Protein AF-A0A357L5W2-F1 (afdb_monomer_lite)

Secondary structure (DSSP, 8-state):
--SS--HHHHHHHHHHS--HHHHHHHHTTT--GGGSB-TTTSSSBS-S--B-SSEEEEEEE--GGG-TT------SS----EEEEEEESSHHHHHHHHHHTTSSS--SS-----TTTTTT-HHHHHHHHHHS--TTHHHHHHHHHHTT--HHHHHHHH---HHHHHHHHHHHHHHHHHHHH-S-SSHHHHHHHHHTT--HHHHHHHTT--HHHHHHHHHHTT---EEEE--SBTTSS---S-EEEEE-PPPSSSS--------SSEEEEEE---S-BTTB-HHHHHHHHHHHHHHHHTT-EEEEE---TTSSTTSTTSSSEEE----SHHHHHHHHHHHTTSSEEEEEE-SSSTHHHHHHHHHHHHTT--B-SS-HHHHHT-

pLDDT: mean 95.58, std 4.85, range [59.09, 98.94]

Sequence (382 aa):
MNPRVSRSSALASKATGFPIARIAAKLAVGYTLDELENDITGATPAAFEPAIDYVVVKIPRFAFEKFPGSEPALTTAMKSVGEAMAIGRSFPEALQKALRSLETGLSGLDPISVPGLGEGDDANAFRAALAGVTPDRIRVVAEALRRGAPIEQVRAITQYDPWFLDQIAGIIAAEADVAANGVPATAERLRALKAMGFSDRRLAMLAGGGEAQMRAHRLSLGVMPVFKRIDTCAAEFAAKTPYLYSTYEAPFGDAPECEARVSDAKKVIILGGGPNRIGQGIEFDYCCCHAAFALADLGVESIMVNCNPETVSTDFDTSDRLYFEPLTAEDVLEIVRVERSKGTLLGVIVQYGGQTPLKLAATLDAEGVPLLGTSFDAIDLA

Structure (mmCIF, N/CA/C/O backbone):
data_AF-A0A357L5W2-F1
#
_entry.id   AF-A0A357L5W2-F1
#
loop_
_atom_site.group_PDB
_atom_site.id
_atom_site.type_symbol
_atom_site.label_atom_id
_atom_site.label_alt_id
_atom_site.label_comp_id
_atom_site.label_asym_id
_atom_site.label_entity_id
_atom_site.label_seq_id
_atom_site.pdbx_PDB_ins_code
_atom_site.Cartn_x
_atom_site.Cartn_y
_atom_site.Cartn_z
_atom_site.occupancy
_atom_site.B_iso_or_equiv
_atom_site.auth_seq_id
_atom_site.auth_comp_id
_atom_site.auth_asym_id
_atom_site.auth_atom_id
_atom_site.pdbx_PDB_model_num
ATOM 1 N N . MET A 1 1 ? 18.872 -18.117 13.351 1.00 92.75 1 MET A N 1
ATOM 2 C CA . MET A 1 1 ? 17.687 -17.723 14.148 1.00 92.75 1 MET A CA 1
ATOM 3 C C . MET A 1 1 ? 17.970 -16.386 14.831 1.00 92.75 1 MET A C 1
ATOM 5 O O . MET A 1 1 ? 19.142 -16.095 15.038 1.00 92.75 1 MET A O 1
ATOM 9 N N . ASN A 1 2 ? 16.948 -15.577 15.135 1.00 94.94 2 ASN A N 1
ATOM 10 C CA . ASN A 1 2 ? 17.090 -14.314 15.876 1.00 94.94 2 ASN A CA 1
ATOM 11 C C . ASN A 1 2 ? 16.220 -14.393 17.147 1.00 94.94 2 ASN A C 1
ATOM 13 O O . ASN A 1 2 ? 15.000 -14.410 17.001 1.00 94.94 2 ASN A O 1
ATOM 17 N N . PRO A 1 3 ? 16.787 -14.452 18.368 1.00 95.44 3 PRO A N 1
ATOM 18 C CA . PRO A 1 3 ? 16.033 -14.725 19.599 1.00 95.44 3 PRO A CA 1
ATOM 19 C C . PRO A 1 3 ? 15.378 -13.456 20.177 1.00 95.44 3 PRO A C 1
ATOM 21 O O . PRO A 1 3 ? 15.584 -13.105 21.334 1.00 95.44 3 PRO A O 1
ATOM 24 N N . ARG A 1 4 ? 14.655 -12.705 19.338 1.00 97.00 4 ARG A N 1
ATOM 25 C CA . ARG A 1 4 ? 13.966 -11.453 19.692 1.00 97.00 4 ARG A CA 1
ATOM 26 C C . ARG A 1 4 ? 12.933 -11.076 18.631 1.00 97.00 4 ARG A C 1
ATOM 28 O O . ARG A 1 4 ? 12.977 -11.588 17.511 1.00 97.00 4 ARG A O 1
ATOM 35 N N . VAL A 1 5 ? 12.093 -10.088 18.939 1.00 96.94 5 VAL A N 1
ATOM 36 C CA . VAL A 1 5 ? 11.323 -9.366 17.913 1.00 96.94 5 VAL A CA 1
ATOM 37 C C . VAL A 1 5 ? 12.259 -8.730 16.877 1.00 96.94 5 VAL A C 1
ATOM 39 O O . VAL A 1 5 ? 13.422 -8.409 17.150 1.00 96.94 5 VAL A O 1
ATOM 42 N N . SER A 1 6 ? 11.774 -8.582 15.651 1.00 96.88 6 SER A N 1
ATOM 43 C CA . SER A 1 6 ? 12.529 -8.113 14.492 1.00 96.88 6 SER A CA 1
ATOM 44 C C . SER A 1 6 ? 11.634 -7.328 13.534 1.00 96.88 6 SER A C 1
ATOM 46 O O . SER A 1 6 ? 10.413 -7.361 13.659 1.00 96.88 6 SER A O 1
ATOM 48 N N . ARG A 1 7 ? 12.226 -6.696 12.514 1.00 95.81 7 ARG A N 1
ATOM 49 C CA . ARG A 1 7 ? 11.455 -6.107 11.405 1.00 95.81 7 ARG A CA 1
ATOM 50 C C . ARG A 1 7 ? 10.487 -7.120 10.777 1.00 95.81 7 ARG A C 1
ATOM 52 O O . ARG A 1 7 ? 9.354 -6.801 10.463 1.00 95.81 7 ARG A O 1
ATOM 59 N N . SER A 1 8 ? 10.903 -8.388 10.697 1.00 97.25 8 SER A N 1
ATOM 60 C CA . SER A 1 8 ? 10.075 -9.468 10.165 1.00 97.25 8 SER A CA 1
ATOM 61 C C . SER A 1 8 ? 8.930 -9.856 11.097 1.00 97.25 8 SER A C 1
ATOM 63 O O . SER A 1 8 ? 7.879 -10.234 10.599 1.00 97.25 8 SER A O 1
ATOM 65 N N . SER A 1 9 ? 9.085 -9.747 12.424 1.00 97.31 9 SER A N 1
ATOM 66 C CA . SER A 1 9 ? 7.950 -9.965 13.331 1.00 97.31 9 SER A CA 1
ATOM 67 C C . SER A 1 9 ? 6.971 -8.793 13.302 1.00 97.31 9 SER A C 1
ATOM 69 O O . SER A 1 9 ? 5.775 -9.024 13.418 1.00 97.31 9 SER A O 1
ATOM 71 N N . ALA A 1 10 ? 7.448 -7.555 13.125 1.00 96.94 10 ALA A N 1
ATOM 72 C CA . ALA A 1 10 ? 6.572 -6.399 12.916 1.00 96.94 10 ALA A CA 1
ATOM 73 C C . ALA A 1 10 ? 5.757 -6.570 11.624 1.00 96.94 10 ALA A C 1
ATOM 75 O O . ALA A 1 10 ? 4.530 -6.587 11.680 1.00 96.94 10 ALA A O 1
ATOM 76 N N . LEU A 1 11 ? 6.435 -6.852 10.504 1.00 97.94 11 LEU A N 1
ATOM 77 C CA . LEU A 1 11 ? 5.796 -7.170 9.227 1.00 97.94 11 LEU A CA 1
ATOM 78 C C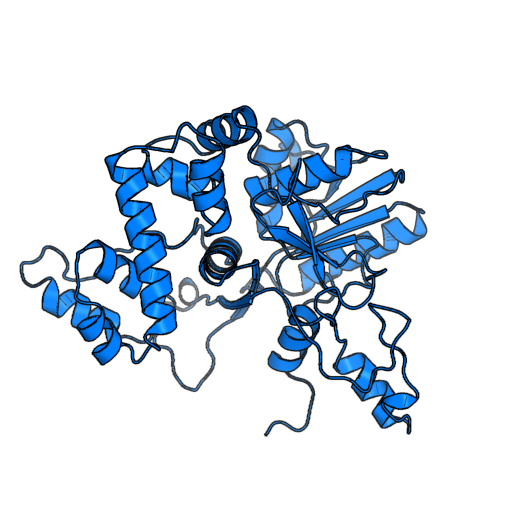 . LEU A 1 11 ? 4.785 -8.316 9.357 1.00 97.94 11 LEU A C 1
ATOM 80 O O . LEU A 1 11 ? 3.656 -8.179 8.904 1.00 97.94 11 LEU A O 1
ATOM 84 N N . ALA A 1 12 ? 5.163 -9.428 9.996 1.00 98.12 12 ALA A N 1
ATOM 85 C CA . ALA A 1 12 ? 4.262 -10.560 10.196 1.00 98.12 12 ALA A CA 1
ATOM 86 C C . ALA A 1 12 ? 3.041 -10.180 11.044 1.00 98.12 12 ALA A C 1
ATOM 88 O O . ALA A 1 12 ? 1.936 -10.575 10.699 1.00 98.12 12 ALA A O 1
ATOM 89 N N . SER A 1 13 ? 3.221 -9.373 12.096 1.00 97.81 13 SER A N 1
ATOM 90 C CA . SER A 1 13 ? 2.107 -8.927 12.943 1.00 97.81 13 SER A CA 1
ATOM 91 C C . SER A 1 13 ? 1.107 -8.083 12.156 1.00 97.81 13 SER A C 1
ATOM 93 O O . SER A 1 13 ? -0.098 -8.276 12.275 1.00 97.81 13 SER A O 1
ATOM 95 N N . LYS A 1 14 ? 1.604 -7.183 11.299 1.00 98.12 14 LYS A N 1
ATOM 96 C CA . LYS A 1 14 ? 0.759 -6.371 10.416 1.00 98.12 14 LYS A CA 1
ATOM 9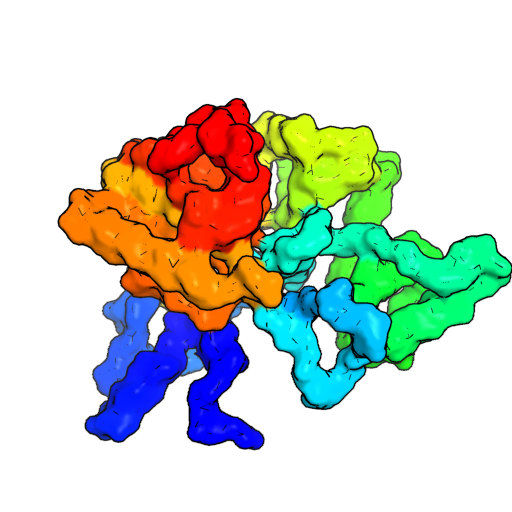7 C C . LYS A 1 14 ? 0.100 -7.206 9.324 1.00 98.12 14 LYS A C 1
ATOM 99 O O . LYS A 1 14 ? -1.055 -6.960 8.999 1.00 98.12 14 LYS A O 1
ATOM 104 N N . ALA A 1 15 ? 0.814 -8.185 8.775 1.00 97.88 15 ALA A N 1
ATOM 105 C CA . ALA A 1 15 ? 0.314 -9.056 7.721 1.00 97.88 15 ALA A CA 1
ATOM 106 C C . ALA A 1 15 ? -0.817 -9.971 8.205 1.00 97.88 15 ALA A C 1
ATOM 108 O O . ALA A 1 15 ? -1.775 -10.191 7.472 1.00 97.88 15 ALA A O 1
ATOM 109 N N . THR A 1 16 ? -0.714 -10.516 9.417 1.00 97.69 16 THR A N 1
ATOM 110 C CA . THR A 1 16 ? -1.684 -11.495 9.926 1.00 97.69 16 THR A CA 1
ATOM 111 C C . THR A 1 16 ? -2.732 -10.885 10.846 1.00 97.69 16 THR A C 1
ATOM 113 O O . THR A 1 16 ? -3.776 -11.493 11.033 1.00 97.69 16 THR A O 1
ATOM 116 N N . GLY A 1 17 ? -2.458 -9.721 11.443 1.00 95.50 17 GLY A N 1
ATOM 117 C CA . GLY A 1 17 ? -3.236 -9.168 12.554 1.00 95.50 17 GLY A CA 1
ATOM 118 C C . GLY A 1 17 ? -2.846 -9.739 13.925 1.00 95.50 17 GLY A C 1
ATOM 119 O O . GLY A 1 17 ? -3.384 -9.298 14.935 1.00 95.50 17 GLY A O 1
ATOM 120 N N . PHE A 1 18 ? -1.903 -10.688 13.997 1.00 96.88 18 PHE A N 1
ATOM 121 C CA . PHE A 1 18 ? -1.475 -11.306 15.256 1.00 96.88 18 PHE A CA 1
ATOM 122 C C . PHE A 1 18 ? -0.369 -10.475 15.938 1.00 96.88 18 PHE A C 1
ATOM 124 O O . PHE A 1 18 ? 0.737 -10.380 15.401 1.00 96.88 18 PHE A O 1
ATOM 131 N N . PRO A 1 19 ? -0.583 -9.900 17.136 1.00 96.25 19 PRO A N 1
ATOM 132 C CA . PRO A 1 19 ? 0.352 -8.945 17.731 1.00 96.25 19 PRO A CA 1
ATOM 133 C C . PRO A 1 19 ? 1.522 -9.644 18.452 1.00 96.25 19 PRO A C 1
ATOM 135 O O . PRO A 1 19 ? 1.561 -9.739 19.682 1.00 96.25 19 PRO A O 1
ATOM 138 N N . ILE A 1 20 ? 2.523 -10.106 17.690 1.00 97.56 20 ILE A N 1
ATOM 139 C CA . ILE A 1 20 ? 3.627 -10.958 18.182 1.00 97.56 20 ILE A CA 1
ATOM 140 C C . ILE A 1 20 ? 4.329 -10.357 19.406 1.00 97.56 20 ILE A C 1
ATOM 142 O O . ILE A 1 20 ? 4.575 -11.065 20.379 1.00 97.56 20 ILE A O 1
ATOM 146 N N . ALA A 1 21 ? 4.653 -9.060 19.383 1.00 96.94 21 ALA A N 1
ATOM 147 C CA . ALA A 1 21 ? 5.371 -8.414 20.484 1.00 96.94 21 ALA A CA 1
ATOM 148 C C . ALA A 1 21 ? 4.542 -8.367 21.781 1.00 96.94 21 ALA A C 1
ATOM 150 O O . ALA A 1 21 ? 5.078 -8.614 22.862 1.00 96.94 21 ALA A O 1
ATOM 151 N N . ARG A 1 22 ? 3.232 -8.106 21.670 1.00 96.06 22 ARG A N 1
ATOM 152 C CA . ARG A 1 22 ? 2.294 -8.081 22.802 1.00 96.06 22 ARG A CA 1
ATOM 153 C C . ARG A 1 22 ? 2.151 -9.464 23.426 1.00 96.06 22 ARG A C 1
ATOM 155 O O . ARG A 1 22 ? 2.248 -9.593 24.644 1.00 96.06 22 ARG A O 1
ATOM 162 N N . ILE A 1 23 ? 1.965 -10.492 22.598 1.00 97.06 23 ILE A N 1
ATOM 163 C CA . ILE A 1 23 ? 1.866 -11.881 23.059 1.00 97.06 23 ILE A CA 1
ATOM 164 C C . ILE A 1 23 ? 3.185 -12.324 23.701 1.00 97.06 23 ILE A C 1
ATOM 166 O O . ILE A 1 23 ? 3.178 -12.817 24.826 1.00 97.06 23 ILE A O 1
ATOM 170 N N . ALA A 1 24 ? 4.327 -12.056 23.061 1.00 97.62 24 ALA A N 1
ATOM 171 C CA . ALA A 1 24 ? 5.643 -12.393 23.604 1.00 97.62 24 ALA A CA 1
ATOM 172 C C . ALA A 1 24 ? 5.916 -11.733 24.968 1.00 97.62 24 ALA A C 1
ATOM 174 O O . ALA A 1 24 ? 6.493 -12.370 25.848 1.00 97.62 24 ALA A O 1
ATOM 175 N N . ALA A 1 25 ? 5.474 -10.487 25.173 1.00 98.12 25 ALA A N 1
ATOM 176 C CA . ALA A 1 25 ? 5.599 -9.804 26.460 1.00 98.12 25 ALA A CA 1
ATOM 177 C C . ALA A 1 25 ? 4.780 -10.487 27.571 1.00 98.12 25 ALA A C 1
ATOM 179 O O . ALA A 1 25 ? 5.272 -10.620 28.690 1.00 98.12 25 ALA A O 1
ATOM 180 N N . LYS A 1 26 ? 3.564 -10.964 27.267 1.00 97.75 26 LYS A N 1
ATOM 181 C CA . LYS A 1 26 ? 2.740 -11.720 28.225 1.00 97.75 26 LYS A CA 1
ATOM 182 C C . LYS A 1 26 ? 3.354 -13.091 28.537 1.00 97.75 26 LYS A C 1
ATOM 184 O O . LYS A 1 26 ? 3.470 -13.453 29.704 1.00 97.75 26 LYS A O 1
ATOM 189 N N . LEU A 1 27 ? 3.842 -13.816 27.529 1.00 97.81 27 LEU A N 1
ATOM 190 C CA . LEU A 1 27 ? 4.538 -15.095 27.740 1.00 97.81 27 LEU A CA 1
ATOM 191 C C . LEU A 1 27 ? 5.771 -14.939 28.651 1.00 97.81 27 LEU A C 1
ATOM 193 O O . LEU A 1 27 ? 6.037 -15.791 29.495 1.00 97.81 27 LEU A O 1
ATOM 197 N N . ALA A 1 28 ? 6.503 -13.826 28.532 1.00 98.19 28 ALA A N 1
ATOM 198 C CA . ALA A 1 28 ? 7.692 -13.557 29.345 1.00 98.19 28 ALA A CA 1
ATOM 199 C C . ALA A 1 28 ? 7.406 -13.429 30.854 1.00 98.19 28 ALA A C 1
ATOM 201 O O . ALA A 1 28 ? 8.329 -13.573 31.656 1.00 98.19 28 ALA A O 1
ATOM 202 N N . VAL A 1 29 ? 6.152 -13.177 31.246 1.00 97.94 29 VAL A N 1
ATOM 203 C CA . VAL A 1 29 ? 5.723 -13.104 32.654 1.00 97.94 29 VAL A CA 1
ATOM 204 C C . VAL A 1 29 ? 4.933 -14.338 33.107 1.00 97.94 29 VAL A C 1
ATOM 206 O O . VAL A 1 29 ? 4.311 -14.306 34.164 1.00 97.94 29 VAL A O 1
ATOM 209 N N . GLY A 1 30 ? 5.000 -15.436 32.345 1.00 97.94 30 GLY A N 1
ATOM 210 C CA . GLY A 1 30 ? 4.535 -16.760 32.769 1.00 97.94 30 GLY A CA 1
ATOM 211 C C . GLY A 1 30 ? 3.226 -17.244 32.147 1.00 97.94 30 GLY A C 1
ATOM 212 O O . GLY A 1 30 ? 2.823 -18.356 32.468 1.00 97.94 30 GLY A O 1
ATOM 213 N N . TYR A 1 31 ? 2.595 -16.460 31.266 1.00 98.31 31 TYR A N 1
ATOM 214 C CA . TYR A 1 31 ? 1.409 -16.917 30.535 1.00 98.31 31 TYR A CA 1
ATOM 215 C C . TYR A 1 31 ? 1.754 -18.016 29.522 1.00 98.31 31 TYR A C 1
ATOM 217 O O . TYR A 1 31 ? 2.871 -18.059 28.991 1.00 98.31 31 TYR A O 1
ATOM 225 N N . THR A 1 32 ? 0.768 -18.837 29.176 1.00 98.00 32 THR A N 1
ATOM 226 C CA . THR A 1 32 ? 0.794 -19.732 28.010 1.00 98.00 32 THR A CA 1
ATOM 227 C C . THR A 1 32 ? -0.105 -19.206 26.886 1.00 98.00 32 THR A C 1
ATOM 229 O O . THR A 1 32 ? -0.915 -18.303 27.079 1.00 98.00 32 THR A O 1
ATOM 232 N N . LEU A 1 33 ? 0.057 -19.714 25.659 1.00 97.25 33 LEU A N 1
ATOM 233 C CA . LEU A 1 33 ? -0.703 -19.215 24.500 1.00 97.25 33 LEU A CA 1
ATOM 234 C C . LEU A 1 33 ? -2.215 -19.480 24.608 1.00 97.25 33 LEU A C 1
ATOM 236 O O . LEU A 1 33 ? -3.008 -18.706 24.080 1.00 97.25 33 LEU A O 1
ATOM 240 N N . ASP A 1 34 ? -2.608 -20.565 25.269 1.00 96.19 34 ASP A N 1
ATOM 241 C CA . ASP A 1 34 ? -3.999 -20.962 25.500 1.00 96.19 34 ASP A CA 1
ATOM 242 C C . ASP A 1 34 ? -4.703 -20.117 26.575 1.00 96.19 34 ASP A C 1
ATOM 244 O O . ASP A 1 34 ? -5.929 -20.053 26.589 1.00 96.19 34 ASP A O 1
ATOM 248 N N . GLU A 1 35 ? -3.945 -19.402 27.412 1.00 96.00 35 GLU A N 1
ATOM 249 C CA . GLU A 1 35 ? -4.468 -18.451 28.405 1.00 96.00 35 GLU A CA 1
ATOM 250 C C . GLU A 1 35 ? -4.725 -17.049 27.827 1.00 96.00 35 GLU A C 1
ATOM 252 O O . GLU A 1 35 ? -5.315 -16.195 28.491 1.00 96.00 35 GLU A O 1
ATOM 257 N N . LEU A 1 36 ? -4.247 -16.774 26.610 1.00 95.25 36 LEU A N 1
ATOM 258 C CA . LEU A 1 36 ? -4.326 -15.461 25.974 1.00 95.25 36 LEU A CA 1
ATOM 259 C C . LEU A 1 36 ? -5.407 -15.454 24.895 1.00 95.25 36 LEU A C 1
ATOM 261 O O . LEU A 1 36 ? -5.487 -16.378 24.096 1.00 95.25 36 LEU A O 1
ATOM 265 N N . GLU A 1 37 ? -6.206 -14.393 24.827 1.00 92.00 37 GLU A N 1
ATOM 266 C CA . GLU A 1 37 ? -7.205 -14.212 23.767 1.00 92.00 37 GLU A CA 1
ATOM 267 C C . GLU A 1 37 ? -6.585 -13.635 22.482 1.00 92.00 37 GLU A C 1
ATOM 269 O O . GLU A 1 37 ? -5.604 -12.887 22.518 1.00 92.00 37 GLU A O 1
ATOM 274 N N . ASN A 1 38 ? -7.178 -13.971 21.334 1.00 89.06 38 ASN A N 1
ATOM 275 C CA . ASN A 1 38 ? -6.884 -13.362 20.041 1.00 89.06 38 ASN A CA 1
ATOM 276 C C . ASN A 1 38 ? -7.580 -11.994 19.921 1.00 89.06 38 ASN A C 1
ATOM 278 O O . ASN A 1 38 ? -8.799 -11.931 19.760 1.00 89.06 38 ASN A O 1
ATOM 282 N N . ASP A 1 39 ? -6.793 -10.914 19.931 1.00 82.81 39 ASP A N 1
ATOM 283 C CA . ASP A 1 39 ? -7.267 -9.521 19.927 1.00 82.81 39 ASP A CA 1
ATOM 284 C C . ASP A 1 39 ? -8.207 -9.166 18.751 1.00 82.81 39 ASP A C 1
ATOM 286 O O . ASP A 1 39 ? -9.053 -8.283 18.888 1.00 82.81 39 ASP A O 1
ATOM 290 N N . ILE A 1 40 ? -8.085 -9.830 17.594 1.00 82.50 40 ILE A N 1
ATOM 291 C CA . ILE A 1 40 ? -8.850 -9.483 16.382 1.00 82.50 40 ILE A CA 1
ATOM 292 C C . ILE A 1 40 ? -10.245 -10.126 16.360 1.00 82.50 40 ILE A C 1
ATOM 294 O O . ILE A 1 40 ? -11.240 -9.482 15.999 1.00 82.50 40 ILE A O 1
ATOM 298 N N . THR A 1 41 ? -10.331 -11.401 16.749 1.00 83.69 41 THR A N 1
ATOM 299 C CA . THR A 1 41 ? -11.597 -12.156 16.774 1.00 83.69 41 THR A CA 1
ATOM 300 C C . THR A 1 41 ? -12.312 -12.017 18.121 1.00 83.69 41 THR A C 1
ATOM 302 O O . THR A 1 41 ? -13.543 -11.970 18.180 1.00 83.69 41 THR A O 1
ATOM 305 N N . GLY A 1 42 ? -11.554 -11.932 19.220 1.00 83.50 42 GLY A N 1
ATOM 306 C CA . GLY A 1 42 ? -12.064 -11.914 20.593 1.00 83.50 42 GLY A CA 1
ATOM 307 C C . GLY A 1 42 ? -12.908 -13.143 20.943 1.00 83.50 42 GLY A C 1
ATOM 308 O O . GLY A 1 42 ? -13.828 -13.033 21.751 1.00 83.50 42 GLY A O 1
ATOM 309 N N . ALA A 1 43 ? -12.681 -14.263 20.250 1.00 82.31 43 ALA A N 1
ATOM 310 C CA . ALA A 1 43 ? -13.455 -15.500 20.390 1.00 82.31 43 ALA A CA 1
ATOM 311 C C . ALA A 1 43 ? -12.585 -16.770 20.367 1.00 82.31 43 ALA A C 1
ATOM 313 O O . ALA A 1 43 ? -13.088 -17.864 20.607 1.00 82.31 43 ALA A O 1
ATOM 314 N N . THR A 1 44 ? -11.293 -16.632 20.062 1.00 88.94 44 THR A N 1
ATOM 315 C CA . THR A 1 44 ? -10.327 -17.733 19.944 1.00 88.94 44 THR A CA 1
ATOM 316 C C . THR A 1 44 ? -9.102 -17.448 20.822 1.00 88.94 44 THR A C 1
ATOM 318 O O . THR A 1 44 ? -8.825 -16.276 21.100 1.00 88.94 44 THR A O 1
ATOM 321 N N . PRO A 1 45 ? -8.375 -18.476 21.297 1.00 93.81 45 PRO A N 1
ATOM 322 C CA . PRO A 1 45 ? -7.118 -18.274 22.015 1.00 93.81 45 PRO A CA 1
ATOM 323 C C . PRO A 1 45 ? -6.008 -17.792 21.066 1.00 93.81 45 PRO A C 1
ATOM 325 O O . PRO A 1 45 ? -6.126 -17.910 19.850 1.00 93.81 45 PRO A O 1
ATOM 328 N N . ALA A 1 46 ? -4.886 -17.320 21.609 1.00 95.06 46 ALA A N 1
ATOM 329 C CA . ALA A 1 46 ? -3.678 -16.989 20.853 1.00 95.06 46 ALA A CA 1
ATOM 330 C C . ALA A 1 46 ? -2.879 -18.241 20.427 1.00 95.06 46 ALA A C 1
ATOM 332 O O . ALA A 1 46 ? -1.902 -18.130 19.688 1.00 95.06 46 ALA A O 1
ATOM 333 N N . ALA A 1 47 ? -3.288 -19.431 20.879 1.00 96.12 47 ALA A N 1
ATOM 334 C CA . ALA A 1 47 ? -2.729 -20.730 20.508 1.00 96.12 47 ALA A CA 1
ATOM 335 C C . ALA A 1 47 ? -3.274 -21.240 19.159 1.00 96.12 47 ALA A C 1
ATOM 337 O O . ALA A 1 47 ? -3.980 -22.245 19.102 1.00 96.12 47 ALA A O 1
ATOM 338 N N . PHE A 1 48 ? -2.951 -20.544 18.070 1.00 96.25 48 PHE A N 1
ATOM 339 C CA . PHE A 1 48 ? -3.319 -20.933 16.707 1.00 96.25 48 PHE A CA 1
ATOM 340 C C . PHE A 1 48 ? -2.276 -20.445 15.697 1.00 96.25 48 PHE A C 1
ATOM 342 O O . PHE A 1 48 ? -1.424 -19.613 16.014 1.00 96.25 48 PHE A O 1
ATOM 349 N N . GLU A 1 49 ? -2.355 -20.954 14.471 1.00 97.38 49 GLU A N 1
ATOM 350 C CA . GLU A 1 49 ? -1.598 -20.422 13.340 1.00 97.38 49 GLU A CA 1
ATOM 351 C C . GLU A 1 49 ? -2.528 -19.558 12.482 1.00 97.38 49 GLU A C 1
ATOM 353 O O . GLU A 1 49 ? -3.564 -20.060 12.039 1.00 97.38 49 GLU A O 1
ATOM 358 N N . PRO A 1 50 ? -2.205 -18.272 12.247 1.00 96.31 50 PRO A N 1
ATOM 359 C CA . PRO A 1 50 ? -3.053 -17.426 11.427 1.00 96.31 50 PRO A CA 1
ATOM 360 C C . PRO A 1 50 ? -3.202 -17.950 9.999 1.00 96.31 50 PRO A C 1
ATOM 362 O O . PRO A 1 50 ? -2.213 -18.294 9.348 1.00 96.31 50 PRO A O 1
ATOM 365 N N . ALA A 1 51 ? -4.430 -17.919 9.494 1.00 97.31 51 ALA A N 1
ATOM 366 C CA . ALA A 1 51 ? -4.742 -18.117 8.087 1.00 97.31 51 ALA A CA 1
ATOM 367 C C . ALA A 1 51 ? -5.107 -16.765 7.468 1.00 97.31 51 ALA A C 1
ATOM 369 O O . ALA A 1 51 ? -5.857 -15.986 8.052 1.00 97.31 51 ALA A O 1
ATOM 370 N N . ILE A 1 52 ? -4.561 -16.479 6.288 1.00 97.44 52 ILE A N 1
ATOM 371 C CA . ILE A 1 52 ? -4.870 -15.264 5.530 1.00 97.44 52 ILE A CA 1
ATOM 372 C C . ILE A 1 52 ? -5.453 -15.656 4.177 1.00 97.44 52 ILE A C 1
ATOM 374 O O . ILE A 1 52 ? -4.985 -16.598 3.539 1.00 97.44 52 ILE A O 1
ATOM 378 N N . ASP A 1 53 ? -6.457 -14.918 3.726 1.00 97.69 53 ASP A N 1
ATOM 379 C CA . ASP A 1 53 ? -7.127 -15.095 2.434 1.00 97.69 53 ASP A CA 1
ATOM 380 C C . ASP A 1 53 ? -6.705 -14.018 1.413 1.00 97.69 53 ASP A C 1
ATOM 382 O O . ASP A 1 53 ? -7.375 -13.754 0.416 1.00 97.69 53 ASP A O 1
ATOM 386 N N . TYR A 1 54 ? -5.545 -13.409 1.651 1.00 98.56 54 TYR A N 1
ATOM 387 C CA . TYR A 1 54 ? -4.935 -12.361 0.842 1.00 98.56 54 TYR A CA 1
ATOM 388 C C . TYR A 1 54 ? -3.416 -12.548 0.746 1.00 98.56 54 TYR A C 1
ATOM 390 O O . TYR A 1 54 ? -2.806 -13.365 1.436 1.00 98.56 54 TYR A O 1
ATOM 398 N N . VAL A 1 55 ? -2.783 -11.758 -0.118 1.00 98.81 55 VAL A N 1
ATOM 399 C CA . VAL A 1 55 ? -1.334 -11.696 -0.314 1.00 98.81 55 VAL A CA 1
ATOM 400 C C . VAL A 1 55 ? -0.801 -10.384 0.245 1.00 98.81 55 VAL A C 1
ATOM 402 O O . VAL A 1 55 ? -1.353 -9.313 -0.008 1.00 98.81 55 VAL A O 1
ATOM 405 N N . VAL A 1 56 ? 0.317 -10.466 0.965 1.00 98.81 56 VAL A N 1
ATOM 406 C CA . VAL A 1 56 ? 1.045 -9.304 1.480 1.00 98.81 56 VAL A CA 1
ATOM 407 C C . VAL A 1 56 ? 2.373 -9.169 0.746 1.00 98.81 56 VAL A C 1
ATOM 409 O O . VAL A 1 56 ? 3.158 -10.116 0.683 1.00 98.81 56 VAL A O 1
ATOM 412 N N . VAL A 1 57 ? 2.645 -7.981 0.208 1.00 98.88 57 VAL A N 1
ATOM 413 C CA . VAL A 1 57 ? 3.921 -7.649 -0.436 1.00 98.88 57 VAL A CA 1
ATOM 414 C C . VAL A 1 57 ? 4.591 -6.524 0.334 1.00 98.88 57 VAL A C 1
ATOM 416 O O . VAL A 1 57 ? 3.980 -5.496 0.615 1.00 98.88 57 VAL A O 1
ATOM 419 N N . LYS A 1 58 ? 5.875 -6.709 0.644 1.00 98.75 58 LYS A N 1
ATOM 420 C CA . LYS A 1 58 ? 6.730 -5.688 1.248 1.00 98.75 58 LYS A CA 1
ATOM 421 C C . LYS A 1 58 ? 7.852 -5.309 0.288 1.00 98.75 58 LYS A C 1
ATOM 423 O O . LYS A 1 58 ? 8.571 -6.186 -0.191 1.00 98.75 58 LYS A O 1
ATOM 428 N N . ILE A 1 59 ? 8.050 -4.010 0.059 1.00 98.69 59 ILE A N 1
ATOM 429 C CA . ILE A 1 59 ? 9.147 -3.488 -0.767 1.00 98.69 59 ILE A CA 1
ATOM 430 C C . ILE A 1 59 ? 10.009 -2.522 0.063 1.00 98.69 59 ILE A C 1
ATOM 432 O O . ILE A 1 59 ? 9.482 -1.599 0.686 1.00 98.69 59 ILE A O 1
ATOM 436 N N . PRO A 1 60 ? 11.340 -2.727 0.128 1.00 98.44 60 PRO A N 1
ATOM 437 C CA . PRO A 1 60 ? 12.237 -1.816 0.834 1.00 98.44 60 PRO A CA 1
ATOM 438 C C . PRO A 1 60 ? 12.355 -0.453 0.132 1.00 98.44 60 PRO A C 1
ATOM 440 O O . PRO A 1 60 ? 12.460 -0.375 -1.091 1.00 98.44 60 PRO A O 1
ATOM 443 N N . ARG A 1 61 ? 12.435 0.619 0.925 1.00 98.12 61 ARG A N 1
ATOM 444 C CA . ARG A 1 61 ? 12.734 1.984 0.479 1.00 98.12 61 ARG A CA 1
ATOM 445 C C . ARG A 1 61 ? 14.228 2.264 0.630 1.00 98.12 61 ARG A C 1
ATOM 447 O O . ARG A 1 61 ? 14.802 2.034 1.690 1.00 98.12 61 ARG A O 1
ATOM 454 N N . PHE A 1 62 ? 14.867 2.785 -0.413 1.00 97.94 62 PHE A N 1
ATOM 455 C CA . PHE A 1 62 ? 16.288 3.178 -0.423 1.00 97.94 62 PHE A CA 1
ATOM 456 C C . PHE A 1 62 ? 16.426 4.683 -0.613 1.00 97.94 62 PHE A C 1
ATOM 458 O O . PHE A 1 62 ? 15.473 5.291 -1.065 1.00 97.94 62 PHE A O 1
ATOM 465 N N . ALA A 1 63 ? 17.576 5.282 -0.303 1.00 96.25 63 ALA A N 1
ATOM 466 C CA . ALA A 1 63 ? 17.817 6.717 -0.508 1.00 96.25 63 ALA A CA 1
ATOM 467 C C . ALA A 1 63 ? 19.219 6.993 -1.087 1.00 96.25 63 ALA A C 1
ATOM 469 O O . ALA A 1 63 ? 19.944 7.860 -0.597 1.00 96.25 63 ALA A O 1
ATOM 470 N N . PHE A 1 64 ? 19.640 6.205 -2.086 1.00 95.75 64 PHE A N 1
ATOM 471 C CA . PHE A 1 64 ? 20.978 6.298 -2.692 1.00 95.75 64 PHE A CA 1
ATOM 472 C C . PHE A 1 64 ? 21.270 7.667 -3.316 1.00 95.75 64 PHE A C 1
ATOM 474 O O . PHE A 1 64 ? 22.420 8.092 -3.329 1.00 95.75 64 PHE A O 1
ATOM 481 N N . GLU A 1 65 ? 20.240 8.399 -3.745 1.00 93.94 65 GLU A N 1
ATOM 482 C CA . GLU A 1 65 ? 20.340 9.771 -4.249 1.00 93.94 65 GLU A CA 1
ATOM 483 C C . GLU A 1 65 ? 20.979 10.745 -3.244 1.00 93.94 65 GLU A C 1
ATOM 485 O O . GLU A 1 65 ? 21.526 11.771 -3.640 1.00 93.94 65 GLU A O 1
ATOM 490 N N . LYS A 1 66 ? 20.957 10.415 -1.945 1.00 94.69 66 LYS A N 1
ATOM 491 C CA . LYS A 1 66 ? 21.605 11.201 -0.883 1.00 94.69 66 LYS A CA 1
ATOM 492 C C . LYS A 1 66 ? 23.068 10.819 -0.637 1.00 94.69 66 LYS A C 1
ATOM 494 O O . LYS A 1 66 ? 23.726 11.449 0.187 1.00 94.69 66 LYS A O 1
ATOM 499 N N . PHE A 1 67 ? 23.585 9.811 -1.339 1.00 95.94 67 PHE A N 1
ATOM 500 C CA . PHE A 1 67 ? 24.925 9.258 -1.148 1.00 95.94 67 PHE A CA 1
ATOM 501 C C . PHE A 1 67 ? 25.653 9.114 -2.499 1.00 95.94 67 PHE A C 1
ATOM 503 O O . PHE A 1 67 ? 25.845 7.996 -2.972 1.00 95.94 67 PHE A O 1
ATOM 510 N N . PRO A 1 68 ? 26.105 10.217 -3.128 1.00 90.88 68 PRO A N 1
ATOM 511 C CA . PRO A 1 68 ? 26.623 10.217 -4.505 1.00 90.88 68 PRO A CA 1
ATOM 512 C C . PRO A 1 68 ? 27.862 9.333 -4.742 1.00 90.88 68 PRO A C 1
ATOM 514 O O . PRO A 1 68 ? 28.139 8.970 -5.878 1.00 90.88 68 PRO A O 1
ATOM 517 N N . GLY A 1 69 ? 28.602 8.964 -3.692 1.00 92.69 69 GLY A N 1
ATOM 518 C CA . GLY A 1 69 ? 29.727 8.022 -3.777 1.00 92.69 69 GLY A CA 1
ATOM 519 C C . GLY A 1 69 ? 29.357 6.553 -3.540 1.00 92.69 69 GLY A C 1
ATOM 520 O O . GLY A 1 69 ? 30.247 5.711 -3.472 1.00 92.69 69 GLY A O 1
ATOM 521 N N . SER A 1 70 ? 28.076 6.237 -3.334 1.00 93.62 70 SER A N 1
ATOM 522 C CA . SER A 1 70 ? 27.616 4.881 -3.025 1.00 93.62 70 SER A CA 1
ATOM 523 C C . SER A 1 70 ? 27.012 4.196 -4.241 1.00 93.62 70 SER A C 1
ATOM 525 O O . SER A 1 70 ? 26.137 4.739 -4.909 1.00 93.62 70 SER A O 1
ATOM 527 N N . GLU A 1 71 ? 27.406 2.946 -4.466 1.00 92.94 71 GLU A N 1
ATOM 528 C CA . GLU A 1 71 ? 26.783 2.111 -5.487 1.00 92.94 71 GLU A CA 1
ATOM 529 C C . GLU A 1 71 ? 25.450 1.515 -4.992 1.00 92.94 71 GLU A C 1
ATOM 531 O O . GLU A 1 71 ? 25.399 0.948 -3.884 1.00 92.94 71 GLU A O 1
ATOM 536 N N . PRO A 1 72 ? 24.387 1.538 -5.823 1.00 93.94 72 PRO A N 1
ATOM 537 C CA . PRO A 1 72 ? 23.074 0.984 -5.494 1.00 93.94 72 PRO A CA 1
ATOM 538 C C . PRO A 1 72 ? 23.024 -0.554 -5.572 1.00 93.94 72 PRO A C 1
ATOM 540 O O . PRO A 1 72 ? 21.954 -1.138 -5.725 1.00 93.94 72 PRO A O 1
ATOM 543 N N . ALA A 1 73 ? 24.169 -1.231 -5.465 1.00 95.06 73 ALA A N 1
ATOM 544 C CA . ALA A 1 73 ? 24.249 -2.685 -5.424 1.00 95.06 73 ALA A CA 1
ATOM 545 C C . ALA A 1 73 ? 23.724 -3.224 -4.083 1.00 95.06 73 ALA A C 1
ATOM 547 O O . ALA A 1 73 ? 24.186 -2.832 -3.003 1.00 95.06 73 ALA A O 1
ATOM 548 N N . LEU A 1 74 ? 22.768 -4.143 -4.152 1.00 97.25 74 LEU A N 1
ATOM 549 C CA . LEU A 1 74 ? 22.201 -4.851 -3.015 1.00 97.25 74 LEU A CA 1
ATOM 550 C C . LEU A 1 74 ? 23.035 -6.095 -2.713 1.00 97.25 74 LEU A C 1
ATOM 552 O O . LEU A 1 74 ? 23.466 -6.821 -3.604 1.00 97.25 74 LEU A O 1
ATOM 556 N N . THR A 1 75 ? 23.261 -6.331 -1.429 1.00 96.69 75 THR A N 1
ATOM 557 C CA . THR A 1 75 ? 24.084 -7.428 -0.920 1.00 96.69 75 THR A CA 1
ATOM 558 C C . THR A 1 75 ? 23.504 -7.906 0.413 1.00 96.69 75 THR A C 1
ATOM 560 O O . THR A 1 75 ? 22.415 -7.495 0.813 1.00 96.69 75 THR A O 1
ATOM 563 N N . THR A 1 76 ? 24.214 -8.778 1.117 1.00 96.94 76 THR A N 1
ATOM 564 C CA . THR A 1 76 ? 23.818 -9.307 2.428 1.00 96.94 76 THR A CA 1
ATOM 565 C C . THR A 1 76 ? 23.767 -8.231 3.520 1.00 96.94 76 THR A C 1
ATOM 567 O O . THR A 1 76 ? 23.048 -8.388 4.506 1.00 96.94 76 THR A O 1
ATOM 570 N N . ALA A 1 77 ? 24.487 -7.121 3.341 1.00 97.12 77 ALA A N 1
ATOM 571 C CA . ALA A 1 77 ? 24.403 -5.936 4.187 1.00 97.12 77 ALA A CA 1
ATOM 572 C C . ALA A 1 77 ? 23.245 -5.019 3.755 1.00 97.12 77 ALA A C 1
ATOM 574 O O . ALA A 1 77 ? 23.159 -4.599 2.599 1.00 97.12 77 ALA A O 1
ATOM 575 N N . MET A 1 78 ? 22.367 -4.679 4.702 1.00 97.44 78 MET A N 1
ATOM 576 C CA . MET A 1 78 ? 21.214 -3.812 4.448 1.00 97.44 78 MET A CA 1
ATOM 577 C C . MET A 1 78 ? 21.628 -2.374 4.128 1.00 97.44 78 MET A C 1
ATOM 579 O O . MET A 1 78 ? 22.455 -1.789 4.821 1.00 97.44 78 MET A O 1
ATOM 583 N N . LYS A 1 79 ? 20.976 -1.798 3.112 1.00 97.88 79 LYS A N 1
ATOM 584 C CA . LYS A 1 79 ? 21.121 -0.391 2.695 1.00 97.88 79 LYS A CA 1
ATOM 585 C C . LYS A 1 79 ? 19.780 0.359 2.599 1.00 97.88 79 LYS A C 1
ATOM 587 O O . LYS A 1 79 ? 19.754 1.534 2.248 1.00 97.88 79 LYS A O 1
ATOM 592 N N . SER A 1 80 ? 18.659 -0.320 2.853 1.00 97.69 80 SER A N 1
ATOM 593 C CA . SER A 1 80 ? 17.324 0.287 2.854 1.00 97.69 80 SER A CA 1
ATOM 594 C C . SER A 1 80 ? 17.115 1.145 4.101 1.00 97.69 80 SER A C 1
ATOM 596 O O . SER A 1 80 ? 17.586 0.789 5.178 1.00 97.69 80 SER A O 1
ATOM 598 N N . VAL A 1 81 ? 16.374 2.239 3.954 1.00 98.00 81 VAL A N 1
ATOM 599 C CA . VAL A 1 81 ? 16.076 3.232 5.001 1.00 98.00 81 VAL A CA 1
ATOM 600 C C . VAL A 1 81 ? 14.648 3.126 5.552 1.00 98.00 81 VAL A C 1
ATOM 602 O O . VAL A 1 81 ? 14.318 3.821 6.505 1.00 98.00 81 VAL A O 1
ATOM 605 N N . GLY A 1 82 ? 13.822 2.266 4.956 1.00 98.19 82 GLY A N 1
ATOM 606 C CA . GLY A 1 82 ? 12.460 1.969 5.391 1.00 98.19 82 GLY A CA 1
ATOM 607 C C . GLY A 1 82 ? 11.824 0.902 4.505 1.00 98.19 82 GLY A C 1
ATOM 608 O O . GLY A 1 82 ? 12.506 0.259 3.695 1.00 98.19 82 GLY A O 1
ATOM 609 N N . GLU A 1 83 ? 10.515 0.722 4.630 1.00 98.44 83 GLU A N 1
ATOM 610 C CA . GLU A 1 83 ? 9.745 -0.250 3.860 1.00 98.44 83 GLU A CA 1
ATOM 611 C C . GLU A 1 83 ? 8.278 0.150 3.724 1.00 98.44 83 GLU A C 1
ATOM 613 O O . GLU A 1 83 ? 7.706 0.765 4.617 1.00 98.44 83 GLU A O 1
ATOM 618 N N . ALA A 1 84 ? 7.687 -0.202 2.584 1.00 98.25 84 ALA A N 1
ATOM 619 C CA . ALA A 1 84 ? 6.251 -0.132 2.362 1.00 98.25 84 ALA A CA 1
ATOM 620 C C . ALA A 1 84 ? 5.689 -1.554 2.338 1.00 98.25 84 ALA A C 1
ATOM 622 O O . ALA A 1 84 ? 6.321 -2.463 1.787 1.00 98.25 84 ALA A O 1
ATOM 623 N N . MET A 1 85 ? 4.502 -1.734 2.905 1.00 98.75 85 MET A N 1
ATOM 624 C CA . MET A 1 85 ? 3.722 -2.961 2.804 1.00 98.75 85 MET A CA 1
ATOM 625 C C . MET A 1 85 ? 2.418 -2.665 2.057 1.00 98.75 85 MET A C 1
ATOM 627 O O . MET A 1 85 ? 1.889 -1.557 2.112 1.00 98.75 85 MET A O 1
ATOM 631 N N . ALA A 1 86 ? 1.902 -3.647 1.331 1.00 98.81 86 ALA A N 1
ATOM 632 C CA . ALA A 1 86 ? 0.560 -3.589 0.783 1.00 98.81 86 ALA A CA 1
ATOM 633 C C . ALA A 1 86 ? -0.096 -4.965 0.782 1.00 98.81 86 ALA A C 1
ATOM 635 O O . ALA A 1 86 ? 0.581 -5.996 0.793 1.00 98.81 86 ALA A O 1
ATOM 636 N N . ILE A 1 87 ? -1.424 -4.945 0.747 1.00 98.88 87 ILE A N 1
ATOM 637 C CA . ILE A 1 87 ? -2.282 -6.121 0.836 1.00 98.88 87 ILE A CA 1
ATOM 638 C C . ILE A 1 87 ? -3.220 -6.129 -0.370 1.00 98.88 87 ILE A C 1
ATOM 640 O O . ILE A 1 87 ? -3.768 -5.085 -0.731 1.00 98.88 87 ILE A O 1
ATOM 644 N N . GLY A 1 88 ? -3.391 -7.289 -0.995 1.00 98.62 88 GLY A N 1
ATOM 645 C CA . GLY A 1 88 ? -4.335 -7.506 -2.092 1.00 98.62 88 GLY A CA 1
ATOM 646 C C . GLY A 1 88 ? -4.788 -8.963 -2.149 1.00 98.62 88 GLY A C 1
ATOM 647 O O . GLY A 1 88 ? -4.129 -9.842 -1.602 1.00 98.62 88 GLY A O 1
ATOM 648 N N . ARG A 1 89 ? -5.898 -9.245 -2.833 1.00 98.00 89 ARG A N 1
ATOM 649 C CA . ARG A 1 89 ? -6.445 -10.607 -3.009 1.00 98.00 89 ARG A CA 1
ATOM 650 C C . ARG A 1 89 ? -5.630 -11.454 -3.984 1.00 98.00 89 ARG A C 1
ATOM 652 O O . ARG A 1 89 ? -5.836 -12.657 -4.097 1.00 98.00 89 ARG A O 1
ATOM 659 N N . SER A 1 90 ? -4.689 -10.830 -4.686 1.00 98.56 90 SER A N 1
ATOM 660 C CA . SER A 1 90 ? -3.756 -11.483 -5.593 1.00 98.56 90 SER A CA 1
ATOM 661 C C . SER A 1 90 ? -2.363 -10.863 -5.476 1.00 98.56 90 SER A C 1
ATOM 663 O O . SER A 1 90 ? -2.203 -9.722 -5.035 1.00 98.56 90 SER A O 1
ATOM 665 N N . PHE A 1 91 ? -1.335 -11.603 -5.899 1.00 98.81 91 PHE A N 1
ATOM 666 C CA . PHE A 1 91 ? 0.022 -11.061 -5.947 1.00 98.81 91 PHE A CA 1
ATOM 667 C C . PHE A 1 91 ? 0.155 -9.841 -6.871 1.00 98.81 91 PHE A C 1
ATOM 669 O O . PHE A 1 91 ? 0.766 -8.869 -6.425 1.00 98.81 91 PHE A O 1
ATOM 676 N N . PRO A 1 92 ? -0.417 -9.817 -8.097 1.00 98.81 92 PRO A N 1
ATOM 677 C CA . PRO A 1 92 ? -0.415 -8.612 -8.922 1.00 98.81 92 PRO A CA 1
ATOM 678 C C . PRO A 1 92 ? -0.974 -7.393 -8.187 1.00 98.81 92 PRO A C 1
ATOM 680 O O . PRO A 1 92 ? -0.339 -6.336 -8.184 1.00 98.81 92 PRO A O 1
ATOM 683 N N . GLU A 1 93 ? -2.105 -7.561 -7.494 1.00 98.88 93 GLU A N 1
ATOM 684 C CA . GLU A 1 93 ? -2.735 -6.476 -6.747 1.00 98.88 93 GLU A CA 1
ATOM 685 C C . GLU A 1 93 ? -1.828 -5.942 -5.637 1.00 98.88 93 GLU A C 1
ATOM 687 O O . GLU A 1 93 ? -1.522 -4.747 -5.596 1.00 98.88 93 GLU A O 1
ATOM 692 N N . ALA A 1 94 ? -1.342 -6.839 -4.776 1.00 98.88 94 ALA A N 1
ATOM 693 C CA . ALA A 1 94 ? -0.471 -6.485 -3.662 1.00 98.88 94 ALA A CA 1
ATOM 694 C C . ALA A 1 94 ? 0.851 -5.860 -4.142 1.00 98.88 94 ALA A C 1
ATOM 696 O O . ALA A 1 94 ? 1.311 -4.872 -3.568 1.00 98.88 94 ALA A O 1
ATOM 697 N N . LEU A 1 95 ? 1.446 -6.381 -5.222 1.00 98.88 95 LEU A N 1
ATOM 698 C CA . LEU A 1 95 ? 2.683 -5.854 -5.798 1.00 98.88 95 LEU A CA 1
ATOM 699 C C . LEU A 1 95 ? 2.500 -4.430 -6.329 1.00 98.88 95 LEU A C 1
ATOM 701 O O . LEU A 1 95 ? 3.298 -3.549 -6.005 1.00 98.88 95 LEU A O 1
ATOM 705 N N . GLN A 1 96 ? 1.466 -4.188 -7.139 1.00 98.81 96 GLN A N 1
ATOM 706 C CA . GLN A 1 96 ? 1.237 -2.863 -7.719 1.00 98.81 96 GLN A CA 1
ATOM 707 C C . GLN A 1 96 ? 0.852 -1.828 -6.655 1.00 98.81 96 GLN A C 1
ATOM 709 O O . GLN A 1 96 ? 1.293 -0.680 -6.744 1.00 98.81 96 GLN A O 1
ATOM 714 N N . LYS A 1 97 ? 0.107 -2.229 -5.613 1.00 98.88 97 LYS A N 1
ATOM 715 C CA . LYS A 1 97 ? -0.129 -1.394 -4.425 1.00 98.88 97 LYS A CA 1
ATOM 716 C C . LYS A 1 97 ? 1.180 -1.063 -3.709 1.00 98.88 97 LYS A C 1
ATOM 718 O O . LYS A 1 97 ? 1.457 0.106 -3.466 1.00 98.88 97 LYS A O 1
ATOM 723 N N . ALA A 1 98 ? 2.027 -2.059 -3.448 1.00 98.81 98 ALA A N 1
ATOM 724 C CA . ALA A 1 98 ? 3.300 -1.842 -2.767 1.00 98.81 98 ALA A CA 1
ATOM 725 C C . ALA A 1 98 ? 4.235 -0.910 -3.555 1.00 98.81 98 ALA A C 1
ATOM 727 O O . ALA A 1 98 ? 4.895 -0.068 -2.952 1.00 98.81 98 ALA A O 1
ATOM 728 N N . LEU A 1 99 ? 4.270 -1.015 -4.890 1.00 98.69 99 LEU A N 1
ATOM 729 C CA . LEU A 1 99 ? 5.078 -0.140 -5.748 1.00 98.69 99 LEU A CA 1
ATOM 730 C C . LEU A 1 99 ? 4.631 1.323 -5.663 1.00 98.69 99 LEU A C 1
ATOM 732 O O . LEU A 1 99 ? 5.482 2.199 -5.497 1.00 98.69 99 LEU A O 1
ATOM 736 N N . ARG A 1 100 ? 3.320 1.596 -5.719 1.00 98.38 100 ARG A N 1
ATOM 737 C CA . ARG A 1 100 ? 2.811 2.972 -5.587 1.00 98.38 100 ARG A CA 1
ATOM 738 C C . ARG A 1 100 ? 2.863 3.513 -4.153 1.00 98.38 100 ARG A C 1
ATOM 740 O O . ARG A 1 100 ? 2.917 4.723 -3.981 1.00 98.38 100 ARG A O 1
ATOM 747 N N . SER A 1 101 ? 2.964 2.644 -3.145 1.00 98.38 101 SER A N 1
ATOM 748 C CA . SER A 1 101 ? 3.226 3.024 -1.748 1.00 98.38 101 SER A CA 1
ATOM 749 C C . SER A 1 101 ? 4.669 3.465 -1.466 1.00 98.38 101 SER A C 1
ATOM 751 O O . SER A 1 101 ? 4.958 3.915 -0.363 1.00 98.38 101 SER A O 1
ATOM 753 N N . LEU A 1 102 ? 5.619 3.315 -2.400 1.00 97.56 102 LEU A N 1
ATOM 754 C CA . LEU A 1 102 ? 7.044 3.571 -2.123 1.00 97.56 102 LEU A CA 1
ATOM 755 C C . LEU A 1 102 ? 7.422 5.050 -1.976 1.00 97.56 102 LEU A C 1
ATOM 757 O O . LEU A 1 102 ? 8.570 5.358 -1.626 1.00 97.56 102 LEU A O 1
ATOM 761 N N . GLU A 1 103 ? 6.511 5.973 -2.281 1.00 96.38 103 GLU A N 1
ATOM 762 C CA . GLU A 1 103 ? 6.790 7.409 -2.267 1.00 96.38 103 GLU A CA 1
ATOM 763 C C . GLU A 1 103 ? 8.000 7.772 -3.149 1.00 96.38 103 GLU A C 1
ATOM 765 O O . GLU A 1 103 ? 8.883 8.559 -2.786 1.00 96.38 103 GLU A O 1
ATOM 770 N N . THR A 1 104 ? 8.079 7.130 -4.315 1.00 95.75 104 THR A N 1
ATOM 771 C CA . THR A 1 104 ? 9.094 7.342 -5.364 1.00 95.75 104 THR A CA 1
ATOM 772 C C . THR A 1 104 ? 8.488 7.872 -6.665 1.00 95.75 104 THR A C 1
ATOM 774 O O . THR A 1 104 ? 9.215 8.094 -7.627 1.00 95.75 104 THR A O 1
ATOM 777 N N . GLY A 1 105 ? 7.170 8.107 -6.692 1.00 95.56 105 GLY A N 1
ATOM 778 C CA . GLY A 1 105 ? 6.438 8.571 -7.873 1.00 95.56 105 GLY A CA 1
ATOM 779 C C . GLY A 1 105 ? 5.989 7.459 -8.824 1.00 95.56 105 GLY A C 1
ATOM 780 O O . GLY A 1 105 ? 5.458 7.773 -9.887 1.00 95.56 105 GLY A O 1
ATOM 781 N N . LEU A 1 106 ? 6.189 6.192 -8.449 1.00 97.81 106 LEU A N 1
ATOM 782 C CA . LEU A 1 106 ? 5.705 5.039 -9.203 1.00 97.81 106 LEU A CA 1
ATOM 783 C C . LEU A 1 106 ? 4.177 4.941 -9.145 1.00 97.81 106 LEU A C 1
ATOM 785 O O . LEU A 1 106 ? 3.556 5.209 -8.119 1.00 97.81 106 LEU A O 1
ATOM 789 N N . SER A 1 107 ? 3.589 4.521 -10.259 1.00 98.00 107 SER A N 1
ATOM 790 C CA . SER A 1 107 ? 2.169 4.209 -10.422 1.00 98.00 107 SER A CA 1
ATOM 791 C C . SER A 1 107 ? 1.904 2.699 -10.541 1.00 98.00 107 SER A C 1
ATOM 793 O O . SER A 1 107 ? 0.748 2.270 -10.523 1.00 98.00 107 SER A O 1
ATOM 795 N N . GLY A 1 108 ? 2.968 1.897 -10.636 1.00 97.88 108 GLY A N 1
ATOM 796 C CA . GLY A 1 108 ? 2.959 0.441 -10.715 1.00 97.88 108 GLY A CA 1
ATOM 797 C C . GLY A 1 108 ? 4.331 -0.053 -11.175 1.00 97.88 108 GLY A C 1
ATOM 798 O O . GLY A 1 108 ? 5.367 0.388 -10.674 1.00 97.88 108 GLY A O 1
ATOM 799 N N . LEU A 1 109 ? 4.357 -0.954 -12.158 1.00 98.25 109 LEU A N 1
ATOM 800 C CA . LEU A 1 109 ? 5.589 -1.322 -12.860 1.00 98.25 109 LEU A CA 1
ATOM 801 C C . LEU A 1 109 ? 5.927 -0.260 -13.919 1.00 98.25 109 LEU A C 1
ATOM 803 O O . LEU A 1 109 ? 5.894 -0.530 -15.112 1.00 98.25 109 LEU A O 1
ATOM 807 N N . ASP A 1 110 ? 6.241 0.970 -13.519 1.00 98.25 110 ASP A N 1
ATOM 808 C CA . ASP A 1 110 ? 6.568 2.032 -14.476 1.00 98.25 110 ASP A CA 1
ATOM 809 C C . ASP A 1 110 ? 7.812 1.668 -15.316 1.00 98.25 110 ASP A C 1
ATOM 811 O O . ASP A 1 110 ? 8.770 1.094 -14.769 1.00 98.25 110 ASP A O 1
ATOM 815 N N . PRO A 1 111 ? 7.840 2.023 -16.619 1.00 96.62 111 PRO A N 1
ATOM 816 C CA . PRO A 1 111 ? 9.010 1.848 -17.469 1.00 96.62 111 PRO A CA 1
ATOM 817 C C . PRO A 1 111 ? 10.265 2.448 -16.841 1.00 96.62 111 PRO A C 1
ATOM 819 O O . PRO A 1 111 ? 10.211 3.391 -16.043 1.00 96.62 111 PRO A O 1
ATOM 822 N N . ILE A 1 112 ? 11.414 1.886 -17.195 1.00 95.38 112 ILE A N 1
ATOM 823 C CA . ILE A 1 112 ? 12.711 2.359 -16.725 1.00 95.38 112 ILE A CA 1
ATOM 824 C C . ILE A 1 112 ? 13.703 2.356 -17.880 1.00 95.38 112 ILE A C 1
ATOM 826 O O . ILE A 1 112 ? 13.727 1.429 -18.687 1.00 95.38 112 ILE A O 1
ATOM 830 N N . SER A 1 113 ? 14.528 3.397 -17.955 1.00 92.50 113 SER A N 1
ATOM 831 C CA . SER A 1 113 ? 15.628 3.444 -18.912 1.00 92.50 113 SER A CA 1
ATOM 832 C C . SER A 1 113 ? 16.703 2.437 -18.518 1.00 92.50 113 SER A C 1
ATOM 834 O O . SER A 1 113 ? 17.175 2.439 -17.380 1.00 92.50 113 SER A O 1
ATOM 836 N N . VAL A 1 114 ? 17.114 1.602 -19.468 1.00 91.12 114 VAL A N 1
ATOM 837 C CA . VAL A 1 114 ? 18.220 0.657 -19.294 1.00 91.12 114 VAL A CA 1
ATOM 838 C C . VAL A 1 114 ? 19.446 1.197 -20.038 1.00 91.12 114 VAL A C 1
ATOM 840 O O . VAL A 1 114 ? 19.336 1.474 -21.232 1.00 91.12 114 VAL A O 1
ATOM 843 N N . PRO A 1 115 ? 20.601 1.388 -19.372 1.00 87.19 115 PRO A N 1
ATOM 844 C CA . PRO A 1 115 ? 21.826 1.827 -20.041 1.00 87.19 115 PRO A CA 1
ATOM 845 C C . PRO A 1 115 ? 22.240 0.886 -21.183 1.00 87.19 115 PRO A C 1
ATOM 847 O O . PRO A 1 115 ? 22.178 -0.331 -21.021 1.00 87.19 115 PRO A O 1
ATOM 850 N N . GLY A 1 116 ? 22.674 1.448 -22.316 1.00 83.62 116 GLY A N 1
ATOM 851 C CA . GLY A 1 116 ? 23.070 0.693 -23.516 1.00 83.62 116 GLY A CA 1
ATOM 852 C C . GLY A 1 116 ? 21.906 0.223 -24.399 1.00 83.62 116 GLY A C 1
ATOM 853 O O . GLY A 1 116 ? 22.128 -0.404 -25.432 1.00 83.62 116 GLY A O 1
ATOM 854 N N . LEU A 1 117 ? 20.661 0.513 -24.014 1.00 85.44 117 LEU A N 1
ATOM 855 C CA . LEU A 1 117 ? 19.478 0.157 -24.793 1.00 85.44 117 LEU A CA 1
ATOM 856 C C . LEU A 1 117 ? 19.299 1.098 -25.993 1.00 85.44 117 LEU A C 1
ATOM 858 O O . LEU A 1 117 ? 19.305 2.317 -25.836 1.00 85.44 117 LEU A O 1
ATOM 862 N N . GLY A 1 118 ? 19.082 0.535 -27.182 1.00 80.62 118 GLY A N 1
ATOM 863 C CA . GLY A 1 118 ? 18.988 1.268 -28.447 1.00 80.62 118 GLY A CA 1
ATOM 864 C C . GLY A 1 118 ? 20.340 1.546 -29.114 1.00 80.62 118 GLY A C 1
ATOM 865 O O . GLY A 1 118 ? 20.370 2.144 -30.186 1.00 80.62 118 GLY A O 1
ATOM 866 N N . GLU A 1 119 ? 21.451 1.094 -28.519 1.00 85.19 119 GLU A N 1
ATOM 867 C CA . GLU A 1 119 ? 22.818 1.302 -29.030 1.00 85.19 119 GLU A CA 1
ATOM 868 C C . GLU A 1 119 ? 23.325 0.138 -29.910 1.00 85.19 119 GLU A C 1
ATOM 870 O O . GLU A 1 119 ? 24.481 0.126 -30.327 1.00 85.19 119 GLU A O 1
ATOM 875 N N . GLY A 1 120 ? 22.459 -0.831 -30.235 1.00 78.94 120 GLY A N 1
ATOM 876 C CA . GLY A 1 120 ? 22.739 -1.921 -31.183 1.00 78.94 120 GLY A CA 1
ATOM 877 C C . GLY A 1 120 ? 22.938 -3.307 -30.558 1.00 78.94 120 GLY A C 1
ATOM 878 O O . GLY A 1 120 ? 22.998 -4.285 -31.301 1.00 78.94 120 GLY A O 1
ATOM 879 N N . ASP A 1 121 ? 22.983 -3.414 -29.224 1.00 85.62 121 ASP A N 1
ATOM 880 C CA . ASP A 1 121 ? 23.088 -4.688 -28.490 1.00 85.62 121 ASP A CA 1
ATOM 881 C C . ASP A 1 121 ? 22.181 -4.725 -27.245 1.00 85.62 121 ASP A C 1
ATOM 883 O O . ASP A 1 121 ? 22.605 -4.897 -26.097 1.00 85.62 121 ASP A O 1
ATOM 887 N N . ASP A 1 122 ? 20.882 -4.555 -27.489 1.00 84.81 122 ASP A N 1
ATOM 888 C CA . ASP A 1 122 ? 19.842 -4.522 -26.454 1.00 84.81 122 ASP A CA 1
ATOM 889 C C . ASP A 1 122 ? 19.827 -5.797 -25.594 1.00 84.81 122 ASP A C 1
ATOM 891 O O . ASP A 1 122 ? 19.540 -5.751 -24.395 1.00 84.81 122 ASP A O 1
ATOM 895 N N . ALA A 1 123 ? 20.175 -6.943 -26.187 1.00 84.69 123 ALA A N 1
ATOM 896 C CA . ALA A 1 123 ? 20.233 -8.219 -25.484 1.00 84.69 123 ALA A CA 1
ATOM 897 C C . ALA A 1 123 ? 21.311 -8.218 -24.388 1.00 84.69 123 ALA A C 1
ATOM 899 O O . ALA A 1 123 ? 21.045 -8.659 -23.263 1.00 84.69 123 ALA A O 1
ATOM 900 N N . ASN A 1 124 ? 22.512 -7.703 -24.679 1.00 88.38 124 ASN A N 1
ATOM 901 C CA . ASN A 1 124 ? 23.558 -7.578 -23.666 1.00 88.38 124 ASN A CA 1
ATOM 902 C C . ASN A 1 124 ? 23.267 -6.457 -22.661 1.00 88.38 124 ASN A C 1
ATOM 904 O O . ASN A 1 124 ? 23.538 -6.651 -21.473 1.00 88.38 124 ASN A O 1
ATOM 908 N N . ALA A 1 125 ? 22.647 -5.351 -23.087 1.00 90.69 125 ALA A N 1
ATOM 909 C CA . ALA A 1 125 ? 22.203 -4.288 -22.182 1.00 90.69 125 ALA A CA 1
ATOM 910 C C . ALA A 1 125 ? 21.245 -4.826 -21.102 1.00 90.69 125 ALA A C 1
ATOM 912 O O . ALA A 1 125 ? 21.485 -4.656 -19.901 1.00 90.69 125 ALA A O 1
ATOM 913 N N . PHE A 1 126 ? 20.212 -5.580 -21.500 1.00 90.06 126 PHE A N 1
ATOM 914 C CA . PHE A 1 126 ? 19.307 -6.223 -20.544 1.00 90.06 126 PHE A CA 1
ATOM 915 C C . PHE A 1 126 ? 19.996 -7.277 -19.694 1.00 90.06 126 PHE A C 1
ATOM 917 O O . PHE A 1 126 ? 19.724 -7.359 -18.498 1.00 90.06 126 PHE A O 1
ATOM 924 N N . ARG A 1 127 ? 20.901 -8.074 -20.269 1.00 91.31 127 ARG A N 1
ATOM 925 C CA . ARG A 1 127 ? 21.636 -9.082 -19.501 1.00 91.31 127 ARG A CA 1
ATOM 926 C C . ARG A 1 127 ? 22.439 -8.449 -18.367 1.00 91.31 127 ARG A C 1
ATOM 928 O O . ARG A 1 127 ? 22.377 -8.941 -17.243 1.00 91.31 127 ARG A O 1
ATOM 935 N N . ALA A 1 128 ? 23.149 -7.358 -18.649 1.00 92.38 128 ALA A N 1
ATOM 936 C CA . ALA A 1 128 ? 23.919 -6.619 -17.655 1.00 92.38 128 ALA A CA 1
ATOM 937 C C . ALA A 1 128 ? 23.010 -5.990 -16.586 1.00 92.38 128 ALA A C 1
ATOM 939 O O . ALA A 1 128 ? 23.250 -6.163 -15.390 1.00 92.38 128 ALA A O 1
ATOM 940 N N . ALA A 1 129 ? 21.928 -5.328 -17.003 1.00 93.62 129 ALA A N 1
ATOM 941 C CA . ALA A 1 129 ? 20.997 -4.678 -16.084 1.00 93.62 129 ALA A CA 1
ATOM 942 C C . ALA A 1 129 ? 20.256 -5.680 -15.182 1.00 93.62 129 ALA A C 1
ATOM 944 O O . ALA A 1 129 ? 20.113 -5.444 -13.985 1.00 93.62 129 ALA A O 1
ATOM 945 N N . LEU A 1 130 ? 19.837 -6.826 -15.728 1.00 95.69 130 LEU A N 1
ATOM 946 C CA . LEU A 1 130 ? 19.216 -7.908 -14.965 1.00 95.69 130 LEU A CA 1
ATOM 947 C C . LEU A 1 130 ? 20.210 -8.597 -14.032 1.00 95.69 130 LEU A C 1
ATOM 949 O O . LEU A 1 130 ? 19.801 -9.052 -12.968 1.00 95.69 130 LEU A O 1
ATOM 953 N N . ALA A 1 131 ? 21.494 -8.696 -14.389 1.00 95.00 131 ALA A N 1
ATOM 954 C CA . ALA A 1 131 ? 22.516 -9.269 -13.512 1.00 95.00 131 ALA A CA 1
ATOM 955 C C . ALA A 1 131 ? 22.787 -8.379 -12.286 1.00 95.00 131 ALA A C 1
ATOM 957 O O . ALA A 1 131 ? 23.072 -8.894 -11.204 1.00 95.00 131 ALA A O 1
ATOM 958 N N . GLY A 1 132 ? 22.634 -7.059 -12.431 1.00 93.19 132 GLY A N 1
ATOM 959 C CA . GLY A 1 132 ? 22.704 -6.112 -11.325 1.00 93.19 132 GLY A CA 1
ATOM 960 C C . GLY A 1 132 ? 21.601 -6.352 -10.292 1.00 93.19 132 GLY A C 1
ATOM 961 O O . GLY A 1 132 ? 20.412 -6.232 -10.582 1.00 93.19 132 GLY A O 1
ATOM 962 N N . VAL A 1 133 ? 21.982 -6.661 -9.051 1.00 95.38 133 VAL A N 1
ATOM 963 C CA . VAL A 1 133 ? 21.031 -6.728 -7.934 1.00 95.38 133 VAL A CA 1
ATOM 964 C C . VAL A 1 133 ? 20.843 -5.315 -7.386 1.00 95.38 133 VAL A C 1
ATOM 966 O O . VAL A 1 133 ? 21.610 -4.874 -6.541 1.00 95.38 133 VAL A O 1
ATOM 969 N N . THR A 1 134 ? 19.861 -4.579 -7.902 1.00 95.75 134 THR A N 1
ATOM 970 C CA . THR A 1 134 ? 19.598 -3.167 -7.559 1.00 95.75 134 THR A CA 1
ATOM 971 C C . THR A 1 134 ? 18.158 -2.969 -7.062 1.00 95.75 134 THR A C 1
ATOM 973 O O . THR A 1 134 ? 17.318 -3.849 -7.274 1.00 95.75 134 THR A O 1
ATOM 976 N N . PRO A 1 135 ? 17.829 -1.833 -6.411 1.00 96.38 135 PRO A N 1
ATOM 977 C CA . PRO A 1 135 ? 16.456 -1.517 -6.005 1.00 96.38 135 PRO A CA 1
ATOM 978 C C . PRO A 1 135 ? 15.428 -1.613 -7.140 1.00 96.38 135 PRO A C 1
ATOM 980 O O . PRO A 1 135 ? 14.336 -2.137 -6.941 1.00 96.38 135 PRO A O 1
ATOM 983 N N . ASP A 1 136 ? 15.792 -1.161 -8.342 1.00 95.81 136 ASP A N 1
ATOM 984 C CA . ASP A 1 136 ? 14.902 -1.130 -9.505 1.00 95.81 136 ASP A CA 1
ATOM 985 C C . ASP A 1 136 ? 14.897 -2.434 -10.320 1.00 95.81 136 ASP A C 1
ATOM 987 O O . ASP A 1 136 ? 14.246 -2.502 -11.364 1.00 95.81 136 ASP A O 1
ATOM 991 N N . ARG A 1 137 ? 15.580 -3.499 -9.872 1.00 97.12 137 ARG A N 1
ATOM 992 C CA . ARG A 1 137 ? 15.714 -4.752 -10.643 1.00 97.12 137 ARG A CA 1
ATOM 993 C C . ARG A 1 137 ? 14.365 -5.336 -11.073 1.00 97.12 137 ARG A C 1
ATOM 995 O O . ARG A 1 137 ? 14.256 -5.853 -12.178 1.00 97.12 137 ARG A O 1
ATOM 1002 N N . ILE A 1 138 ? 13.320 -5.202 -10.252 1.00 97.38 138 ILE A N 1
ATOM 1003 C CA . ILE A 1 138 ? 11.962 -5.651 -10.606 1.00 97.38 138 ILE A CA 1
ATOM 1004 C C . ILE A 1 138 ? 11.354 -4.856 -11.774 1.00 97.38 138 ILE A C 1
ATOM 1006 O O . ILE A 1 138 ? 10.668 -5.426 -12.620 1.00 97.38 138 ILE A O 1
ATOM 1010 N N . ARG A 1 139 ? 11.652 -3.556 -11.881 1.00 97.81 139 ARG A N 1
ATOM 1011 C CA . ARG A 1 139 ? 11.242 -2.723 -13.021 1.00 97.81 139 ARG A CA 1
ATOM 1012 C C . ARG A 1 139 ? 12.055 -3.047 -14.268 1.00 97.81 139 ARG A C 1
ATOM 1014 O O . ARG A 1 139 ? 11.496 -3.037 -15.358 1.00 97.81 139 ARG A O 1
ATOM 1021 N N . VAL A 1 140 ? 13.336 -3.394 -14.111 1.00 97.69 140 VAL A N 1
ATOM 1022 C CA . VAL A 1 140 ? 14.176 -3.895 -15.214 1.00 97.69 140 VAL A CA 1
ATOM 1023 C C . VAL A 1 140 ? 13.642 -5.230 -15.741 1.00 97.69 140 VAL A C 1
ATOM 1025 O O . VAL A 1 140 ? 13.561 -5.404 -16.952 1.00 97.69 140 VAL A O 1
ATOM 1028 N N . VAL A 1 141 ? 13.213 -6.145 -14.862 1.00 98.12 141 VAL A N 1
ATOM 1029 C CA . VAL A 1 141 ? 12.509 -7.385 -15.249 1.00 98.12 141 VAL A CA 1
ATOM 1030 C C . VAL A 1 141 ? 11.265 -7.064 -16.069 1.00 98.12 141 VAL A C 1
ATOM 1032 O O . VAL A 1 141 ? 11.092 -7.596 -17.162 1.00 98.12 141 VAL A O 1
ATOM 1035 N N . ALA A 1 142 ? 10.427 -6.161 -15.567 1.00 98.19 142 ALA A N 1
ATOM 1036 C CA . ALA A 1 142 ? 9.203 -5.755 -16.238 1.00 98.19 142 ALA A CA 1
ATOM 1037 C C . ALA A 1 142 ? 9.479 -5.107 -17.614 1.00 98.19 142 ALA A C 1
ATOM 1039 O O . ALA A 1 142 ? 8.796 -5.414 -18.587 1.00 98.19 142 ALA A O 1
ATOM 1040 N N . GLU A 1 143 ? 10.520 -4.276 -17.729 1.00 97.56 143 GLU A N 1
ATOM 1041 C CA . GLU A 1 143 ? 10.943 -3.663 -18.997 1.00 97.56 143 GLU A CA 1
ATOM 1042 C C . GLU A 1 143 ? 11.517 -4.683 -19.987 1.00 97.56 143 GLU A C 1
ATOM 1044 O O . GLU A 1 143 ? 11.204 -4.625 -21.174 1.00 97.56 143 GLU A O 1
ATOM 1049 N N . ALA A 1 144 ? 12.297 -5.657 -19.513 1.00 96.31 144 ALA A N 1
ATOM 1050 C CA . ALA A 1 144 ? 12.791 -6.742 -20.354 1.00 96.31 144 ALA A CA 1
ATOM 1051 C C . ALA A 1 144 ? 11.624 -7.550 -20.946 1.00 96.31 144 ALA A C 1
ATOM 1053 O O . ALA A 1 144 ? 11.588 -7.798 -22.152 1.00 96.31 144 ALA A O 1
ATOM 1054 N N . LEU A 1 145 ? 10.631 -7.898 -20.119 1.00 96.75 145 LEU A N 1
ATOM 1055 C CA . LEU A 1 145 ? 9.429 -8.608 -20.565 1.00 96.75 145 LEU A CA 1
ATOM 10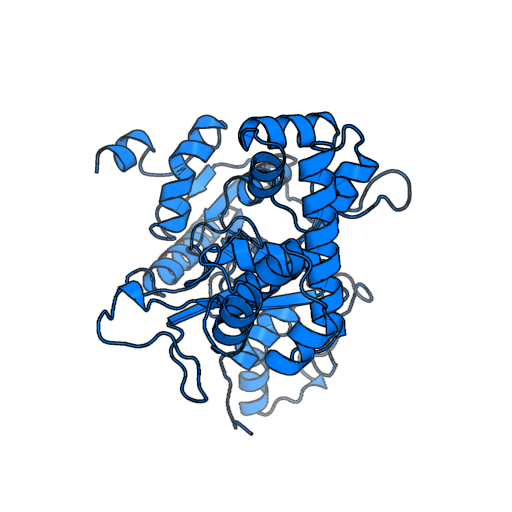56 C C . LEU A 1 145 ? 8.592 -7.767 -21.541 1.00 96.75 145 LEU A C 1
ATOM 1058 O O . LEU A 1 145 ? 8.152 -8.299 -22.558 1.00 96.75 145 LEU A O 1
ATOM 1062 N N . ARG A 1 146 ? 8.438 -6.453 -21.306 1.00 95.88 146 ARG A N 1
ATOM 1063 C CA . ARG A 1 146 ? 7.768 -5.538 -22.257 1.00 95.88 146 ARG A CA 1
ATOM 1064 C C . ARG A 1 146 ? 8.398 -5.563 -23.641 1.00 95.88 146 ARG A C 1
ATOM 1066 O O . ARG A 1 146 ? 7.695 -5.408 -24.633 1.00 95.88 146 ARG A O 1
ATOM 1073 N N . ARG A 1 147 ? 9.715 -5.760 -23.714 1.00 93.38 147 ARG A N 1
ATOM 1074 C CA . ARG A 1 147 ? 10.468 -5.823 -24.974 1.00 93.38 147 ARG A CA 1
ATOM 1075 C C . ARG A 1 147 ? 10.600 -7.229 -25.548 1.00 93.38 147 ARG A C 1
ATOM 1077 O O . ARG A 1 147 ? 11.349 -7.430 -26.498 1.00 93.38 147 ARG A O 1
ATOM 1084 N N . GLY A 1 148 ? 9.866 -8.192 -24.996 1.00 92.25 148 GLY A N 1
ATOM 1085 C CA . GLY A 1 148 ? 9.822 -9.558 -25.503 1.00 92.25 148 GLY A CA 1
ATOM 1086 C C . GLY A 1 148 ? 11.023 -10.414 -25.105 1.00 92.25 148 GLY A C 1
ATOM 1087 O O . GLY A 1 148 ? 11.275 -11.427 -25.756 1.00 92.25 148 GLY A O 1
ATOM 1088 N N . ALA A 1 149 ? 11.769 -10.045 -24.055 1.00 92.62 149 ALA A N 1
ATOM 1089 C CA . ALA A 1 149 ? 12.804 -10.923 -23.520 1.00 92.62 149 ALA A CA 1
ATOM 1090 C C . ALA A 1 149 ? 12.179 -12.261 -23.068 1.00 92.62 149 ALA A C 1
ATOM 1092 O O . ALA A 1 149 ? 11.181 -12.248 -22.340 1.00 92.62 149 ALA A O 1
ATOM 1093 N N . PRO A 1 150 ? 12.754 -13.419 -23.445 1.00 93.31 150 PRO A N 1
ATOM 1094 C CA . PRO A 1 150 ? 12.253 -14.712 -23.000 1.00 93.31 150 PRO A CA 1
ATOM 1095 C C . PRO A 1 150 ? 12.268 -14.825 -21.472 1.00 93.31 150 PRO A C 1
ATOM 1097 O O . PRO A 1 150 ? 13.298 -14.593 -20.834 1.00 93.31 150 PRO A O 1
ATOM 1100 N N . ILE A 1 151 ? 11.149 -15.247 -20.881 1.00 95.06 151 ILE A N 1
ATOM 1101 C CA . ILE A 1 151 ? 11.013 -15.383 -19.422 1.00 95.06 151 ILE A CA 1
ATOM 1102 C C . ILE A 1 151 ? 12.072 -16.319 -18.819 1.00 95.06 151 ILE A C 1
ATOM 1104 O O . ILE A 1 151 ? 12.633 -16.017 -17.769 1.00 95.06 151 ILE A O 1
ATOM 1108 N N . GLU A 1 152 ? 12.444 -17.390 -19.529 1.00 94.69 152 GLU A N 1
ATOM 1109 C CA . GLU A 1 152 ? 13.504 -18.315 -19.105 1.00 94.69 152 GLU A CA 1
ATOM 1110 C C . GLU A 1 152 ? 14.885 -17.651 -19.056 1.00 94.69 152 GLU A C 1
ATOM 1112 O O . GLU A 1 152 ? 15.698 -17.963 -18.186 1.00 94.69 152 GLU A O 1
ATOM 1117 N N . GLN A 1 153 ? 15.157 -16.688 -19.943 1.00 94.50 153 GLN A N 1
ATOM 1118 C CA . GLN A 1 153 ? 16.396 -15.911 -19.889 1.00 94.50 153 GLN A CA 1
ATOM 1119 C C . GLN A 1 153 ? 16.400 -14.993 -18.665 1.00 94.50 153 GLN A C 1
ATOM 1121 O O . GLN A 1 153 ? 17.403 -14.925 -17.952 1.00 94.50 153 GLN A O 1
ATOM 1126 N N . VAL A 1 154 ? 15.280 -14.311 -18.403 1.00 96.38 154 VAL A N 1
ATOM 1127 C CA . VAL A 1 154 ? 15.125 -13.466 -17.212 1.00 96.38 154 VAL A CA 1
ATOM 1128 C C . VAL A 1 154 ? 15.330 -14.305 -15.955 1.00 96.38 154 VAL A C 1
ATOM 1130 O O . VAL A 1 154 ? 16.164 -13.952 -15.126 1.00 96.38 154 VAL A O 1
ATOM 1133 N N . ARG A 1 155 ? 14.657 -15.455 -15.858 1.00 96.12 155 ARG A N 1
ATOM 1134 C CA . ARG A 1 155 ? 14.794 -16.421 -14.763 1.00 96.12 155 ARG A CA 1
ATOM 1135 C C . ARG A 1 155 ? 16.238 -16.864 -14.560 1.00 96.12 155 ARG A C 1
ATOM 1137 O O . ARG A 1 155 ? 16.733 -16.819 -13.437 1.00 96.12 155 ARG A O 1
ATOM 1144 N N . ALA A 1 156 ? 16.927 -17.262 -15.628 1.00 96.44 156 ALA A N 1
ATOM 1145 C CA . ALA A 1 156 ? 18.308 -17.730 -15.542 1.00 96.44 156 ALA A CA 1
ATOM 1146 C C . ALA A 1 156 ? 19.260 -16.659 -14.978 1.00 96.44 156 ALA A C 1
ATOM 1148 O O . ALA A 1 156 ? 20.228 -16.993 -14.296 1.00 96.44 156 ALA A O 1
ATOM 1149 N N . ILE A 1 157 ? 18.987 -15.374 -15.224 1.00 96.69 157 ILE A N 1
ATOM 1150 C CA . ILE A 1 157 ? 19.816 -14.265 -14.733 1.00 96.69 157 ILE A CA 1
ATOM 1151 C C . ILE A 1 157 ? 19.400 -13.831 -13.321 1.00 96.69 157 ILE A C 1
ATOM 1153 O O . ILE A 1 157 ? 20.251 -13.596 -12.461 1.00 96.69 157 ILE A O 1
ATOM 1157 N N . THR A 1 158 ? 18.099 -13.681 -13.074 1.00 97.31 158 THR A N 1
ATOM 1158 C CA . THR A 1 158 ? 17.594 -13.121 -11.814 1.00 97.31 158 THR A CA 1
ATOM 1159 C C . THR A 1 158 ? 17.505 -14.139 -10.697 1.00 97.31 158 THR A C 1
ATOM 1161 O O . THR A 1 158 ? 17.605 -13.747 -9.533 1.00 97.31 158 THR A O 1
ATOM 1164 N N . GLN A 1 159 ? 17.340 -15.415 -11.057 1.00 97.19 159 GLN A N 1
ATOM 1165 C CA . GLN A 1 159 ? 16.998 -16.514 -10.157 1.00 97.19 159 GLN A CA 1
ATOM 1166 C C . GLN A 1 159 ? 15.672 -16.278 -9.412 1.00 97.19 159 GLN A C 1
ATOM 1168 O O . GLN A 1 159 ? 15.429 -16.879 -8.369 1.00 97.19 159 GLN A O 1
ATOM 1173 N N . TYR A 1 160 ? 14.812 -15.389 -9.926 1.00 97.56 160 TYR A N 1
ATOM 1174 C CA . TYR A 1 160 ? 13.453 -15.236 -9.411 1.00 97.56 160 TYR A CA 1
ATOM 1175 C C . TYR A 1 160 ? 12.647 -16.495 -9.717 1.00 97.56 160 TYR A C 1
ATOM 1177 O O . TYR A 1 160 ? 12.806 -17.099 -10.781 1.00 97.56 160 TYR A O 1
ATOM 1185 N N . ASP A 1 161 ? 11.791 -16.884 -8.774 1.00 98.25 161 ASP A N 1
ATOM 1186 C CA . ASP A 1 161 ? 10.927 -18.043 -8.953 1.00 98.25 161 ASP A CA 1
ATOM 1187 C C . ASP A 1 161 ? 10.011 -17.841 -10.178 1.00 98.25 161 ASP A C 1
ATOM 1189 O O . ASP A 1 161 ? 9.476 -16.733 -10.345 1.00 98.25 161 ASP A O 1
ATOM 1193 N N . PRO A 1 162 ? 9.823 -18.871 -11.030 1.00 97.44 162 PRO A N 1
ATOM 1194 C CA . PRO A 1 162 ? 8.945 -18.798 -12.196 1.00 97.44 162 PRO A CA 1
ATOM 1195 C C . PRO A 1 162 ? 7.564 -18.245 -11.878 1.00 97.44 162 PRO A C 1
ATOM 1197 O O . PRO A 1 162 ? 7.060 -17.423 -12.635 1.00 97.44 162 PRO A O 1
ATOM 1200 N N . TRP A 1 163 ? 6.998 -18.607 -10.724 1.00 98.44 163 TRP A N 1
ATOM 1201 C CA . TRP A 1 163 ? 5.665 -18.165 -10.347 1.00 98.44 163 TRP A CA 1
ATOM 1202 C C . TRP A 1 163 ? 5.561 -16.636 -10.303 1.00 98.44 163 TRP A C 1
ATOM 1204 O O . TRP A 1 163 ? 4.635 -16.069 -10.876 1.00 98.44 163 TRP A O 1
ATOM 1214 N N . PHE A 1 164 ? 6.534 -15.941 -9.701 1.00 98.62 164 PHE A N 1
ATOM 1215 C CA . PHE A 1 164 ? 6.531 -14.473 -9.660 1.00 98.62 164 PHE A CA 1
ATOM 1216 C C . PHE A 1 164 ? 6.748 -13.855 -11.041 1.00 98.62 164 PHE A C 1
ATOM 1218 O O . PHE A 1 164 ? 6.148 -12.826 -11.356 1.00 98.62 164 PHE A O 1
ATOM 1225 N N . LEU A 1 165 ? 7.608 -14.463 -11.861 1.00 98.50 165 LEU A N 1
ATOM 1226 C CA . LEU A 1 165 ? 7.863 -13.986 -13.217 1.00 98.50 165 LEU A CA 1
ATOM 1227 C C . LEU A 1 165 ? 6.615 -14.117 -14.096 1.00 98.50 165 LEU A C 1
ATOM 1229 O O . LEU A 1 165 ? 6.320 -13.183 -14.838 1.00 98.50 165 LEU A O 1
ATOM 1233 N N . ASP A 1 166 ? 5.850 -15.200 -13.953 1.00 98.44 166 ASP A N 1
ATOM 1234 C CA . ASP A 1 166 ? 4.582 -15.405 -14.658 1.00 98.44 166 ASP A CA 1
ATOM 1235 C C . ASP A 1 166 ? 3.544 -14.350 -14.255 1.00 98.44 166 ASP A C 1
ATOM 1237 O O . ASP A 1 166 ? 2.868 -13.780 -15.114 1.00 98.44 166 ASP A O 1
ATOM 1241 N N . GLN A 1 167 ? 3.455 -14.013 -12.962 1.00 98.69 167 GLN A N 1
ATOM 1242 C CA . GLN A 1 167 ? 2.569 -12.937 -12.504 1.00 98.69 167 GLN A CA 1
ATOM 1243 C C . GLN A 1 167 ? 2.973 -11.573 -13.084 1.00 98.69 167 GLN A C 1
ATOM 1245 O O . GLN A 1 167 ? 2.115 -10.815 -13.538 1.00 98.69 167 GLN A O 1
ATOM 1250 N N . ILE A 1 168 ? 4.275 -11.255 -13.103 1.00 98.75 168 ILE A N 1
ATOM 1251 C CA . ILE A 1 168 ? 4.782 -10.010 -13.703 1.00 98.75 168 ILE A CA 1
ATOM 1252 C C . ILE A 1 168 ? 4.498 -9.998 -15.210 1.00 98.75 168 ILE A C 1
ATOM 1254 O O . ILE A 1 168 ? 4.028 -8.987 -15.727 1.00 98.75 168 ILE A O 1
ATOM 1258 N N . ALA A 1 169 ? 4.722 -11.112 -15.911 1.00 98.62 169 ALA A N 1
ATOM 1259 C CA . ALA A 1 169 ? 4.408 -11.243 -17.331 1.00 98.62 169 ALA A CA 1
ATOM 1260 C C . ALA A 1 169 ? 2.910 -11.032 -17.607 1.00 98.62 169 ALA A C 1
ATOM 1262 O O . ALA A 1 169 ? 2.565 -10.348 -18.569 1.00 98.62 169 ALA A O 1
ATOM 1263 N N . GLY A 1 170 ? 2.027 -11.528 -16.734 1.00 98.62 170 GLY A N 1
ATOM 1264 C CA . GLY A 1 170 ? 0.588 -11.264 -16.795 1.00 98.62 170 GLY A CA 1
ATOM 1265 C C . GLY A 1 170 ? 0.245 -9.776 -16.677 1.00 98.62 170 GLY A C 1
ATOM 1266 O O . GLY A 1 170 ? -0.554 -9.270 -17.465 1.00 98.62 170 GLY A O 1
ATOM 1267 N N . ILE A 1 171 ? 0.893 -9.047 -15.757 1.00 98.81 171 ILE A N 1
ATOM 1268 C CA . ILE A 1 171 ? 0.749 -7.583 -15.657 1.00 98.81 171 ILE A CA 1
ATOM 1269 C C . ILE A 1 171 ? 1.199 -6.925 -16.963 1.00 98.81 171 ILE A C 1
ATOM 1271 O O . ILE A 1 171 ? 0.462 -6.119 -17.520 1.00 98.81 171 ILE A O 1
ATOM 1275 N N . ILE A 1 172 ? 2.364 -7.299 -17.494 1.00 98.69 172 ILE A N 1
ATOM 1276 C CA . ILE A 1 172 ? 2.895 -6.728 -18.740 1.00 98.69 172 ILE A CA 1
ATOM 1277 C C . ILE A 1 172 ? 1.999 -7.010 -19.951 1.00 98.69 172 ILE A C 1
ATOM 1279 O O . ILE A 1 172 ? 1.802 -6.125 -20.783 1.00 98.69 172 ILE A O 1
ATOM 1283 N N . ALA A 1 173 ? 1.411 -8.201 -20.044 1.00 98.62 173 ALA A N 1
ATOM 1284 C CA . ALA A 1 173 ? 0.451 -8.522 -21.095 1.00 98.62 173 ALA A CA 1
ATOM 1285 C C . ALA A 1 173 ? -0.801 -7.631 -21.012 1.00 98.62 173 ALA A C 1
ATOM 1287 O O . ALA A 1 173 ? -1.272 -7.134 -22.034 1.00 98.62 173 ALA A O 1
ATOM 1288 N N . ALA A 1 174 ? -1.302 -7.369 -19.800 1.00 98.69 174 ALA A N 1
ATOM 1289 C CA . ALA A 1 174 ? -2.408 -6.439 -19.586 1.00 98.69 174 ALA A CA 1
ATOM 1290 C C . ALA A 1 174 ? -2.023 -4.981 -19.906 1.00 98.69 174 ALA A C 1
ATOM 1292 O O . ALA A 1 174 ? -2.829 -4.255 -20.485 1.00 98.69 174 ALA A O 1
ATOM 1293 N N . GLU A 1 175 ? -0.788 -4.555 -19.602 1.00 98.62 175 GLU A N 1
ATOM 1294 C CA . GLU A 1 175 ? -0.277 -3.241 -20.028 1.00 98.62 175 GLU A CA 1
ATOM 1295 C C . GLU A 1 175 ? -0.298 -3.101 -21.552 1.00 98.62 175 GLU A C 1
ATOM 1297 O O . GLU A 1 175 ? -0.736 -2.073 -22.069 1.00 98.62 175 GLU A O 1
ATOM 1302 N N . ALA A 1 176 ? 0.147 -4.138 -22.266 1.00 98.38 176 ALA A N 1
ATOM 1303 C CA . ALA A 1 176 ? 0.160 -4.158 -23.723 1.00 98.38 176 ALA A CA 1
ATOM 1304 C C . ALA A 1 176 ? -1.258 -4.101 -24.320 1.00 98.38 176 ALA A C 1
ATOM 1306 O O . ALA A 1 176 ? -1.467 -3.369 -25.286 1.00 98.38 176 ALA A O 1
ATOM 1307 N N . ASP A 1 177 ? -2.234 -4.807 -23.729 1.00 98.25 177 ASP A N 1
ATOM 1308 C CA . ASP A 1 177 ? -3.643 -4.729 -24.151 1.00 98.25 177 ASP A CA 1
ATOM 1309 C C . ASP A 1 177 ? -4.191 -3.304 -24.007 1.00 98.25 177 ASP A C 1
ATOM 1311 O O . ASP A 1 177 ? -4.753 -2.764 -24.957 1.00 98.25 177 ASP A O 1
ATOM 1315 N N . VAL A 1 178 ? -3.971 -2.656 -22.857 1.00 98.25 178 VAL A N 1
ATOM 1316 C CA . VAL A 1 178 ? -4.440 -1.278 -22.617 1.00 98.25 178 VAL A CA 1
ATOM 1317 C C . VAL A 1 178 ? -3.735 -0.278 -23.533 1.00 98.25 178 VAL A C 1
ATOM 1319 O O . VAL A 1 178 ? -4.378 0.633 -24.048 1.00 98.25 178 VAL A O 1
ATOM 1322 N N . ALA A 1 179 ? -2.434 -0.438 -23.774 1.00 97.75 179 ALA A N 1
ATOM 1323 C CA . ALA A 1 179 ? -1.695 0.439 -24.680 1.00 97.75 179 ALA A CA 1
ATOM 1324 C C . ALA A 1 179 ? -2.166 0.306 -26.140 1.00 97.75 179 ALA A C 1
ATOM 1326 O O . ALA A 1 179 ? -2.199 1.295 -26.869 1.00 97.75 179 ALA A O 1
ATOM 1327 N N . ALA A 1 180 ? -2.546 -0.902 -26.571 1.00 97.75 180 ALA A N 1
ATOM 1328 C CA . ALA A 1 180 ? -3.017 -1.156 -27.932 1.00 97.75 180 ALA A CA 1
ATOM 1329 C C . ALA A 1 180 ? -4.492 -0.775 -28.139 1.00 97.75 180 ALA A C 1
ATOM 1331 O O . ALA A 1 180 ? -4.850 -0.243 -29.190 1.00 97.75 180 ALA A O 1
ATOM 1332 N N . ASN A 1 181 ? -5.345 -1.054 -27.150 1.00 97.31 181 ASN A N 1
ATOM 1333 C CA . ASN A 1 181 ? -6.803 -0.999 -27.287 1.00 97.31 181 ASN A CA 1
ATOM 1334 C C . ASN A 1 181 ? -7.462 0.116 -26.458 1.00 97.31 181 ASN A C 1
ATOM 1336 O O . ASN A 1 181 ? -8.677 0.308 -26.542 1.00 97.31 181 ASN A O 1
ATOM 1340 N N . GLY A 1 182 ? -6.683 0.858 -25.670 1.00 96.56 182 GLY A N 1
ATOM 1341 C CA . GLY A 1 182 ? -7.182 1.839 -24.715 1.00 96.56 182 GLY A CA 1
ATOM 1342 C C . GLY A 1 182 ? -7.777 1.202 -23.456 1.00 96.56 182 GLY A C 1
ATOM 1343 O O . GLY A 1 182 ? -7.774 -0.014 -23.255 1.00 96.56 182 GLY A O 1
ATOM 1344 N N . VAL A 1 183 ? -8.304 2.050 -22.574 1.00 96.12 183 VAL A N 1
ATOM 1345 C CA . VAL A 1 183 ? -8.967 1.600 -21.343 1.00 96.12 183 VAL A CA 1
ATOM 1346 C C . VAL A 1 183 ? -10.291 0.904 -21.689 1.00 96.12 183 VAL A C 1
ATOM 1348 O O . VAL A 1 183 ? -11.078 1.455 -22.463 1.00 96.12 183 VAL A O 1
ATOM 1351 N N . PRO A 1 184 ? -10.606 -0.263 -21.093 1.00 96.31 184 PRO A N 1
ATOM 1352 C CA . PRO A 1 184 ? -11.868 -0.944 -21.349 1.00 96.31 184 PRO A CA 1
ATOM 1353 C C . PRO A 1 184 ? -13.103 -0.086 -21.042 1.00 96.31 184 PRO A C 1
ATOM 1355 O O . PRO A 1 184 ? -13.182 0.583 -20.011 1.00 96.31 184 PRO A O 1
ATOM 1358 N N . ALA A 1 185 ? -14.112 -0.176 -21.912 1.00 95.56 185 ALA A N 1
ATOM 1359 C CA . ALA A 1 185 ? -15.386 0.531 -21.765 1.00 95.56 185 ALA A CA 1
ATOM 1360 C C . ALA A 1 185 ? -16.429 -0.221 -20.914 1.00 95.56 185 ALA A C 1
ATOM 1362 O O . ALA A 1 185 ? -17.516 0.299 -20.682 1.00 95.56 185 ALA A O 1
ATOM 1363 N N . THR A 1 186 ? -16.136 -1.448 -20.469 1.00 96.56 186 THR A N 1
ATOM 1364 C CA . THR A 1 186 ? -17.062 -2.268 -19.674 1.00 96.56 186 THR A CA 1
ATOM 1365 C C . THR A 1 186 ? -16.581 -2.416 -18.237 1.00 96.56 186 THR A C 1
ATOM 1367 O O . THR A 1 186 ? -15.387 -2.589 -17.980 1.00 96.56 186 THR A O 1
ATOM 1370 N N . ALA A 1 187 ? -17.526 -2.393 -17.291 1.00 95.69 187 ALA A N 1
ATOM 1371 C CA . ALA A 1 187 ? -17.233 -2.506 -15.864 1.00 95.69 187 ALA A CA 1
ATOM 1372 C C . ALA A 1 187 ? -16.491 -3.806 -15.518 1.00 95.69 187 ALA A C 1
ATOM 1374 O O . ALA A 1 187 ? -15.587 -3.792 -14.694 1.00 95.69 187 ALA A O 1
ATOM 1375 N N . GLU A 1 188 ? -16.845 -4.922 -16.159 1.00 95.25 188 GLU A N 1
ATOM 1376 C CA . GLU A 1 188 ? -16.202 -6.226 -15.960 1.00 95.25 188 GLU A CA 1
ATOM 1377 C C . GLU A 1 188 ? -14.708 -6.198 -16.309 1.00 95.25 188 GLU A C 1
ATOM 1379 O O . GLU A 1 188 ? -13.870 -6.508 -15.463 1.00 95.25 188 GLU A O 1
ATOM 1384 N N . ARG A 1 189 ? -14.360 -5.762 -17.528 1.00 96.31 189 ARG A N 1
ATOM 1385 C CA . ARG A 1 189 ? -12.964 -5.721 -17.986 1.00 96.31 189 ARG A CA 1
ATOM 1386 C C . ARG A 1 189 ? -12.144 -4.694 -17.220 1.00 96.31 189 ARG A C 1
ATOM 1388 O O . ARG A 1 189 ? -11.000 -4.970 -16.871 1.00 96.31 189 ARG A O 1
ATOM 1395 N N . LEU A 1 190 ? -12.717 -3.522 -16.939 1.00 97.88 190 LEU A N 1
ATOM 1396 C CA . LEU A 1 190 ? -12.018 -2.522 -16.140 1.00 97.88 190 LEU A CA 1
ATOM 1397 C C . LEU A 1 190 ? -11.788 -3.032 -14.714 1.00 97.88 190 LEU A C 1
ATOM 1399 O O . LEU A 1 190 ? -10.679 -2.913 -14.203 1.00 97.88 190 LEU A O 1
ATOM 1403 N N . ARG A 1 191 ? -12.788 -3.666 -14.091 1.00 97.56 191 ARG A N 1
ATOM 1404 C CA . ARG A 1 191 ? -12.636 -4.275 -12.765 1.00 97.56 191 ARG A CA 1
ATOM 1405 C C . ARG A 1 191 ? -11.565 -5.360 -12.757 1.00 97.56 191 ARG A C 1
ATOM 1407 O O . ARG A 1 191 ? -10.803 -5.400 -11.803 1.00 97.56 191 ARG A O 1
ATOM 1414 N N . ALA A 1 192 ? -11.449 -6.172 -13.808 1.00 97.44 192 ALA A N 1
ATOM 1415 C CA . ALA A 1 192 ? -10.377 -7.161 -13.920 1.00 97.44 192 ALA A CA 1
ATOM 1416 C C . ALA A 1 192 ? -8.980 -6.509 -13.892 1.00 97.44 192 ALA A C 1
ATOM 1418 O O . ALA A 1 192 ? -8.108 -6.970 -13.162 1.00 97.44 192 ALA A O 1
ATOM 1419 N N . LEU A 1 193 ? -8.780 -5.387 -14.597 1.00 98.50 193 LEU A N 1
ATOM 1420 C CA . LEU A 1 193 ? -7.527 -4.622 -14.512 1.00 98.50 193 LEU A CA 1
ATOM 1421 C C . LEU A 1 193 ? -7.309 -4.046 -13.106 1.00 98.50 193 LEU A C 1
ATOM 1423 O O . LEU A 1 193 ? -6.218 -4.146 -12.546 1.00 98.50 193 LEU A O 1
ATOM 1427 N N . LYS A 1 194 ? -8.347 -3.471 -12.493 1.00 98.69 194 LYS A N 1
ATOM 1428 C CA . LYS A 1 194 ? -8.247 -2.941 -11.126 1.00 98.69 194 LYS A CA 1
ATOM 1429 C C . LYS A 1 194 ? -7.938 -4.041 -10.098 1.00 98.69 194 LYS A C 1
ATOM 1431 O O . LYS A 1 194 ? -7.125 -3.804 -9.213 1.00 98.69 194 LYS A O 1
ATOM 1436 N N . ALA A 1 195 ? -8.471 -5.252 -10.279 1.00 98.31 195 ALA A N 1
ATOM 1437 C CA . ALA A 1 195 ? -8.193 -6.443 -9.465 1.00 98.31 195 ALA A CA 1
ATOM 1438 C C . ALA A 1 195 ? -6.770 -6.999 -9.650 1.00 98.31 195 ALA A C 1
ATOM 1440 O O . ALA A 1 195 ? -6.283 -7.761 -8.818 1.00 98.31 195 ALA A O 1
ATOM 1441 N N . MET A 1 196 ? -6.073 -6.598 -10.718 1.00 98.62 196 MET A N 1
ATOM 1442 C CA . MET A 1 196 ? -4.630 -6.812 -10.870 1.00 98.62 196 MET A CA 1
ATOM 1443 C C . MET A 1 196 ? -3.798 -5.722 -10.176 1.00 98.62 196 MET A C 1
ATOM 1445 O O . MET A 1 196 ? -2.573 -5.787 -10.212 1.00 98.62 196 MET A O 1
ATOM 1449 N N . GLY A 1 197 ? -4.428 -4.712 -9.567 1.00 98.62 197 GLY A N 1
ATOM 1450 C CA . GLY A 1 197 ? -3.782 -3.617 -8.838 1.00 98.62 197 GLY A CA 1
ATOM 1451 C C . GLY A 1 197 ? -3.412 -2.390 -9.660 1.00 98.62 197 GLY A C 1
ATOM 1452 O O . GLY A 1 197 ? -2.735 -1.510 -9.123 1.00 98.62 197 GLY A O 1
ATOM 1453 N N . PHE A 1 198 ? -3.829 -2.305 -10.928 1.00 98.81 198 PHE A N 1
ATOM 1454 C CA . PHE A 1 198 ? -3.533 -1.145 -11.767 1.00 98.81 198 PHE A CA 1
ATOM 1455 C C . PHE A 1 198 ? -4.136 0.134 -11.175 1.00 98.81 198 PHE A C 1
ATOM 1457 O O . PHE A 1 198 ? -5.348 0.215 -10.967 1.00 98.81 198 PHE A O 1
ATOM 1464 N N . SER A 1 199 ? -3.305 1.152 -10.947 1.00 98.75 199 SER A N 1
ATOM 1465 C CA . SER A 1 199 ? -3.776 2.488 -10.563 1.00 98.75 199 SER A CA 1
ATOM 1466 C C . SER A 1 199 ? -4.438 3.204 -11.743 1.00 98.75 199 SER A C 1
ATOM 1468 O O . SER A 1 199 ? -4.129 2.937 -12.909 1.00 98.75 199 SER A O 1
ATOM 1470 N N . ASP A 1 200 ? -5.332 4.144 -11.447 1.00 98.62 200 ASP A N 1
ATOM 1471 C CA . ASP A 1 200 ? -5.938 5.043 -12.431 1.00 98.62 200 ASP A CA 1
ATOM 1472 C C . ASP A 1 200 ? -4.842 5.820 -13.170 1.00 98.62 200 ASP A C 1
ATOM 1474 O O . ASP A 1 200 ? -4.883 5.943 -14.393 1.00 98.62 200 ASP A O 1
ATOM 1478 N N . ARG A 1 201 ? -3.791 6.241 -12.457 1.00 98.38 201 ARG A N 1
ATOM 1479 C CA . ARG A 1 201 ? -2.613 6.873 -13.058 1.00 98.38 201 ARG A CA 1
ATOM 1480 C C . ARG A 1 201 ? -1.914 5.968 -14.072 1.00 98.38 201 ARG A C 1
ATOM 1482 O O . ARG A 1 201 ? -1.600 6.424 -15.171 1.00 98.38 201 ARG A O 1
ATOM 1489 N N . ARG A 1 202 ? -1.682 4.691 -13.742 1.00 98.56 202 ARG A N 1
ATOM 1490 C CA . ARG A 1 202 ? -0.994 3.756 -14.648 1.00 98.56 202 ARG A CA 1
ATOM 1491 C C . ARG A 1 202 ? -1.821 3.486 -15.902 1.00 98.56 202 ARG A C 1
ATOM 1493 O O . ARG A 1 202 ? -1.277 3.544 -17.002 1.00 98.56 202 ARG A O 1
ATOM 1500 N N . LEU A 1 203 ? -3.123 3.243 -15.745 1.00 98.69 203 LEU A N 1
ATOM 1501 C CA . LEU A 1 203 ? -4.041 3.032 -16.870 1.00 98.69 203 LEU A CA 1
ATOM 1502 C C . LEU A 1 203 ? -4.146 4.276 -17.757 1.00 98.69 203 LEU A C 1
ATOM 1504 O O . LEU A 1 203 ? -4.092 4.155 -18.980 1.00 98.69 203 LEU A O 1
ATOM 1508 N N . ALA A 1 204 ? -4.221 5.465 -17.153 1.00 98.19 204 ALA A N 1
ATOM 1509 C CA . ALA A 1 204 ? -4.221 6.729 -17.879 1.00 98.19 204 ALA A CA 1
ATOM 1510 C C . ALA A 1 204 ? -2.946 6.897 -18.717 1.00 98.19 204 ALA A C 1
ATOM 1512 O O . ALA A 1 204 ? -3.033 7.183 -19.907 1.00 98.19 204 ALA A O 1
ATOM 1513 N N . MET A 1 205 ? -1.771 6.649 -18.129 1.00 97.69 205 MET A N 1
ATOM 1514 C CA . MET A 1 205 ? -0.491 6.744 -18.838 1.00 97.69 205 MET A CA 1
ATOM 1515 C C . MET A 1 205 ? -0.398 5.768 -20.015 1.00 97.69 205 MET A C 1
ATOM 1517 O O . MET A 1 205 ? 0.078 6.152 -21.080 1.00 97.69 205 MET A O 1
ATOM 1521 N N . LEU A 1 206 ? -0.858 4.525 -19.841 1.00 97.94 206 LEU A N 1
ATOM 1522 C CA . LEU A 1 206 ? -0.860 3.515 -20.905 1.00 97.94 206 LEU A CA 1
ATOM 1523 C C . LEU A 1 206 ? -1.778 3.904 -22.070 1.00 97.94 206 LEU A C 1
ATOM 1525 O O . LEU A 1 206 ? -1.421 3.688 -23.222 1.00 97.94 206 LEU A O 1
ATOM 1529 N N . ALA A 1 207 ? -2.926 4.513 -21.773 1.00 96.94 207 ALA A N 1
ATOM 1530 C CA . ALA A 1 207 ? -3.897 4.947 -22.773 1.00 96.94 207 ALA A CA 1
ATOM 1531 C C . ALA A 1 207 ? -3.663 6.378 -23.305 1.00 96.94 207 ALA A C 1
ATOM 1533 O O . ALA A 1 207 ? -4.470 6.873 -24.090 1.00 96.94 207 ALA A O 1
ATOM 1534 N N . GLY A 1 208 ? -2.596 7.063 -22.874 1.00 94.75 208 GLY A N 1
ATOM 1535 C CA . GLY A 1 208 ? -2.294 8.441 -23.284 1.00 94.75 208 GLY A CA 1
ATOM 1536 C C . GLY A 1 208 ? -3.268 9.504 -22.749 1.00 94.75 208 GLY A C 1
ATOM 1537 O O . GLY A 1 208 ? -3.426 10.551 -23.372 1.00 94.75 208 GLY A O 1
ATOM 1538 N N . GLY A 1 209 ? -3.937 9.238 -21.622 1.00 94.19 209 GLY A N 1
ATOM 1539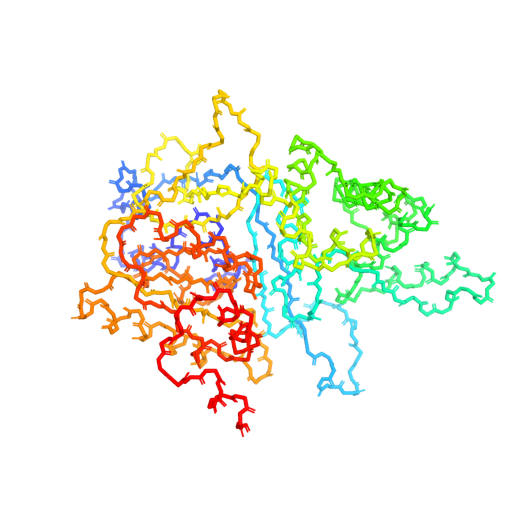 C CA . GLY A 1 209 ? -4.916 10.122 -20.979 1.00 94.19 209 GLY A CA 1
ATOM 1540 C C . GLY A 1 209 ? -4.469 10.676 -19.620 1.00 94.19 209 GLY A C 1
ATOM 1541 O O . GLY A 1 209 ? -3.349 10.452 -19.161 1.00 94.19 209 GLY A O 1
ATOM 1542 N N . GLY A 1 210 ? -5.371 11.407 -18.956 1.00 95.44 210 GLY A N 1
ATOM 1543 C CA . GLY A 1 210 ? -5.152 11.965 -17.615 1.00 95.44 210 GLY A CA 1
ATOM 1544 C C . GLY A 1 210 ? -5.762 11.119 -16.493 1.00 95.44 210 GLY A C 1
ATOM 1545 O O . GLY A 1 210 ? -6.818 10.512 -16.665 1.00 95.44 210 GLY A O 1
ATOM 1546 N N . GLU A 1 211 ? -5.134 11.125 -15.314 1.00 95.88 211 GLU A N 1
ATOM 1547 C CA . GLU A 1 211 ? -5.589 10.366 -14.134 1.00 95.88 211 GLU A CA 1
ATOM 1548 C C . GLU A 1 211 ? -7.023 10.728 -13.712 1.00 95.88 211 GLU A C 1
ATOM 1550 O O . GLU A 1 211 ? -7.844 9.840 -13.499 1.00 95.88 211 GLU A O 1
ATOM 1555 N N . ALA A 1 212 ? -7.370 12.020 -13.679 1.00 94.50 212 ALA A N 1
ATOM 1556 C CA . ALA A 1 212 ? -8.724 12.468 -13.336 1.00 94.50 212 ALA A CA 1
ATOM 1557 C C . ALA A 1 212 ? -9.786 11.965 -14.333 1.00 94.50 212 ALA A C 1
ATOM 1559 O O . ALA A 1 212 ? -10.883 11.574 -13.932 1.00 94.50 212 ALA A O 1
ATOM 1560 N N . GLN A 1 213 ? -9.453 11.917 -15.629 1.00 96.06 213 GLN A N 1
ATOM 1561 C CA . GLN A 1 213 ? -10.339 11.374 -16.662 1.00 96.06 213 GLN A CA 1
ATOM 1562 C C . GLN A 1 213 ? -10.509 9.859 -16.502 1.00 96.06 213 GLN A C 1
ATOM 1564 O O . GLN A 1 213 ? -11.625 9.352 -16.610 1.00 96.06 213 GLN A O 1
ATOM 1569 N N . MET A 1 214 ? -9.421 9.145 -16.201 1.00 97.75 214 MET A N 1
ATOM 1570 C CA . MET A 1 214 ? -9.457 7.709 -15.934 1.00 97.75 214 MET A CA 1
ATOM 1571 C C . MET A 1 214 ? -10.313 7.389 -14.704 1.00 97.75 214 MET A C 1
ATOM 1573 O O . MET A 1 214 ? -11.172 6.508 -14.763 1.00 97.75 214 MET A O 1
ATOM 1577 N N . ARG A 1 215 ? -10.163 8.161 -13.622 1.00 97.44 215 ARG A N 1
ATOM 1578 C CA . ARG A 1 215 ? -11.005 8.051 -12.426 1.00 97.44 215 ARG A CA 1
ATOM 1579 C C . ARG A 1 215 ? -12.477 8.309 -12.746 1.00 97.44 215 ARG A C 1
ATOM 1581 O O . ARG A 1 215 ? -13.329 7.514 -12.364 1.00 97.44 215 ARG A O 1
ATOM 1588 N N . ALA A 1 216 ? -12.791 9.375 -13.485 1.00 97.00 216 ALA A N 1
ATOM 1589 C CA . ALA A 1 216 ? -14.165 9.681 -13.888 1.00 97.00 216 ALA A CA 1
ATOM 1590 C C . ALA A 1 216 ? -14.793 8.551 -14.726 1.00 97.00 216 ALA A C 1
ATOM 1592 O O . ALA A 1 216 ? -15.943 8.179 -14.493 1.00 97.00 216 ALA A O 1
ATOM 1593 N N . HIS A 1 217 ? -14.028 7.962 -15.652 1.00 98.00 217 HIS A N 1
ATOM 1594 C CA . HIS A 1 217 ? -14.446 6.792 -16.434 1.00 98.00 217 HIS A CA 1
ATOM 1595 C C . HIS A 1 217 ? -14.686 5.561 -15.553 1.00 98.00 217 HIS A C 1
ATOM 1597 O O . HIS A 1 217 ? -15.698 4.877 -15.673 1.00 98.00 217 HIS A O 1
ATOM 1603 N N . ARG A 1 218 ? -13.785 5.296 -14.605 1.00 98.00 218 ARG A N 1
ATOM 1604 C CA . ARG A 1 218 ? -13.937 4.198 -13.648 1.00 98.00 218 ARG A CA 1
ATOM 1605 C C . ARG A 1 218 ? -15.210 4.342 -12.806 1.00 98.00 218 ARG A C 1
ATOM 1607 O O . ARG A 1 218 ? -15.955 3.372 -12.643 1.00 98.00 218 ARG A O 1
ATOM 1614 N N . LEU A 1 219 ? -15.477 5.548 -12.308 1.00 97.06 219 LEU A N 1
ATOM 1615 C CA . LEU A 1 219 ? -16.665 5.850 -11.510 1.00 97.06 219 LEU A CA 1
ATOM 1616 C C . LEU A 1 219 ? -17.958 5.792 -12.336 1.00 97.06 219 LEU A C 1
ATOM 1618 O O . LEU A 1 219 ? -18.959 5.284 -11.834 1.00 97.06 219 LEU A O 1
ATOM 1622 N N . SER A 1 220 ? -17.949 6.233 -13.601 1.00 97.81 220 SER A N 1
ATOM 1623 C CA . SER A 1 220 ? -19.133 6.159 -14.475 1.00 97.81 220 SER A CA 1
ATOM 1624 C C . SER A 1 220 ? -19.564 4.717 -14.773 1.00 97.81 220 SER A C 1
ATOM 1626 O O . SER A 1 220 ? -20.748 4.455 -14.977 1.00 97.81 220 SER A O 1
ATOM 1628 N N . LEU A 1 221 ? -18.620 3.772 -14.725 1.00 96.69 221 LEU A N 1
ATOM 1629 C CA . LEU A 1 221 ? -18.866 2.334 -14.850 1.00 96.69 221 LEU A CA 1
ATOM 1630 C C . LEU A 1 221 ? -19.206 1.643 -13.518 1.00 96.69 221 LEU A C 1
ATOM 1632 O O . LEU A 1 221 ? -19.386 0.425 -13.493 1.00 96.69 221 LEU A O 1
ATOM 1636 N N . GLY A 1 222 ? -19.261 2.379 -12.403 1.00 95.50 222 GLY A N 1
ATOM 1637 C CA . GLY A 1 222 ? -19.510 1.808 -11.077 1.00 95.50 222 GLY A CA 1
ATOM 1638 C C . GLY A 1 222 ? -18.396 0.871 -10.594 1.00 95.50 222 GLY A C 1
ATOM 1639 O O . GLY A 1 222 ? -18.646 -0.044 -9.807 1.00 95.50 222 GLY A O 1
ATOM 1640 N N . VAL A 1 223 ? -17.163 1.051 -11.079 1.00 96.88 223 VAL A N 1
ATOM 1641 C CA . VAL A 1 223 ? -16.009 0.231 -10.688 1.00 96.88 223 VAL A CA 1
ATOM 1642 C C . VAL A 1 223 ? -15.309 0.891 -9.499 1.00 96.88 223 VAL A C 1
ATOM 1644 O O . VAL A 1 223 ? -14.443 1.746 -9.641 1.00 96.88 223 VAL A O 1
ATOM 1647 N N . MET A 1 224 ? -15.696 0.497 -8.294 1.00 96.56 224 MET A N 1
ATOM 1648 C CA . MET A 1 224 ? -15.117 0.988 -7.040 1.00 96.56 224 MET A CA 1
ATOM 1649 C C . MET A 1 224 ? -14.498 -0.180 -6.265 1.00 96.56 224 MET A C 1
ATOM 1651 O O . MET A 1 224 ? -14.980 -1.308 -6.419 1.00 96.56 224 MET A O 1
ATOM 1655 N N . PRO A 1 225 ? -13.462 0.059 -5.443 1.00 98.19 225 PRO A N 1
ATOM 1656 C CA . PRO A 1 225 ? -12.961 -0.970 -4.554 1.00 98.19 225 PRO A CA 1
ATOM 1657 C C . PRO A 1 225 ? -13.986 -1.261 -3.455 1.00 98.19 225 PRO A C 1
ATOM 1659 O O . PRO A 1 225 ? -14.791 -0.405 -3.063 1.00 98.19 225 PRO A O 1
ATOM 1662 N N . VAL A 1 226 ? -13.905 -2.473 -2.926 1.00 97.94 226 VAL A N 1
ATOM 1663 C CA . VAL A 1 226 ? -14.445 -2.828 -1.617 1.00 97.94 226 VAL A CA 1
ATOM 1664 C C . VAL A 1 226 ? -13.314 -2.868 -0.602 1.00 97.94 226 VAL A C 1
ATOM 1666 O O . VAL A 1 226 ? -12.142 -2.933 -0.967 1.00 97.94 226 VAL A O 1
ATOM 1669 N N . PHE A 1 227 ? -13.668 -2.826 0.676 1.00 98.44 227 PHE A N 1
ATOM 1670 C CA . PHE A 1 227 ? -12.708 -2.946 1.763 1.00 98.44 227 PHE A CA 1
ATOM 1671 C C . PHE A 1 227 ? -12.953 -4.247 2.512 1.00 98.44 227 PHE A C 1
ATOM 1673 O O . PHE A 1 227 ? -14.091 -4.524 2.891 1.00 98.44 227 PHE A O 1
ATOM 1680 N N . LYS A 1 228 ? -11.893 -5.024 2.712 1.00 97.94 228 LYS A N 1
ATOM 1681 C CA . LYS A 1 228 ? -11.887 -6.298 3.438 1.00 97.94 228 LYS A CA 1
ATOM 1682 C C . LYS A 1 228 ? -11.164 -6.144 4.759 1.00 97.94 228 LYS A C 1
ATOM 1684 O O . LYS A 1 228 ? -10.312 -5.261 4.884 1.00 97.94 228 LYS A O 1
ATOM 1689 N N . ARG A 1 229 ? -11.514 -6.973 5.741 1.00 97.19 229 ARG A N 1
ATOM 1690 C CA . ARG A 1 229 ? -10.875 -6.969 7.057 1.00 97.19 229 ARG A CA 1
ATOM 1691 C C . ARG A 1 229 ? -9.738 -7.978 7.138 1.00 97.19 229 ARG A C 1
ATOM 1693 O O . ARG A 1 229 ? -9.746 -9.014 6.487 1.00 97.19 229 ARG A O 1
ATOM 1700 N N . ILE A 1 230 ? -8.766 -7.655 7.976 1.00 96.88 230 ILE A N 1
ATOM 1701 C CA . ILE A 1 230 ? -7.743 -8.579 8.450 1.00 96.88 230 ILE A CA 1
ATOM 1702 C C . ILE A 1 230 ? -8.277 -9.213 9.727 1.00 96.88 230 ILE A C 1
ATOM 1704 O O . ILE A 1 230 ? -8.573 -8.508 10.693 1.00 96.88 230 ILE A O 1
ATOM 1708 N N . ASP A 1 231 ? -8.422 -10.535 9.713 1.00 94.69 231 ASP A N 1
ATOM 1709 C CA . ASP A 1 231 ? -9.151 -11.273 10.745 1.00 94.69 231 ASP A CA 1
ATOM 1710 C C . ASP A 1 231 ? -8.354 -12.395 11.421 1.00 94.69 231 ASP A C 1
ATOM 1712 O O . ASP A 1 231 ? -8.864 -13.016 12.350 1.00 94.69 231 ASP A O 1
ATOM 1716 N N . THR A 1 232 ? -7.110 -12.639 10.991 1.00 94.44 232 THR A N 1
ATOM 1717 C CA . THR A 1 232 ? -6.223 -13.745 11.410 1.00 94.44 232 THR A CA 1
ATOM 1718 C C . THR A 1 232 ? -6.679 -15.159 11.015 1.00 94.44 232 THR A C 1
ATOM 1720 O O . THR A 1 232 ? -5.939 -16.108 11.266 1.00 94.44 232 THR A O 1
ATOM 1723 N N . CYS A 1 233 ? -7.864 -15.339 10.428 1.00 95.44 233 CYS A N 1
ATOM 1724 C CA . CYS A 1 233 ? -8.518 -16.645 10.298 1.00 95.44 233 CYS A CA 1
ATOM 1725 C C . CYS A 1 233 ? -9.222 -16.888 8.954 1.00 95.44 233 CYS A C 1
ATOM 1727 O O . CYS A 1 233 ? -10.000 -17.833 8.849 1.00 95.44 233 CYS A O 1
ATOM 1729 N N . ALA A 1 234 ? -8.954 -16.077 7.927 1.00 95.94 234 ALA A N 1
ATOM 1730 C CA . ALA A 1 234 ? -9.500 -16.257 6.580 1.00 95.94 234 ALA A CA 1
ATOM 1731 C C . ALA A 1 234 ? -11.038 -16.391 6.579 1.00 95.94 234 ALA A C 1
ATOM 1733 O O . ALA A 1 234 ? -11.601 -17.315 5.988 1.00 95.94 234 ALA A O 1
ATOM 1734 N N . ALA A 1 235 ? -11.702 -15.474 7.282 1.00 94.06 235 ALA A N 1
ATOM 1735 C CA . ALA A 1 235 ? -13.145 -15.383 7.471 1.00 94.06 235 ALA A CA 1
ATOM 1736 C C . ALA A 1 235 ? -13.816 -16.561 8.206 1.00 94.06 235 ALA A C 1
ATOM 1738 O O . ALA A 1 235 ? -15.046 -16.624 8.244 1.00 94.06 235 ALA A O 1
ATOM 1739 N N . GLU A 1 236 ? -13.059 -17.466 8.843 1.00 95.38 236 GLU A N 1
ATOM 1740 C CA . GLU A 1 236 ? -13.642 -18.526 9.685 1.00 95.38 236 GLU A CA 1
ATOM 1741 C C . GLU A 1 236 ? -14.412 -17.936 10.882 1.00 95.38 236 GLU A C 1
ATOM 1743 O O . GLU A 1 236 ? -15.486 -18.420 11.248 1.00 95.38 236 GLU A O 1
ATOM 1748 N N . PHE A 1 237 ? -13.903 -16.839 11.451 1.00 92.69 237 PHE A N 1
ATOM 1749 C CA . PHE A 1 237 ? -14.528 -16.106 12.549 1.00 92.69 237 PHE A CA 1
ATOM 1750 C C . PHE A 1 237 ? -14.696 -14.626 12.205 1.00 92.69 237 PHE A C 1
ATOM 1752 O O . PHE A 1 237 ? -13.878 -14.011 11.526 1.00 92.69 237 PHE A O 1
ATOM 1759 N N . ALA A 1 238 ? -15.756 -14.011 12.729 1.00 88.94 238 ALA A N 1
ATOM 1760 C CA . ALA A 1 238 ? -16.010 -12.596 12.495 1.00 88.94 238 ALA A CA 1
ATOM 1761 C C . ALA A 1 238 ? -14.964 -11.707 13.196 1.00 88.94 238 ALA A C 1
ATOM 1763 O O . ALA A 1 238 ? -14.889 -11.678 14.426 1.00 88.94 238 ALA A O 1
ATOM 1764 N N . ALA A 1 239 ? -14.230 -10.899 12.425 1.00 87.56 239 ALA A N 1
ATOM 1765 C CA . ALA A 1 239 ? -13.378 -9.848 12.975 1.00 87.56 239 ALA A CA 1
ATOM 1766 C C . ALA A 1 239 ? -14.198 -8.673 13.519 1.00 87.56 239 ALA A C 1
ATOM 1768 O O . ALA A 1 239 ? -15.013 -8.064 12.810 1.00 87.56 239 ALA A O 1
ATOM 1769 N N . LYS A 1 240 ? -13.927 -8.301 14.774 1.00 86.50 240 LYS A N 1
ATOM 1770 C CA . LYS A 1 240 ? -14.485 -7.086 15.388 1.00 86.50 240 LYS A CA 1
ATOM 1771 C C . LYS A 1 240 ? -13.670 -5.859 14.987 1.00 86.50 240 LYS A C 1
ATOM 1773 O O . LYS A 1 240 ? -14.244 -4.816 14.666 1.00 86.50 240 LYS A O 1
ATOM 1778 N N . THR A 1 241 ? -12.354 -6.020 14.914 1.00 90.19 241 THR A N 1
ATOM 1779 C CA . THR A 1 241 ? -11.399 -4.951 14.622 1.00 90.19 241 THR A CA 1
ATOM 1780 C C . THR A 1 241 ? -11.523 -4.460 13.171 1.00 90.19 241 THR A C 1
ATOM 1782 O O . THR A 1 241 ? -11.483 -5.268 12.239 1.00 90.19 241 THR A O 1
ATOM 1785 N N . PRO A 1 242 ? -11.704 -3.150 12.932 1.00 94.75 242 PRO A N 1
ATOM 1786 C CA . PRO A 1 242 ? -11.749 -2.551 11.596 1.00 94.75 242 PRO A CA 1
ATOM 1787 C C . PRO A 1 242 ? -10.335 -2.282 11.056 1.00 94.75 242 PRO A C 1
ATOM 1789 O O . PRO A 1 242 ? -9.957 -1.140 10.800 1.00 94.75 242 PRO A O 1
ATOM 1792 N N . TYR A 1 243 ? -9.562 -3.356 10.882 1.00 97.75 243 TYR A N 1
ATOM 1793 C CA . TYR A 1 243 ? -8.260 -3.328 10.222 1.00 97.75 243 TYR A CA 1
ATOM 1794 C C . TYR A 1 243 ? -8.441 -3.715 8.749 1.00 97.75 243 TYR A C 1
ATOM 1796 O O . TYR A 1 243 ? -8.755 -4.864 8.451 1.00 97.75 243 TYR A O 1
ATOM 1804 N N . LEU A 1 244 ? -8.349 -2.741 7.843 1.00 98.56 244 LEU A N 1
ATOM 1805 C CA . LEU A 1 244 ? -8.927 -2.800 6.501 1.00 98.56 244 LEU A CA 1
ATOM 1806 C C . LEU A 1 244 ? -7.878 -2.660 5.391 1.00 98.56 244 LEU A C 1
ATOM 1808 O O . LEU A 1 244 ? -6.894 -1.937 5.538 1.00 98.56 244 LEU A O 1
ATOM 1812 N N . TYR A 1 245 ? -8.151 -3.275 4.241 1.00 98.81 245 TYR A N 1
ATOM 1813 C CA . TYR A 1 245 ? -7.455 -3.026 2.974 1.00 98.81 245 TYR A CA 1
ATOM 1814 C C . TYR A 1 245 ? -8.449 -3.013 1.805 1.00 98.81 245 TYR A C 1
ATOM 1816 O O . TYR A 1 245 ? -9.494 -3.663 1.851 1.00 98.81 245 TYR A O 1
ATOM 1824 N N . SER A 1 246 ? -8.138 -2.253 0.759 1.00 98.75 246 SER A N 1
ATOM 1825 C CA . SER A 1 246 ? -8.925 -2.165 -0.468 1.00 98.75 246 SER A CA 1
ATOM 1826 C C . SER A 1 246 ? -8.619 -3.322 -1.420 1.00 98.75 246 SER A C 1
ATOM 1828 O O . SER A 1 246 ? -7.473 -3.772 -1.529 1.00 98.75 246 SER A O 1
ATOM 1830 N N . THR A 1 247 ? -9.636 -3.769 -2.148 1.00 98.69 247 THR A N 1
ATOM 1831 C CA . THR A 1 247 ? -9.492 -4.702 -3.266 1.00 98.69 247 THR A CA 1
ATOM 1832 C C . THR A 1 247 ? -10.646 -4.550 -4.257 1.00 98.69 247 THR A C 1
ATOM 1834 O O . THR A 1 247 ? -11.713 -4.026 -3.921 1.00 98.69 247 THR A O 1
ATOM 1837 N N . TYR A 1 248 ? -10.450 -5.006 -5.491 1.00 97.62 248 TYR A N 1
ATOM 1838 C CA . TYR A 1 248 ? -11.508 -5.080 -6.497 1.00 97.62 248 TYR A CA 1
ATOM 1839 C C . TYR A 1 248 ? -11.978 -6.525 -6.675 1.00 97.62 248 TYR A C 1
ATOM 1841 O O . TYR A 1 248 ? -11.400 -7.291 -7.441 1.00 97.62 248 TYR A O 1
ATOM 1849 N N . GLU A 1 249 ? -13.074 -6.888 -6.010 1.00 91.12 249 GLU A N 1
ATOM 1850 C CA . GLU A 1 249 ? -13.679 -8.214 -6.153 1.00 91.12 249 GLU A CA 1
ATOM 1851 C C . GLU A 1 249 ? -14.758 -8.253 -7.230 1.00 91.12 249 GLU A C 1
ATOM 1853 O O . GLU A 1 249 ? -15.558 -7.324 -7.389 1.00 91.12 249 GLU A O 1
ATOM 1858 N N . ALA A 1 250 ? -14.809 -9.368 -7.958 1.00 86.31 250 ALA A N 1
ATOM 1859 C CA . ALA A 1 250 ? -15.972 -9.692 -8.764 1.00 86.31 250 ALA A CA 1
ATOM 1860 C C . ALA A 1 250 ? -17.183 -9.933 -7.839 1.00 86.31 250 ALA A C 1
ATOM 1862 O O . ALA A 1 250 ? -17.027 -10.545 -6.782 1.00 86.31 250 ALA A O 1
ATOM 1863 N N . PRO A 1 251 ? -18.386 -9.463 -8.210 1.00 82.62 251 PRO A N 1
ATOM 1864 C CA . PRO A 1 251 ? -19.580 -9.703 -7.411 1.00 82.62 251 PRO A CA 1
ATOM 1865 C C . PRO A 1 251 ? -19.869 -11.205 -7.315 1.00 82.62 251 PRO A C 1
ATOM 1867 O O . PRO A 1 251 ? -19.929 -11.898 -8.332 1.00 82.62 251 PRO A O 1
ATOM 1870 N N . PHE A 1 252 ? -20.093 -11.694 -6.097 1.00 76.06 252 PHE A N 1
ATOM 1871 C CA . PHE A 1 252 ? -20.700 -12.999 -5.853 1.00 76.06 252 PHE A CA 1
ATOM 1872 C C . PHE A 1 252 ? -22.176 -12.765 -5.504 1.00 76.06 252 PHE A C 1
ATOM 1874 O O . PHE A 1 252 ? -22.517 -12.484 -4.359 1.00 76.06 252 PHE A O 1
ATOM 1881 N N . GLY A 1 253 ? -23.044 -12.784 -6.521 1.00 80.25 253 GLY A N 1
ATOM 1882 C CA . GLY A 1 253 ? -24.439 -12.336 -6.413 1.00 80.25 253 GLY A CA 1
ATOM 1883 C C . GLY A 1 253 ? -24.634 -10.931 -6.988 1.00 80.25 253 GLY A C 1
ATOM 1884 O O . GLY A 1 253 ? -24.141 -10.644 -8.078 1.00 80.25 253 GLY A O 1
ATOM 1885 N N . ASP A 1 254 ? -25.352 -10.064 -6.270 1.00 74.56 254 ASP A N 1
ATOM 1886 C CA . ASP A 1 254 ? -25.793 -8.763 -6.800 1.00 74.56 254 ASP A CA 1
ATOM 1887 C C . ASP A 1 254 ? -24.697 -7.680 -6.790 1.00 74.56 254 ASP A C 1
ATOM 1889 O O . ASP A 1 254 ? -24.655 -6.828 -7.678 1.00 74.56 254 ASP A O 1
ATOM 1893 N N . ALA A 1 255 ? -23.798 -7.692 -5.798 1.00 83.81 255 ALA A N 1
ATOM 1894 C CA . ALA A 1 255 ? -22.734 -6.699 -5.651 1.00 83.81 255 ALA A CA 1
ATOM 1895 C C . ALA A 1 255 ? -21.500 -7.278 -4.932 1.00 83.81 255 ALA A C 1
ATOM 1897 O O . ALA A 1 255 ? -21.632 -8.249 -4.186 1.00 83.81 255 ALA A O 1
ATOM 1898 N N . PRO A 1 256 ? -20.299 -6.695 -5.122 1.00 88.69 256 PRO A N 1
ATOM 1899 C CA . PRO A 1 256 ? -19.125 -7.054 -4.330 1.00 88.69 256 PRO A CA 1
ATOM 1900 C C . PRO A 1 256 ? -19.345 -6.745 -2.842 1.00 88.69 256 PRO A C 1
ATOM 1902 O O . PRO A 1 256 ? -19.875 -5.686 -2.493 1.00 88.69 256 PRO A O 1
ATOM 1905 N N . GLU A 1 257 ? -18.923 -7.647 -1.958 1.00 92.38 257 GLU A N 1
ATOM 1906 C CA . GLU A 1 257 ? -19.101 -7.478 -0.515 1.00 92.38 257 GLU A CA 1
ATOM 1907 C C . GLU A 1 257 ? -18.057 -6.518 0.070 1.00 92.38 257 GLU A C 1
ATOM 1909 O O . GLU A 1 257 ? -16.851 -6.749 -0.038 1.00 92.38 257 GLU A O 1
ATOM 1914 N N . CYS A 1 258 ? -18.523 -5.463 0.744 1.00 95.00 258 CYS A N 1
ATOM 1915 C CA . CYS A 1 258 ? -17.678 -4.494 1.436 1.00 95.00 258 CYS A CA 1
ATOM 1916 C C . CYS A 1 258 ? -17.833 -4.603 2.958 1.00 95.00 258 CYS A C 1
ATOM 1918 O O . CYS A 1 258 ? -18.905 -4.367 3.516 1.00 95.00 258 CYS A O 1
ATOM 1920 N N . GLU A 1 259 ? -16.729 -4.877 3.643 1.00 96.69 259 GLU A N 1
ATOM 1921 C CA . GLU A 1 259 ? -16.649 -5.100 5.088 1.00 96.69 259 GLU A CA 1
ATOM 1922 C C . GLU A 1 259 ? -16.216 -3.853 5.868 1.00 96.69 259 GLU A C 1
ATOM 1924 O O . GLU A 1 259 ? -15.966 -3.925 7.079 1.00 96.69 259 GLU A O 1
ATOM 1929 N N . ALA A 1 260 ? -16.173 -2.685 5.212 1.00 96.31 260 ALA A N 1
ATOM 1930 C CA . ALA A 1 260 ? -15.860 -1.419 5.871 1.00 96.31 260 ALA A CA 1
ATOM 1931 C C . ALA A 1 260 ? -16.740 -1.214 7.117 1.00 96.31 260 ALA A C 1
ATOM 1933 O O . ALA A 1 260 ? -16.225 -0.827 8.167 1.00 96.31 260 ALA A O 1
ATOM 1934 N N . ARG A 1 261 ? -18.044 -1.538 7.033 1.00 95.25 261 ARG A N 1
ATOM 1935 C CA . ARG A 1 261 ? -19.029 -1.403 8.129 1.00 95.25 261 ARG A CA 1
ATOM 1936 C C . ARG A 1 261 ? -18.883 -0.044 8.826 1.00 95.25 261 ARG A C 1
ATOM 1938 O O . ARG A 1 261 ? -18.522 0.040 9.998 1.00 95.25 261 ARG A O 1
ATOM 1945 N N . VAL A 1 262 ? -19.063 1.013 8.042 1.00 97.06 262 VAL A N 1
ATOM 1946 C CA . VAL A 1 262 ? -18.863 2.406 8.458 1.00 97.06 262 VAL A CA 1
ATOM 1947 C C . VAL A 1 262 ? -19.840 2.775 9.585 1.00 97.06 262 VAL A C 1
ATOM 1949 O O . VAL A 1 262 ? -21.012 2.387 9.541 1.00 97.06 262 VAL A O 1
ATOM 1952 N N . SER A 1 263 ? -19.365 3.494 10.606 1.00 96.38 263 SER A N 1
ATOM 1953 C CA . SER A 1 263 ? -20.187 3.956 11.733 1.00 96.38 263 SER A CA 1
ATOM 1954 C C . SER A 1 263 ? -20.973 5.233 11.388 1.00 96.38 263 SER A C 1
ATOM 1956 O O . SER A 1 263 ? -20.775 5.842 10.337 1.00 96.38 263 SER A O 1
ATOM 1958 N N . ASP A 1 264 ? -21.898 5.642 12.256 1.00 97.69 264 ASP A N 1
ATOM 1959 C CA . ASP A 1 264 ? -22.597 6.934 12.193 1.00 97.69 264 ASP A CA 1
ATOM 1960 C C . ASP A 1 264 ? -21.889 8.062 12.970 1.00 97.69 264 ASP A C 1
ATOM 1962 O O . ASP A 1 264 ? -22.439 9.158 13.103 1.00 97.69 264 ASP A O 1
ATOM 1966 N N . ALA A 1 265 ? -20.660 7.829 13.438 1.00 97.69 265 ALA A N 1
ATOM 1967 C CA . ALA A 1 265 ? -19.912 8.780 14.248 1.00 97.69 265 ALA A CA 1
ATOM 1968 C C . ALA A 1 265 ? -19.520 10.058 13.482 1.00 97.69 265 ALA A C 1
ATOM 1970 O O . ALA A 1 265 ? -19.514 10.133 12.244 1.00 97.69 265 ALA A O 1
ATOM 1971 N N . LYS A 1 266 ? -19.143 11.084 14.253 1.00 98.50 266 LYS A N 1
ATOM 1972 C CA . LYS A 1 266 ? -18.302 12.170 13.744 1.00 98.50 266 LYS A CA 1
ATOM 1973 C C . LYS A 1 266 ? -16.882 11.643 13.646 1.00 98.50 266 LYS A C 1
ATOM 1975 O O . LYS A 1 266 ? -16.393 11.080 14.622 1.00 98.50 266 LYS A O 1
ATOM 1980 N N . LYS A 1 267 ? -16.236 11.851 12.504 1.00 98.31 267 LYS A N 1
ATOM 1981 C CA . LYS A 1 267 ? -14.951 11.221 12.212 1.00 98.31 267 LYS A CA 1
ATOM 1982 C C . LYS A 1 267 ? -13.953 12.142 11.540 1.00 98.31 267 LYS A C 1
ATOM 1984 O O . LYS A 1 267 ? -14.341 13.081 10.839 1.00 98.31 267 LYS A O 1
ATOM 1989 N N . VAL A 1 268 ? -12.677 11.847 11.742 1.00 98.81 268 VAL A N 1
ATOM 1990 C CA . VAL A 1 268 ? -11.542 12.553 11.144 1.00 98.81 268 VAL A CA 1
ATOM 1991 C C . VAL A 1 268 ? -10.565 11.534 10.578 1.00 98.81 268 VAL A C 1
ATOM 1993 O O . VAL A 1 268 ? -10.184 10.584 11.259 1.00 98.81 268 VAL A O 1
ATOM 1996 N N . ILE A 1 269 ? -10.147 11.751 9.333 1.00 98.88 269 ILE A N 1
ATOM 1997 C CA . ILE A 1 269 ? -9.103 10.946 8.696 1.00 98.88 269 ILE A CA 1
ATOM 1998 C C . ILE A 1 269 ? -7.740 11.574 8.989 1.00 98.88 269 ILE A C 1
ATOM 2000 O O . ILE A 1 269 ? -7.559 12.780 8.825 1.00 98.88 269 ILE A O 1
ATOM 2004 N N . ILE A 1 270 ? -6.773 10.752 9.383 1.00 98.88 270 ILE A N 1
ATOM 2005 C CA . ILE A 1 270 ? -5.371 11.116 9.578 1.00 98.88 270 ILE A CA 1
ATOM 2006 C C . ILE A 1 270 ? -4.558 10.403 8.500 1.00 98.88 270 ILE A C 1
ATOM 2008 O O . ILE A 1 270 ? -4.558 9.172 8.425 1.00 98.88 270 ILE A O 1
ATOM 2012 N N . LEU A 1 271 ? -3.864 11.174 7.662 1.00 98.81 271 LEU A N 1
ATOM 2013 C CA . LEU A 1 271 ? -2.968 10.613 6.656 1.00 98.81 271 LEU A CA 1
ATOM 2014 C C . LEU A 1 271 ? -1.550 10.493 7.222 1.00 98.81 271 LEU A C 1
ATOM 2016 O O . LEU A 1 271 ? -0.934 11.495 7.599 1.00 98.81 271 LEU A O 1
ATOM 2020 N N . GLY A 1 272 ? -1.037 9.263 7.256 1.00 98.62 272 GLY A N 1
ATOM 2021 C CA . GLY A 1 272 ? 0.343 8.960 7.620 1.00 98.62 272 GLY A CA 1
ATOM 2022 C C . GLY A 1 272 ? 1.353 9.399 6.556 1.00 98.62 272 GLY A C 1
ATOM 2023 O O . GLY A 1 272 ? 1.020 10.086 5.592 1.00 98.62 272 GLY A O 1
ATOM 2024 N N . GLY A 1 273 ? 2.614 9.000 6.737 1.00 97.38 273 GLY A N 1
ATOM 2025 C CA . GLY A 1 273 ? 3.715 9.379 5.838 1.00 97.38 273 GLY A CA 1
ATOM 2026 C C . GLY A 1 273 ? 4.131 8.325 4.812 1.00 97.38 273 GLY A C 1
ATOM 2027 O O . GLY A 1 273 ? 4.884 8.640 3.885 1.00 97.38 273 GLY A O 1
ATOM 2028 N N . GLY A 1 274 ? 3.652 7.087 4.957 1.00 97.94 274 GLY A N 1
ATOM 2029 C CA . GLY A 1 274 ? 4.122 5.950 4.176 1.00 97.94 274 GLY A CA 1
ATOM 2030 C C . GLY A 1 274 ? 5.503 5.475 4.650 1.00 97.94 274 GLY A C 1
ATOM 2031 O O . GLY A 1 274 ? 5.843 5.647 5.826 1.00 97.94 274 GLY A O 1
ATOM 2032 N N . PRO A 1 275 ? 6.312 4.843 3.782 1.00 98.06 275 PRO A N 1
ATOM 2033 C CA . PRO A 1 275 ? 7.602 4.286 4.167 1.00 98.06 275 PRO A CA 1
ATOM 2034 C C . PRO A 1 275 ? 8.564 5.364 4.668 1.00 98.06 275 PRO A C 1
ATOM 2036 O O . PRO A 1 275 ? 8.794 6.379 4.002 1.00 98.06 275 PRO A O 1
ATOM 2039 N N . ASN A 1 276 ? 9.221 5.080 5.792 1.00 98.00 276 ASN A N 1
ATOM 2040 C CA . ASN A 1 276 ? 10.268 5.949 6.316 1.00 98.00 276 ASN A CA 1
ATOM 2041 C C . ASN A 1 276 ? 11.400 6.144 5.290 1.00 98.00 276 ASN A C 1
ATOM 2043 O O . ASN A 1 276 ? 11.795 5.234 4.550 1.00 98.00 276 ASN A O 1
ATOM 2047 N N . ARG A 1 277 ? 11.955 7.357 5.267 1.00 96.62 277 ARG A N 1
ATOM 2048 C CA . ARG A 1 277 ? 13.150 7.722 4.494 1.00 96.62 277 ARG A CA 1
ATOM 2049 C C . ARG A 1 277 ? 13.898 8.850 5.191 1.00 96.62 277 ARG A C 1
ATOM 2051 O O . ARG A 1 277 ? 13.380 9.508 6.084 1.00 96.62 277 ARG A O 1
ATOM 2058 N N . ILE A 1 278 ? 15.126 9.121 4.763 1.00 95.50 278 ILE A N 1
ATOM 2059 C CA . ILE A 1 278 ? 15.931 10.202 5.347 1.00 95.50 278 ILE A CA 1
ATOM 2060 C C . ILE A 1 278 ? 15.181 11.539 5.220 1.00 95.50 278 ILE A C 1
ATOM 2062 O O . ILE A 1 278 ? 14.940 11.998 4.100 1.00 95.50 278 ILE A O 1
ATOM 2066 N N . GLY A 1 279 ? 14.877 12.177 6.355 1.00 94.81 279 GLY A N 1
ATOM 2067 C CA . GLY A 1 279 ? 14.112 13.431 6.453 1.00 94.81 279 GLY A CA 1
ATOM 2068 C C . GLY A 1 279 ? 12.588 13.261 6.546 1.00 94.81 279 GLY A C 1
ATOM 2069 O O . GLY A 1 279 ? 11.873 14.256 6.563 1.00 94.81 279 GLY A O 1
ATOM 2070 N N . GLN A 1 280 ? 12.096 12.022 6.552 1.00 95.12 280 GLN A N 1
ATOM 2071 C CA . GLN A 1 280 ? 10.696 11.638 6.753 1.00 95.12 280 GLN A CA 1
ATOM 2072 C C . GLN A 1 280 ? 10.683 10.359 7.601 1.00 95.12 280 GLN A C 1
ATOM 2074 O O . GLN A 1 280 ? 10.582 9.254 7.061 1.00 95.12 280 GLN A O 1
ATOM 2079 N N . GLY A 1 281 ? 10.940 10.504 8.900 1.00 96.06 281 GLY A N 1
ATOM 2080 C CA . GLY A 1 281 ? 11.088 9.392 9.833 1.00 96.06 281 GLY A CA 1
ATOM 2081 C C . GLY A 1 281 ? 9.907 9.212 10.786 1.00 96.06 281 GLY A C 1
ATOM 2082 O O . GLY A 1 281 ? 8.785 9.657 10.542 1.00 96.06 281 GLY A O 1
ATOM 2083 N N . ILE A 1 282 ? 10.196 8.542 11.902 1.00 97.88 282 ILE A N 1
ATOM 2084 C CA . ILE A 1 282 ? 9.228 8.182 12.945 1.00 97.88 282 ILE A CA 1
ATOM 2085 C C . ILE A 1 282 ? 8.612 9.400 13.650 1.00 97.88 282 ILE A C 1
ATOM 2087 O O . ILE A 1 282 ? 7.545 9.298 14.244 1.00 97.88 282 ILE A O 1
ATOM 2091 N N . GLU A 1 283 ? 9.247 10.568 13.565 1.00 98.31 283 GLU A N 1
ATOM 2092 C CA . GLU A 1 283 ? 8.732 11.822 14.111 1.00 98.31 283 GLU A CA 1
ATOM 2093 C C . GLU A 1 283 ? 7.350 12.195 13.547 1.00 98.31 283 GLU A C 1
ATOM 2095 O O . GLU A 1 283 ? 6.505 12.704 14.278 1.00 98.31 283 GLU A O 1
ATOM 2100 N N . PHE A 1 284 ? 7.082 11.880 12.277 1.00 98.31 284 PHE A N 1
ATOM 2101 C CA . PHE A 1 284 ? 5.780 12.126 11.649 1.00 98.31 284 PHE A CA 1
ATOM 2102 C C . PHE A 1 284 ? 4.739 11.086 12.074 1.00 98.31 284 PHE A C 1
ATOM 2104 O O . PHE A 1 284 ? 3.577 11.419 12.309 1.00 98.31 284 PHE A O 1
ATOM 2111 N N . ASP A 1 285 ? 5.167 9.833 12.244 1.00 98.62 285 ASP A N 1
ATOM 2112 C CA . ASP A 1 285 ? 4.323 8.766 12.783 1.00 98.62 285 ASP A CA 1
ATOM 2113 C C . ASP A 1 285 ? 3.838 9.093 14.200 1.00 98.62 285 ASP A C 1
ATOM 2115 O O . ASP A 1 285 ? 2.653 8.960 14.510 1.00 98.62 285 ASP A O 1
ATOM 2119 N N . TYR A 1 286 ? 4.744 9.611 15.032 1.00 98.56 286 TYR A N 1
ATOM 2120 C CA . TYR A 1 286 ? 4.447 10.078 16.382 1.00 98.56 286 TYR A CA 1
ATOM 2121 C C . TYR A 1 286 ? 3.341 11.145 16.388 1.00 98.56 286 TYR A C 1
ATOM 2123 O O . TYR A 1 286 ? 2.367 11.017 17.132 1.00 98.56 286 TYR A O 1
ATOM 2131 N N . CYS A 1 287 ? 3.440 12.160 15.521 1.00 98.56 287 CYS A N 1
ATOM 2132 C CA . CYS A 1 287 ? 2.405 13.190 15.381 1.00 98.56 287 CYS A CA 1
ATOM 2133 C C . CYS A 1 287 ? 1.051 12.597 14.960 1.00 98.56 287 CYS A C 1
ATOM 2135 O O . CYS A 1 287 ? 0.015 12.986 15.500 1.00 98.56 287 CYS A O 1
ATOM 2137 N N . CYS A 1 288 ? 1.049 11.636 14.031 1.00 98.69 288 CYS A N 1
ATOM 2138 C CA . CYS A 1 288 ? -0.174 10.965 13.587 1.00 98.69 288 CYS A CA 1
ATOM 2139 C C . CYS A 1 288 ? -0.837 10.169 14.724 1.00 98.69 288 CYS A C 1
ATOM 2141 O O . CYS A 1 288 ? -2.047 10.281 14.914 1.00 98.69 288 CYS A O 1
ATOM 2143 N N . CYS A 1 289 ? -0.060 9.427 15.520 1.00 98.62 289 CYS A N 1
ATOM 2144 C CA . CYS A 1 289 ? -0.577 8.696 16.683 1.00 98.62 289 CYS A CA 1
ATOM 2145 C C . CYS A 1 289 ? -1.193 9.649 17.714 1.00 98.62 289 CYS A C 1
ATOM 2147 O O . CYS A 1 289 ? -2.309 9.438 18.180 1.00 98.62 289 CYS A O 1
ATOM 2149 N N . HIS A 1 290 ? -0.506 10.753 18.017 1.00 98.69 290 HIS A N 1
ATOM 2150 C CA . HIS A 1 290 ? -1.012 11.756 18.953 1.00 98.69 290 HIS A CA 1
ATOM 2151 C C . HIS A 1 290 ? -2.303 12.430 18.474 1.00 98.69 290 HIS A C 1
ATOM 2153 O O . HIS A 1 290 ? -3.152 12.753 19.303 1.00 98.69 290 HIS A O 1
ATOM 2159 N N . ALA A 1 291 ? -2.489 12.609 17.162 1.00 98.62 291 ALA A N 1
ATOM 2160 C CA . ALA A 1 291 ? -3.769 13.067 16.625 1.00 98.62 291 ALA A CA 1
ATOM 2161 C C . ALA A 1 291 ? -4.891 12.064 16.904 1.00 98.62 291 ALA A C 1
ATOM 2163 O O . ALA A 1 291 ? -5.963 12.475 17.337 1.00 98.62 291 ALA A O 1
ATOM 2164 N N . ALA A 1 292 ? -4.648 10.767 16.696 1.00 98.56 292 ALA A N 1
ATOM 2165 C CA . ALA A 1 292 ? -5.643 9.733 16.971 1.00 98.56 292 ALA A CA 1
ATOM 2166 C C . ALA A 1 292 ? -6.021 9.704 18.461 1.00 98.56 292 ALA A C 1
ATOM 2168 O O . ALA A 1 292 ? -7.203 9.733 18.795 1.00 98.56 292 ALA A O 1
ATOM 2169 N N . PHE A 1 293 ? -5.030 9.779 19.355 1.00 98.56 293 PHE A N 1
ATOM 2170 C CA . PHE A 1 293 ? -5.269 9.826 20.802 1.00 98.56 293 PHE A CA 1
ATOM 2171 C C . PHE A 1 293 ? -6.058 11.073 21.222 1.00 98.56 293 PHE A C 1
ATOM 2173 O O . PHE A 1 293 ? -7.024 10.971 21.971 1.00 98.56 293 PHE A O 1
ATOM 2180 N N . ALA A 1 294 ? -5.711 12.246 20.684 1.00 98.44 294 ALA A N 1
ATOM 2181 C CA . ALA A 1 294 ? -6.436 13.479 20.979 1.00 98.44 294 ALA A CA 1
ATOM 2182 C C . ALA A 1 294 ? -7.879 13.461 20.440 1.00 98.44 294 ALA A C 1
ATOM 2184 O O . ALA A 1 294 ? -8.779 14.009 21.071 1.00 98.44 294 ALA A O 1
ATOM 2185 N N . LEU A 1 295 ? -8.125 12.839 19.283 1.00 98.44 295 LEU A N 1
ATOM 2186 C CA . LEU A 1 295 ? -9.482 12.663 18.755 1.00 98.44 295 LEU A CA 1
ATOM 2187 C C . LEU A 1 295 ? -10.308 11.712 19.628 1.00 98.44 295 LEU A C 1
ATOM 2189 O O . LEU A 1 295 ? -11.480 12.003 19.877 1.00 98.44 295 LEU A O 1
ATOM 2193 N N . ALA A 1 296 ? -9.693 10.646 20.147 1.00 97.62 296 ALA A N 1
ATOM 2194 C CA . ALA A 1 296 ? -10.336 9.742 21.096 1.00 97.62 296 ALA A CA 1
ATOM 2195 C C . ALA A 1 296 ? -10.758 10.480 22.381 1.00 97.62 296 ALA A C 1
ATOM 2197 O O . ALA A 1 296 ? -11.906 10.348 22.806 1.00 97.62 296 ALA A O 1
ATOM 2198 N N . ASP A 1 297 ? -9.895 11.346 22.932 1.00 98.06 297 ASP A N 1
ATOM 2199 C CA . ASP A 1 297 ? -10.226 12.205 24.085 1.00 98.06 297 ASP A CA 1
ATOM 2200 C C . AS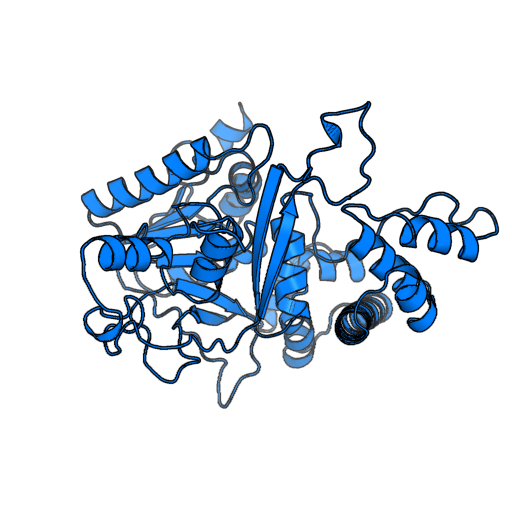P A 1 297 ? -11.406 13.157 23.798 1.00 98.06 297 ASP A C 1
ATOM 2202 O O . ASP A 1 297 ? -12.159 13.529 24.702 1.00 98.06 297 ASP A O 1
ATOM 2206 N N . LEU A 1 298 ? -11.598 13.543 22.531 1.00 97.69 298 LEU A N 1
ATOM 2207 C CA . LEU A 1 298 ? -12.709 14.382 22.067 1.00 97.69 298 LEU A CA 1
ATOM 2208 C C . LEU A 1 298 ? -13.970 13.583 21.689 1.00 97.69 298 LEU A C 1
ATOM 2210 O O . LEU A 1 298 ? -14.975 14.187 21.303 1.00 97.69 298 LEU A O 1
ATOM 2214 N N . GLY A 1 299 ? -13.938 12.249 21.775 1.00 97.69 299 GLY A N 1
ATOM 2215 C CA . GLY A 1 299 ? -15.033 11.379 21.339 1.00 97.69 299 GLY A CA 1
ATOM 2216 C C . GLY A 1 299 ? -15.301 11.449 19.830 1.00 97.69 299 GLY A C 1
ATOM 2217 O O . GLY A 1 299 ? -16.452 11.328 19.402 1.00 97.69 299 GLY A O 1
ATOM 2218 N N . VAL A 1 300 ? -14.263 11.704 19.030 1.00 98.50 300 VAL A N 1
ATOM 2219 C CA . VAL A 1 300 ? -14.313 11.739 17.563 1.00 98.50 300 VAL A CA 1
ATOM 2220 C C . VAL A 1 300 ? -13.639 10.485 17.020 1.00 98.50 300 VAL A C 1
ATOM 2222 O O . VAL A 1 300 ? -12.498 10.203 17.366 1.00 98.50 300 VAL A O 1
ATOM 2225 N N . GLU A 1 301 ? -14.328 9.763 16.136 1.00 98.69 301 GLU A N 1
ATOM 2226 C CA . GLU A 1 301 ? -13.796 8.546 15.521 1.00 98.69 301 GLU A CA 1
ATOM 2227 C C . GLU A 1 301 ? -12.581 8.885 14.644 1.00 98.69 301 GLU A C 1
ATOM 2229 O O . GLU A 1 301 ? -12.656 9.658 13.682 1.00 98.69 301 GLU A O 1
ATOM 2234 N N . SER A 1 302 ? -11.444 8.308 14.998 1.00 98.69 302 SER A N 1
ATOM 2235 C CA . SER A 1 302 ? -10.170 8.469 14.314 1.00 98.69 302 SER A CA 1
ATOM 2236 C C . SER A 1 302 ? -9.998 7.400 13.234 1.00 98.69 302 SER A C 1
ATOM 2238 O O . SER A 1 302 ? -10.149 6.202 13.478 1.00 98.69 302 SER A O 1
ATOM 2240 N N . ILE A 1 303 ? -9.671 7.831 12.015 1.00 98.81 303 ILE A N 1
ATOM 2241 C CA . ILE A 1 303 ? -9.433 6.937 10.878 1.00 98.81 303 ILE A CA 1
ATOM 2242 C C . ILE A 1 303 ? -7.994 7.118 10.410 1.00 98.81 303 ILE A C 1
ATOM 2244 O O . ILE A 1 303 ? -7.662 8.148 9.823 1.00 98.81 303 ILE A O 1
ATOM 2248 N N . MET A 1 304 ? -7.137 6.129 10.643 1.00 98.94 304 MET A N 1
ATOM 2249 C CA . MET A 1 304 ? -5.752 6.165 10.181 1.00 98.94 304 MET A CA 1
ATOM 2250 C C . MET A 1 304 ? -5.625 5.573 8.776 1.00 98.94 304 MET A C 1
ATOM 2252 O O . MET A 1 304 ? -6.148 4.491 8.499 1.00 98.94 304 MET A O 1
ATOM 2256 N N . VAL A 1 305 ? -4.883 6.254 7.901 1.00 98.88 305 VAL A N 1
ATOM 2257 C CA . VAL A 1 305 ? -4.489 5.741 6.580 1.00 98.88 305 VAL A CA 1
ATOM 2258 C C . VAL A 1 305 ? -2.971 5.772 6.480 1.00 98.88 305 VAL A C 1
ATOM 2260 O O . VAL A 1 305 ? -2.371 6.847 6.481 1.00 98.88 305 VAL A O 1
ATOM 2263 N N . ASN A 1 306 ? -2.332 4.605 6.422 1.00 98.81 306 ASN A N 1
ATOM 2264 C CA . ASN A 1 306 ? -0.879 4.494 6.288 1.00 98.81 306 ASN A CA 1
ATOM 2265 C C . ASN A 1 306 ? -0.482 3.093 5.785 1.00 98.81 306 ASN A C 1
ATOM 2267 O O . ASN A 1 306 ? -1.247 2.144 5.916 1.00 98.81 306 ASN A O 1
ATOM 2271 N N . CYS A 1 307 ? 0.730 2.947 5.247 1.00 98.44 307 CYS A N 1
ATOM 2272 C CA . CYS A 1 307 ? 1.224 1.688 4.670 1.00 98.44 307 CYS A CA 1
ATOM 2273 C C . CYS A 1 307 ? 2.621 1.267 5.158 1.00 98.44 307 CYS A C 1
ATOM 2275 O O . CYS A 1 307 ? 3.251 0.371 4.583 1.00 98.44 307 CYS A O 1
ATOM 2277 N N . ASN A 1 308 ? 3.129 1.908 6.211 1.00 98.62 308 ASN A N 1
ATOM 2278 C CA . ASN A 1 308 ? 4.388 1.523 6.837 1.00 98.62 308 ASN A CA 1
ATOM 2279 C C . ASN A 1 308 ? 4.148 0.395 7.861 1.00 98.62 308 ASN A C 1
ATOM 2281 O O . ASN A 1 308 ? 3.390 0.595 8.809 1.00 98.62 308 ASN A O 1
ATOM 2285 N N . PRO A 1 309 ? 4.755 -0.795 7.705 1.00 98.19 309 PRO A N 1
ATOM 2286 C CA . PRO A 1 309 ? 4.544 -1.903 8.636 1.00 98.19 309 PRO A CA 1
ATOM 2287 C C . PRO A 1 309 ? 5.327 -1.762 9.955 1.00 98.19 309 PRO A C 1
ATOM 2289 O O . PRO A 1 309 ? 5.068 -2.507 10.901 1.00 98.19 309 PRO A O 1
ATOM 2292 N N . GLU A 1 310 ? 6.296 -0.846 10.031 1.00 97.38 310 GLU A N 1
ATOM 2293 C CA . GLU A 1 310 ? 7.170 -0.676 11.200 1.00 97.38 310 GLU A CA 1
ATOM 2294 C C . GLU A 1 310 ? 6.591 0.281 12.254 1.00 97.38 310 GLU A C 1
ATOM 2296 O O . GLU A 1 310 ? 7.166 0.418 13.334 1.00 97.38 310 GLU A O 1
ATOM 2301 N N . THR A 1 311 ? 5.489 0.964 11.942 1.00 97.38 311 THR A N 1
ATOM 2302 C CA . THR A 1 311 ? 4.978 2.090 12.727 1.00 97.38 311 THR A CA 1
ATOM 2303 C C . THR A 1 311 ? 3.874 1.715 13.706 1.00 97.38 311 THR A C 1
ATOM 2305 O O . THR A 1 311 ? 3.200 0.693 13.556 1.00 97.38 311 THR A O 1
ATOM 2308 N N . VAL A 1 312 ? 3.680 2.588 14.700 1.00 97.69 312 VAL A N 1
ATOM 2309 C CA . VAL A 1 312 ? 2.599 2.461 15.685 1.00 97.69 312 VAL A CA 1
ATOM 2310 C C . VAL A 1 312 ? 1.276 2.925 15.083 1.00 97.69 312 VAL A C 1
ATOM 2312 O O . VAL A 1 312 ? 0.253 2.315 15.351 1.00 97.69 312 VAL A O 1
ATOM 2315 N N . SER A 1 313 ? 1.276 3.908 14.172 1.00 98.00 313 SER A N 1
ATOM 2316 C CA . SER A 1 313 ? 0.034 4.331 13.495 1.00 98.00 313 SER A CA 1
ATOM 2317 C C . SER A 1 313 ? -0.700 3.192 12.786 1.00 98.00 313 SER A C 1
ATOM 2319 O O . SER A 1 313 ? -1.917 3.234 12.652 1.00 98.00 313 SER A O 1
ATOM 2321 N N . THR A 1 314 ? 0.025 2.170 12.330 1.00 98.06 314 THR A N 1
ATOM 2322 C CA . THR A 1 314 ? -0.551 0.997 11.669 1.00 98.06 314 THR A CA 1
ATOM 2323 C C . THR A 1 314 ? -0.805 -0.164 12.631 1.00 98.06 314 THR A C 1
ATOM 2325 O O . THR A 1 314 ? -1.137 -1.263 12.186 1.00 98.06 314 THR A O 1
ATOM 2328 N N . ASP A 1 315 ? -0.640 0.026 13.941 1.00 97.38 315 ASP A N 1
ATOM 2329 C CA . ASP A 1 315 ? -1.241 -0.864 14.929 1.00 97.38 315 ASP A CA 1
ATOM 2330 C C . ASP A 1 315 ? -2.743 -0.566 15.025 1.00 97.38 315 ASP A C 1
ATOM 2332 O O . ASP A 1 315 ? -3.178 0.580 15.149 1.00 97.38 315 ASP A O 1
ATOM 2336 N N . PHE A 1 316 ? -3.556 -1.618 14.941 1.00 92.62 316 PHE A N 1
ATOM 2337 C CA . PHE A 1 316 ? -5.016 -1.513 14.860 1.00 92.62 316 PHE A CA 1
ATOM 2338 C C . PHE A 1 316 ? -5.684 -0.975 16.138 1.00 92.62 316 PHE A C 1
ATOM 2340 O O . PHE A 1 316 ? -6.887 -0.742 16.137 1.00 92.62 316 PHE A O 1
ATOM 2347 N N . ASP A 1 317 ? -4.935 -0.814 17.227 1.00 93.62 317 ASP A N 1
ATOM 2348 C CA . ASP A 1 317 ? -5.378 -0.235 18.497 1.00 93.62 317 ASP A CA 1
ATOM 2349 C C . ASP A 1 317 ? -5.079 1.268 18.619 1.00 93.62 317 ASP A C 1
ATOM 2351 O O . ASP A 1 317 ? -5.533 1.903 19.567 1.00 93.62 317 ASP A O 1
ATOM 2355 N N . THR A 1 318 ? -4.333 1.848 17.673 1.00 97.81 318 THR A N 1
ATOM 2356 C CA . THR A 1 318 ? -3.972 3.274 17.702 1.00 97.81 318 THR A CA 1
ATOM 2357 C C . THR A 1 318 ? -5.117 4.181 17.260 1.00 97.81 318 THR A C 1
ATOM 2359 O O . THR A 1 318 ? -5.201 5.326 17.697 1.00 97.81 318 THR A O 1
ATOM 2362 N N . SER A 1 319 ? -5.996 3.687 16.389 1.00 97.94 319 SER A N 1
ATOM 2363 C CA . SER A 1 319 ? -7.134 4.437 15.852 1.00 97.94 319 SER A CA 1
ATOM 2364 C C . SER A 1 319 ? -8.381 3.569 15.835 1.00 97.94 319 SER A C 1
ATOM 2366 O O . SER A 1 319 ? -8.280 2.343 15.807 1.00 97.94 319 SER A O 1
ATOM 2368 N N . ASP A 1 320 ? -9.553 4.197 15.801 1.00 98.25 320 ASP A N 1
ATOM 2369 C CA . ASP A 1 320 ? -10.824 3.474 15.766 1.00 98.25 320 ASP A CA 1
ATOM 2370 C C . ASP A 1 320 ? -10.968 2.641 14.495 1.00 98.25 320 ASP A C 1
ATOM 2372 O O . ASP A 1 320 ? -11.633 1.609 14.516 1.00 98.25 320 ASP A O 1
ATOM 2376 N N . ARG A 1 321 ? -10.382 3.096 13.379 1.00 98.50 321 ARG A N 1
ATOM 2377 C CA . ARG A 1 321 ? -10.421 2.433 12.070 1.00 98.50 321 ARG A CA 1
ATOM 2378 C C . ARG A 1 321 ? -9.086 2.608 11.355 1.00 98.50 321 ARG A C 1
ATOM 2380 O O . ARG A 1 321 ? -8.634 3.732 11.160 1.00 98.50 321 ARG A O 1
ATOM 2387 N N . LEU A 1 322 ? -8.496 1.508 10.894 1.00 98.75 322 LEU A N 1
ATOM 2388 C CA . LEU A 1 322 ? -7.211 1.516 10.198 1.00 98.75 322 LEU A CA 1
ATOM 2389 C C . LEU A 1 322 ? -7.381 1.025 8.762 1.00 98.75 322 LEU A C 1
ATOM 2391 O O . LEU A 1 322 ? -7.795 -0.110 8.544 1.00 98.75 322 LEU A O 1
ATOM 2395 N N . TYR A 1 323 ? -6.993 1.848 7.791 1.00 98.88 323 TYR A N 1
ATOM 2396 C CA . TYR A 1 323 ? -6.845 1.458 6.391 1.00 98.88 323 TYR A CA 1
ATOM 2397 C C . TYR A 1 323 ? -5.358 1.308 6.054 1.00 98.88 323 TYR A C 1
ATOM 2399 O O . TYR A 1 323 ? -4.621 2.297 5.997 1.00 98.88 323 TYR A O 1
ATOM 2407 N N . PHE A 1 324 ? -4.915 0.072 5.810 1.00 98.81 324 PHE A N 1
ATOM 2408 C CA . PHE A 1 324 ? -3.545 -0.230 5.390 1.00 98.81 324 PHE A CA 1
ATOM 2409 C C . PHE A 1 324 ? -3.383 -0.021 3.880 1.00 98.81 324 PHE A C 1
ATOM 2411 O O . PHE A 1 324 ? -3.289 -0.970 3.097 1.00 98.81 324 PHE A O 1
ATOM 2418 N N . GLU A 1 325 ? -3.397 1.241 3.459 1.00 98.81 325 GLU A N 1
ATOM 2419 C CA . GLU A 1 325 ? -3.519 1.633 2.055 1.00 98.81 325 GLU A CA 1
ATOM 2420 C C . GLU A 1 325 ? -2.388 2.555 1.584 1.00 98.81 325 GLU A C 1
ATOM 2422 O O . GLU A 1 325 ? -1.806 3.290 2.389 1.00 98.81 325 GLU A O 1
ATOM 2427 N N . PRO A 1 326 ? -2.064 2.544 0.275 1.00 98.69 326 PRO A N 1
ATOM 2428 C CA . PRO A 1 326 ? -1.157 3.526 -0.299 1.00 98.69 326 PRO A CA 1
ATOM 2429 C C . PRO A 1 326 ? -1.669 4.957 -0.083 1.00 98.69 326 PRO A C 1
ATOM 2431 O O . PRO A 1 326 ? -2.868 5.227 -0.141 1.00 98.69 326 PRO A O 1
ATOM 2434 N N . LEU A 1 327 ? -0.748 5.900 0.103 1.00 98.38 327 LEU A N 1
ATOM 2435 C CA . LEU A 1 327 ? -1.066 7.318 0.279 1.00 98.38 327 LEU A CA 1
ATOM 2436 C C . LEU A 1 327 ? -1.089 8.036 -1.073 1.00 98.38 327 LEU A C 1
ATOM 2438 O O . LEU A 1 327 ? -0.308 8.948 -1.337 1.00 98.38 327 LEU A O 1
ATOM 2442 N N . THR A 1 328 ? -1.992 7.602 -1.949 1.00 98.31 328 THR A N 1
ATOM 2443 C CA . THR A 1 328 ? -2.229 8.249 -3.245 1.00 98.31 328 THR A CA 1
ATOM 2444 C C . THR A 1 328 ? -3.566 8.979 -3.255 1.00 98.31 328 THR A C 1
ATOM 2446 O O . THR A 1 328 ? -4.449 8.694 -2.446 1.00 98.31 328 THR A O 1
ATOM 2449 N N . ALA A 1 329 ? -3.742 9.916 -4.191 1.00 96.69 329 ALA A N 1
ATOM 2450 C CA . ALA A 1 329 ? -5.023 10.595 -4.359 1.00 96.69 329 ALA A CA 1
ATOM 2451 C C . ALA A 1 329 ? -6.155 9.597 -4.650 1.00 96.69 329 ALA A C 1
ATOM 2453 O O . ALA A 1 329 ? -7.227 9.706 -4.066 1.00 96.69 329 ALA A O 1
ATOM 2454 N N . GLU A 1 330 ? -5.911 8.605 -5.510 1.00 98.31 330 GLU A N 1
ATOM 2455 C CA . GLU A 1 330 ? -6.884 7.559 -5.830 1.00 98.31 330 GLU A CA 1
ATOM 2456 C C . GLU A 1 330 ? -7.338 6.795 -4.579 1.00 98.31 330 GLU A C 1
ATOM 2458 O O . GLU A 1 330 ? -8.533 6.743 -4.289 1.00 98.31 330 GLU A O 1
ATOM 2463 N N . ASP A 1 331 ? -6.387 6.226 -3.836 1.00 98.75 331 ASP A N 1
ATOM 2464 C CA . ASP A 1 331 ? -6.682 5.345 -2.705 1.00 98.75 331 ASP A CA 1
ATOM 2465 C C . ASP A 1 331 ? -7.352 6.140 -1.555 1.00 98.75 331 ASP A C 1
ATOM 2467 O O . ASP A 1 331 ? -8.359 5.705 -0.989 1.00 98.75 331 ASP A O 1
ATOM 2471 N N . VAL A 1 332 ? -6.877 7.362 -1.268 1.00 98.69 332 VAL A N 1
ATOM 2472 C CA . VAL A 1 332 ? -7.453 8.232 -0.223 1.00 98.69 332 VAL A CA 1
ATOM 2473 C C . VAL A 1 332 ? -8.866 8.703 -0.581 1.00 98.69 332 VAL A C 1
ATOM 2475 O O . VAL A 1 332 ? -9.740 8.719 0.288 1.00 98.69 332 VAL A O 1
ATOM 2478 N N . LEU A 1 333 ? -9.134 9.060 -1.841 1.00 98.50 333 LEU A N 1
ATOM 2479 C CA . LEU A 1 333 ? -10.473 9.492 -2.261 1.00 98.50 333 LEU A CA 1
ATOM 2480 C C . LEU A 1 333 ? -11.506 8.362 -2.156 1.00 98.50 333 LEU A C 1
ATOM 2482 O O . LEU A 1 333 ? -12.657 8.626 -1.803 1.00 98.50 333 LEU A O 1
ATOM 2486 N N . GLU A 1 334 ? -11.117 7.108 -2.398 1.00 98.56 334 GLU A N 1
ATOM 2487 C CA . GLU A 1 334 ? -12.009 5.958 -2.202 1.00 98.56 334 GLU A CA 1
ATOM 2488 C C . GLU A 1 334 ? -12.340 5.720 -0.723 1.00 98.56 334 GLU A C 1
ATOM 2490 O O . GLU A 1 334 ? -13.495 5.430 -0.394 1.00 98.56 334 GLU A O 1
ATOM 2495 N N . ILE A 1 335 ? -11.372 5.920 0.177 1.00 98.75 335 ILE A N 1
ATOM 2496 C CA . ILE A 1 335 ? -11.608 5.873 1.628 1.00 98.75 335 ILE A CA 1
ATOM 2497 C C . ILE A 1 335 ? -12.550 7.007 2.043 1.00 98.75 335 ILE A C 1
ATOM 2499 O O . ILE A 1 335 ? -13.554 6.754 2.706 1.00 98.75 335 ILE A O 1
ATOM 2503 N N . VAL A 1 336 ? -12.296 8.244 1.597 1.00 98.50 336 VAL A N 1
ATOM 2504 C CA . VAL A 1 336 ? -13.176 9.398 1.861 1.00 98.50 336 VAL A CA 1
ATOM 2505 C C . VAL A 1 336 ? -14.599 9.131 1.366 1.00 98.50 336 VAL A C 1
ATOM 2507 O O . VAL A 1 336 ? -15.562 9.419 2.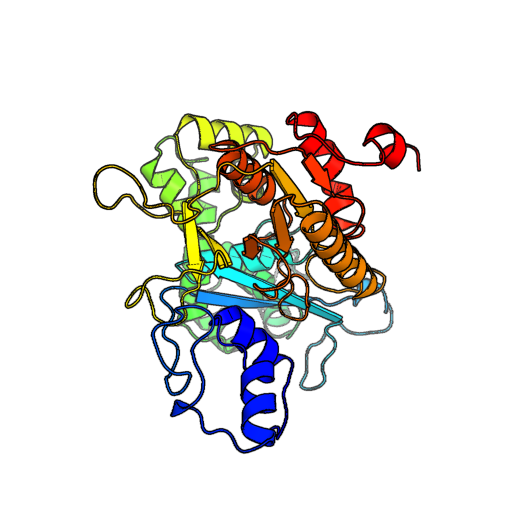080 1.00 98.50 336 VAL A O 1
ATOM 2510 N N . ARG A 1 337 ? -14.756 8.559 0.165 1.00 97.62 337 ARG A N 1
ATOM 2511 C CA . ARG A 1 337 ? -16.064 8.206 -0.402 1.00 97.62 337 ARG A CA 1
ATOM 2512 C C . ARG A 1 337 ? -16.803 7.203 0.480 1.00 97.62 337 ARG A C 1
ATOM 2514 O O . ARG A 1 337 ? -17.975 7.421 0.785 1.00 97.62 337 ARG A O 1
ATOM 2521 N N . VAL A 1 338 ? -16.143 6.115 0.884 1.00 97.81 338 VAL A N 1
ATOM 2522 C CA . VAL A 1 338 ? -16.763 5.088 1.735 1.00 97.81 338 VAL A CA 1
ATOM 2523 C C . VAL A 1 338 ? -17.084 5.646 3.115 1.00 97.81 338 VAL A C 1
ATOM 2525 O O . VAL A 1 338 ? -18.201 5.466 3.595 1.00 97.81 338 VAL A O 1
ATOM 2528 N N . GLU A 1 339 ? -16.177 6.398 3.725 1.00 98.25 339 GLU A N 1
ATOM 2529 C CA . GLU A 1 339 ? -16.388 6.972 5.052 1.00 98.25 339 GLU A CA 1
ATOM 2530 C C . GLU A 1 339 ? -17.475 8.055 5.069 1.00 98.25 339 GLU A C 1
ATOM 2532 O O . GLU A 1 339 ? -18.170 8.213 6.066 1.00 98.25 339 GLU A O 1
ATOM 2537 N N . ARG A 1 340 ? -17.733 8.741 3.953 1.00 97.06 340 ARG A N 1
ATOM 2538 C CA . ARG A 1 340 ? -18.879 9.659 3.823 1.00 97.06 340 ARG A CA 1
ATOM 2539 C C . ARG A 1 340 ? -20.237 8.965 3.689 1.00 97.06 340 ARG A C 1
ATOM 2541 O O . ARG A 1 340 ? -21.255 9.640 3.798 1.00 97.06 340 ARG A O 1
ATOM 2548 N N . SER A 1 341 ? -20.284 7.650 3.461 1.00 96.88 341 SER A N 1
ATOM 2549 C CA . SER A 1 341 ? -21.553 6.934 3.241 1.00 96.88 341 SER A CA 1
ATOM 2550 C C . SER A 1 341 ? -22.460 6.873 4.475 1.00 96.88 341 SER A C 1
ATOM 2552 O O . SER A 1 341 ? -23.671 6.697 4.336 1.00 96.88 341 SER A O 1
ATOM 2554 N N . LYS A 1 342 ? -21.895 7.023 5.679 1.00 97.81 342 LYS A N 1
ATOM 2555 C CA . LYS A 1 342 ? -22.625 7.028 6.950 1.00 97.81 342 LYS A CA 1
ATOM 2556 C C . LYS A 1 342 ? -21.875 7.867 7.988 1.00 97.81 342 LYS A C 1
ATOM 2558 O O . LYS A 1 342 ? -20.646 7.852 8.018 1.00 97.81 342 LYS A O 1
ATOM 2563 N N . GLY A 1 343 ? -22.612 8.597 8.825 1.00 97.00 343 GLY A N 1
ATOM 2564 C CA . GLY A 1 343 ? -22.043 9.516 9.817 1.00 97.00 343 GLY A CA 1
ATOM 2565 C C . GLY A 1 343 ? -21.594 10.850 9.219 1.00 97.00 343 GLY A C 1
ATOM 2566 O O . GLY A 1 343 ? -22.072 11.259 8.163 1.00 97.00 343 GLY A O 1
ATOM 2567 N N . THR A 1 344 ? -20.694 11.552 9.914 1.00 97.88 344 THR A N 1
ATOM 2568 C CA . THR A 1 344 ? -20.194 12.874 9.491 1.00 97.88 344 THR A CA 1
ATOM 2569 C C . THR A 1 344 ? -18.671 12.886 9.430 1.00 97.88 344 THR A C 1
ATOM 2571 O O . THR A 1 344 ? -18.015 12.921 10.470 1.00 97.88 344 THR A O 1
ATOM 2574 N N . LEU A 1 345 ? -18.097 12.926 8.224 1.00 97.88 345 LEU A N 1
ATOM 2575 C CA . LEU A 1 345 ? -16.668 13.200 8.047 1.00 97.88 345 LEU A CA 1
ATOM 2576 C C . LEU A 1 345 ? -16.401 14.694 8.273 1.00 97.88 345 LEU A C 1
ATOM 2578 O O . LEU A 1 345 ? -16.752 15.516 7.428 1.00 97.88 345 LEU A O 1
ATOM 2582 N N . LEU A 1 346 ? -15.790 15.031 9.410 1.00 98.00 346 LEU A N 1
ATOM 2583 C CA . LEU A 1 346 ? -15.431 16.405 9.775 1.00 98.00 346 LEU A CA 1
ATOM 2584 C C . LEU A 1 346 ? -14.297 16.940 8.897 1.00 98.00 346 LEU A C 1
ATOM 2586 O O . LEU A 1 346 ? -14.313 18.108 8.523 1.00 98.00 346 LEU A O 1
ATOM 2590 N N . GLY A 1 347 ? -13.338 16.080 8.551 1.00 97.50 347 GLY A N 1
ATOM 2591 C CA . GLY A 1 347 ? -12.276 16.402 7.610 1.00 97.50 347 GLY A CA 1
ATOM 2592 C C . GLY A 1 347 ? -11.069 15.488 7.688 1.00 97.50 347 GLY A C 1
ATOM 2593 O O . GLY A 1 347 ? -11.120 14.412 8.288 1.00 97.50 347 GLY A O 1
ATOM 2594 N N . VAL A 1 348 ? -10.006 15.917 7.017 1.00 98.56 348 VAL A N 1
ATOM 2595 C CA . VAL A 1 348 ? -8.763 15.173 6.826 1.00 98.56 348 VAL A CA 1
ATOM 2596 C C . VAL A 1 348 ? -7.592 16.004 7.343 1.00 98.56 348 VAL A C 1
ATOM 2598 O O . VAL A 1 348 ? -7.459 17.181 7.005 1.00 98.56 348 VAL A O 1
ATOM 2601 N N . ILE A 1 349 ? -6.744 15.386 8.163 1.00 98.50 349 ILE A N 1
ATOM 2602 C CA . ILE A 1 349 ? -5.483 15.949 8.647 1.00 98.50 349 ILE A CA 1
ATOM 2603 C C . ILE A 1 349 ? -4.370 15.493 7.702 1.00 98.50 349 ILE A C 1
ATOM 2605 O O . ILE A 1 349 ? -4.107 14.297 7.566 1.00 98.50 349 ILE A O 1
ATOM 2609 N N . VAL A 1 350 ? -3.709 16.461 7.065 1.00 97.88 350 VAL A N 1
ATOM 2610 C CA . VAL A 1 350 ? -2.653 16.236 6.058 1.00 97.88 350 VAL A CA 1
ATOM 2611 C C . VAL A 1 350 ? -1.281 16.754 6.496 1.00 97.88 350 VAL A C 1
ATOM 2613 O O . VAL A 1 350 ? -0.284 16.523 5.823 1.00 97.88 350 VAL A O 1
ATOM 2616 N N . GLN A 1 351 ? -1.211 17.459 7.624 1.00 96.69 351 GLN A N 1
ATOM 2617 C CA . GLN A 1 351 ? -0.021 18.185 8.068 1.00 96.69 351 GLN A CA 1
ATOM 2618 C C . GLN A 1 351 ? 0.940 17.327 8.900 1.00 96.69 351 GLN A C 1
ATOM 2620 O O . GLN A 1 351 ? 2.073 17.736 9.138 1.00 96.69 351 GLN A O 1
ATOM 2625 N N . TYR A 1 352 ? 0.495 16.166 9.392 1.00 97.50 352 TYR A N 1
ATOM 2626 C CA . TYR A 1 352 ? 1.242 15.385 10.388 1.00 97.50 352 TYR A CA 1
ATOM 2627 C C . TYR A 1 352 ? 2.069 14.249 9.791 1.00 97.50 352 TYR A C 1
ATOM 2629 O O . TYR A 1 352 ? 3.122 13.936 10.336 1.00 97.50 352 TYR A O 1
ATOM 2637 N N . GLY A 1 353 ? 1.662 13.683 8.652 1.00 96.12 353 GLY A N 1
ATOM 2638 C CA . GLY A 1 353 ? 2.407 12.621 7.967 1.00 96.12 353 GLY A CA 1
ATOM 2639 C C . GLY A 1 353 ? 3.586 13.113 7.116 1.00 96.12 353 GLY A C 1
ATOM 2640 O O . GLY A 1 353 ? 4.147 12.350 6.334 1.00 96.12 353 GLY A O 1
ATOM 2641 N N . GLY A 1 354 ? 3.964 14.388 7.228 1.00 94.88 354 GLY A N 1
ATOM 2642 C CA . GLY A 1 354 ? 5.069 14.971 6.473 1.00 94.88 354 GLY A CA 1
ATOM 2643 C C . GLY A 1 354 ? 4.725 15.244 5.004 1.00 94.88 354 GLY A C 1
ATOM 2644 O O . GLY A 1 354 ? 3.610 15.618 4.656 1.00 94.88 354 GLY A O 1
ATOM 2645 N N . GLN A 1 355 ? 5.706 15.100 4.117 1.00 94.12 355 GLN A N 1
ATOM 2646 C CA . GLN A 1 355 ? 5.622 15.553 2.727 1.00 94.12 355 GLN A CA 1
ATOM 2647 C C . GLN A 1 355 ? 4.612 14.761 1.888 1.00 94.12 355 GLN A C 1
ATOM 2649 O O . GLN A 1 355 ? 4.061 15.306 0.932 1.00 94.12 355 GLN A O 1
ATOM 2654 N N . THR A 1 356 ? 4.418 13.479 2.198 1.00 95.44 356 THR A N 1
ATOM 2655 C CA . THR A 1 356 ? 3.532 12.577 1.450 1.00 95.44 356 THR A CA 1
ATOM 2656 C C . THR A 1 356 ? 2.090 13.109 1.422 1.00 95.44 356 THR A C 1
ATOM 2658 O O . THR A 1 356 ? 1.622 13.463 0.339 1.00 95.44 356 THR A O 1
ATOM 2661 N N . PRO A 1 357 ? 1.403 13.292 2.566 1.00 96.06 357 PRO A N 1
ATOM 2662 C CA . PRO A 1 357 ? 0.046 13.836 2.576 1.00 96.06 357 PRO A CA 1
ATOM 2663 C C . PRO A 1 357 ? -0.029 15.320 2.195 1.00 96.06 357 PRO A C 1
ATOM 2665 O O . PRO A 1 357 ? -1.015 15.729 1.585 1.00 96.06 357 PRO A O 1
ATOM 2668 N N . LEU A 1 358 ? 1.015 16.120 2.453 1.00 94.06 358 LEU A N 1
ATOM 2669 C CA . LEU A 1 358 ? 1.056 17.520 2.005 1.00 94.06 358 LEU A CA 1
ATOM 2670 C C . LEU A 1 358 ? 0.940 17.646 0.477 1.00 94.06 358 LEU A C 1
ATOM 2672 O O . LEU A 1 358 ? 0.254 18.537 -0.013 1.00 94.06 358 LEU A O 1
ATOM 2676 N N . LYS A 1 359 ? 1.537 16.722 -0.289 1.00 93.31 359 LYS A N 1
ATOM 2677 C CA . LYS A 1 359 ? 1.394 16.688 -1.758 1.00 93.31 359 LYS A CA 1
ATOM 2678 C C . LYS A 1 359 ? -0.022 16.343 -2.224 1.00 93.31 359 LYS A C 1
ATOM 2680 O O . LYS A 1 359 ? -0.374 16.663 -3.356 1.00 93.31 359 LYS A O 1
ATOM 2685 N N . LEU A 1 360 ? -0.820 15.688 -1.382 1.00 95.38 360 LEU A N 1
ATOM 2686 C CA . LEU A 1 360 ? -2.203 15.332 -1.695 1.00 95.38 360 LEU A CA 1
ATOM 2687 C C . LEU A 1 360 ? -3.178 16.474 -1.398 1.00 95.38 360 LEU A C 1
ATOM 2689 O O . LEU A 1 360 ? -4.268 16.477 -1.965 1.00 95.38 360 LEU A O 1
ATOM 2693 N N . ALA A 1 361 ? -2.795 17.442 -0.557 1.00 94.56 361 ALA A N 1
ATOM 2694 C CA . ALA A 1 361 ? -3.670 18.517 -0.087 1.00 94.56 361 ALA A CA 1
ATOM 2695 C C . ALA A 1 361 ? -4.379 19.249 -1.239 1.00 94.56 361 ALA A C 1
ATOM 2697 O O . ALA A 1 361 ? -5.601 19.348 -1.220 1.00 94.56 361 ALA A O 1
ATOM 2698 N N . ALA A 1 362 ? -3.641 19.642 -2.284 1.00 92.44 362 ALA A N 1
ATOM 2699 C CA . ALA A 1 362 ? -4.201 20.312 -3.462 1.00 92.44 362 ALA A CA 1
ATOM 2700 C C . ALA A 1 362 ? -5.296 19.485 -4.155 1.00 92.44 362 ALA A C 1
ATOM 2702 O O . ALA A 1 362 ? -6.339 19.999 -4.546 1.00 92.44 362 ALA A O 1
ATOM 2703 N N . THR A 1 363 ? -5.054 18.179 -4.315 1.00 93.44 363 THR A N 1
ATOM 2704 C CA . THR A 1 363 ? -6.008 17.284 -4.985 1.00 93.44 363 THR A CA 1
ATOM 2705 C C . THR A 1 363 ? -7.224 17.032 -4.104 1.00 93.44 363 THR A C 1
ATOM 2707 O O . THR A 1 363 ? -8.343 17.033 -4.596 1.00 93.44 363 THR A O 1
ATOM 2710 N N . LEU A 1 364 ? -7.027 16.840 -2.800 1.00 95.44 364 LEU A N 1
ATOM 2711 C CA . LEU A 1 364 ? -8.120 16.632 -1.854 1.00 95.44 364 LEU A CA 1
ATOM 2712 C C . LEU A 1 364 ? -9.026 17.868 -1.761 1.00 95.44 364 LEU A C 1
ATOM 2714 O O . LEU A 1 364 ? -10.247 17.726 -1.814 1.00 95.44 364 LEU A O 1
ATOM 2718 N N . ASP A 1 365 ? -8.443 19.064 -1.696 1.00 94.12 365 ASP A N 1
ATOM 2719 C CA . ASP A 1 365 ? -9.187 20.326 -1.674 1.00 94.12 365 ASP A CA 1
ATOM 2720 C C . ASP A 1 365 ? -10.008 20.524 -2.961 1.00 94.12 365 ASP A C 1
ATOM 2722 O O . ASP A 1 365 ? -11.216 20.763 -2.897 1.00 94.12 365 ASP A O 1
ATOM 2726 N N . ALA A 1 366 ? -9.401 20.277 -4.130 1.00 92.88 366 ALA A N 1
ATOM 2727 C CA . ALA A 1 366 ? -10.083 20.349 -5.425 1.00 92.88 366 ALA A CA 1
ATOM 2728 C C . ALA A 1 366 ? -11.264 19.363 -5.560 1.00 92.88 366 ALA A C 1
ATOM 2730 O O . ALA A 1 366 ? -12.234 19.651 -6.261 1.00 92.88 366 ALA A O 1
ATOM 2731 N N . GLU A 1 367 ? -11.217 18.221 -4.866 1.00 94.19 367 GLU A N 1
ATOM 2732 C CA . GLU A 1 367 ? -12.308 17.234 -4.804 1.00 94.19 367 GLU A CA 1
ATOM 2733 C C . GLU A 1 367 ? -13.328 17.527 -3.682 1.00 94.19 367 GLU A C 1
ATOM 2735 O O . GLU A 1 367 ? -14.205 16.709 -3.385 1.00 94.19 367 GLU A O 1
ATOM 2740 N N . GLY A 1 368 ? -13.227 18.688 -3.027 1.00 93.88 368 GLY A N 1
ATOM 2741 C CA . GLY A 1 368 ? -14.135 19.105 -1.959 1.00 93.88 368 GLY A CA 1
ATOM 2742 C C . GLY A 1 368 ? -13.989 18.271 -0.684 1.00 93.88 368 GLY A C 1
ATOM 2743 O O . GLY A 1 368 ? -14.971 18.027 0.031 1.00 93.88 368 GLY A O 1
ATOM 2744 N N . VAL A 1 369 ? -12.789 17.763 -0.403 1.00 96.12 369 VAL A N 1
ATOM 2745 C CA . VAL A 1 369 ? -12.468 17.087 0.857 1.00 96.12 369 VAL A CA 1
ATOM 2746 C C . VAL A 1 369 ? -12.071 18.143 1.898 1.00 96.12 369 VAL A C 1
ATOM 2748 O O . VAL A 1 369 ? -11.098 18.858 1.679 1.00 96.12 369 VAL A O 1
ATOM 2751 N N . PRO A 1 370 ? -12.783 18.262 3.037 1.00 93.81 370 PRO A N 1
ATOM 2752 C CA . PRO A 1 370 ? -12.480 19.283 4.028 1.00 93.81 370 PRO A CA 1
ATOM 2753 C C . PRO A 1 370 ? -11.134 18.993 4.689 1.00 93.81 370 PRO A C 1
ATOM 2755 O O . PRO A 1 370 ? -10.985 17.988 5.385 1.00 93.81 370 PRO A O 1
ATOM 2758 N N . LEU A 1 371 ? -10.163 19.878 4.479 1.00 96.06 371 LEU A N 1
ATOM 2759 C CA . LEU A 1 371 ? -8.873 19.838 5.159 1.00 96.06 371 LEU A CA 1
ATOM 2760 C C . LEU A 1 371 ? -8.991 20.554 6.507 1.00 96.06 371 LEU A C 1
ATOM 2762 O O . LEU A 1 371 ? -9.436 21.699 6.577 1.00 96.06 371 LEU A O 1
ATOM 2766 N N . LEU A 1 372 ? -8.617 19.874 7.589 1.00 94.88 372 LEU A N 1
ATOM 2767 C CA . LEU A 1 372 ? -8.619 20.461 8.931 1.00 94.88 372 LEU A CA 1
ATOM 2768 C C . LEU A 1 372 ? -7.288 21.149 9.212 1.00 94.88 372 LEU A C 1
ATOM 2770 O O . LEU A 1 372 ? -6.253 20.654 8.788 1.00 94.88 372 LEU A O 1
ATOM 2774 N N . GLY A 1 373 ? -7.298 22.234 9.987 1.00 92.38 373 GLY A N 1
ATOM 2775 C CA . GLY A 1 373 ? -6.086 22.974 10.353 1.00 92.38 373 GLY A CA 1
ATOM 2776 C C . GLY A 1 373 ? -5.715 24.047 9.328 1.00 92.38 373 GLY A C 1
ATOM 2777 O O . GLY A 1 373 ? -6.589 24.740 8.813 1.00 92.38 373 GLY A O 1
ATOM 2778 N N . THR A 1 374 ? -4.415 24.224 9.073 1.00 87.62 374 THR A N 1
ATOM 2779 C CA . THR A 1 374 ? -3.907 25.190 8.084 1.00 87.62 374 THR A CA 1
ATOM 2780 C C . THR A 1 374 ? -4.490 24.888 6.704 1.00 87.62 374 THR A C 1
ATOM 2782 O O . THR A 1 374 ? -4.392 23.746 6.250 1.00 87.62 374 THR A O 1
ATOM 2785 N N . SER A 1 375 ? -5.087 25.895 6.056 1.00 83.62 375 SER A N 1
ATOM 2786 C CA . SER A 1 375 ? -5.682 25.754 4.722 1.00 83.62 375 SER A CA 1
ATOM 2787 C C . SER A 1 375 ? -4.637 25.386 3.671 1.00 83.62 375 SER A C 1
ATOM 2789 O O . SER A 1 375 ? -3.452 25.678 3.841 1.00 83.62 375 SER A O 1
ATOM 2791 N N . PHE A 1 376 ? -5.081 24.790 2.561 1.00 81.19 376 PHE A N 1
ATOM 2792 C CA . PHE A 1 376 ? -4.197 24.490 1.435 1.00 81.19 376 PHE A CA 1
ATOM 2793 C C . PHE A 1 376 ? -3.482 25.749 0.921 1.00 81.19 376 PHE A C 1
ATOM 2795 O O . PHE A 1 376 ? -2.261 25.733 0.826 1.00 81.19 376 PHE A O 1
ATOM 2802 N N . ASP A 1 377 ? -4.202 26.859 0.720 1.00 80.94 377 ASP A N 1
ATOM 2803 C CA . ASP A 1 377 ? -3.604 28.135 0.290 1.00 80.94 377 ASP A CA 1
ATOM 2804 C C . ASP A 1 377 ? -2.465 28.597 1.213 1.00 80.94 377 ASP A C 1
ATOM 2806 O O . ASP A 1 377 ? -1.451 29.119 0.759 1.00 80.94 377 ASP A O 1
ATOM 2810 N N . ALA A 1 378 ? -2.609 28.395 2.526 1.00 80.38 378 ALA A N 1
ATOM 2811 C CA . ALA A 1 378 ? -1.577 28.758 3.492 1.00 80.38 378 ALA A CA 1
ATOM 2812 C C . ALA A 1 378 ? -0.401 27.766 3.513 1.00 80.38 378 ALA A C 1
ATOM 2814 O O . ALA A 1 378 ? 0.705 28.161 3.876 1.00 80.38 378 ALA A O 1
ATOM 2815 N N . ILE A 1 379 ? -0.623 26.504 3.132 1.00 79.00 379 ILE A N 1
ATOM 2816 C CA . ILE A 1 379 ? 0.438 25.507 2.928 1.00 79.00 379 ILE A CA 1
ATOM 2817 C C . ILE A 1 379 ? 1.224 25.820 1.647 1.00 79.00 379 ILE A C 1
ATOM 2819 O O . ILE A 1 379 ? 2.443 25.736 1.673 1.00 79.00 379 ILE A O 1
ATOM 2823 N N . ASP A 1 380 ? 0.549 26.191 0.554 1.00 76.88 380 ASP A N 1
ATOM 2824 C CA . ASP A 1 380 ? 1.175 26.475 -0.750 1.00 76.88 380 ASP A CA 1
ATOM 2825 C C . ASP A 1 380 ? 2.020 27.765 -0.743 1.00 76.88 380 ASP A C 1
ATOM 2827 O O . ASP A 1 380 ? 2.986 27.897 -1.490 1.00 76.88 380 ASP A O 1
ATOM 2831 N N . LEU A 1 381 ? 1.687 28.713 0.140 1.00 75.75 381 LEU A N 1
ATOM 2832 C CA . LEU A 1 381 ? 2.447 29.951 0.346 1.00 75.75 381 LEU A CA 1
ATOM 2833 C C . LEU A 1 381 ? 3.789 29.767 1.082 1.00 75.75 381 LEU A C 1
ATOM 2835 O O . LEU A 1 381 ? 4.598 30.701 1.071 1.00 75.75 381 LEU A O 1
ATOM 2839 N N . ALA A 1 382 ? 3.996 28.641 1.770 1.00 59.09 382 ALA A N 1
ATOM 2840 C CA . ALA A 1 382 ? 5.149 28.375 2.638 1.00 59.09 382 ALA A CA 1
ATOM 2841 C C . ALA A 1 382 ? 6.215 27.528 1.931 1.00 59.09 382 ALA A C 1
ATOM 2843 O O . ALA A 1 382 ? 7.417 27.829 2.137 1.00 59.09 382 ALA A O 1
#

Foldseek 3Di:
DDPDDDPVLLVVCLVQVANVVVVVVVVVVPDDQQNAARPFQRPHTSPDAFDDQKDKDKAFAADCVVPVPDDQFDDPDDRGQWMFMAIANDPLQRQQQRQLLRPPPDQGLDADDFPPCPVPCNVVSLLVLCLGRGSNNLSSLLNCLLVPNDLVSSCVRNVDDSVVSVLSNVLSVVLVCCLVPNQDQALVRNLVNVQSNGQLCSSQVSRVHDSVVSVVSCVVNVFAWAKDANRSYHVPGDTPQQQIETHRDDDPPPDDDHPNPAEQFAAEEEEAQRIDDVVQHQQLLVQSLVVQVVCVVVVHFYEYEYGGSNGPSSNSVSGSHYYNGRLDLRTVVSVVVVNVPHHHHPAYEQVRNPPSSLVCLVVCVVVVTDYPDDHNVRSVVD

Radius of gyration: 21.37 Å; chains: 1; bounding box: 56×51×64 Å